Protein AF-0000000086192802 (afdb_homodimer)

Structure (mmCIF, N/CA/C/O backbone):
data_AF-0000000086192802-model_v1
#
loop_
_entity.id
_entity.type
_entity.pdbx_description
1 polymer 'Phosphopantothenoylcysteine decarboxylase'
#
loop_
_atom_site.group_PDB
_atom_site.id
_atom_site.type_symbol
_atom_site.label_atom_id
_atom_site.label_alt_id
_atom_site.label_comp_id
_atom_site.label_asym_id
_atom_site.label_entity_id
_atom_site.label_seq_id
_atom_site.pdbx_PDB_ins_code
_atom_site.Cartn_x
_atom_site.Cartn_y
_atom_site.Cartn_z
_atom_site.occupancy
_atom_site.B_iso_or_equiv
_atom_site.auth_seq_id
_atom_site.auth_comp_id
_atom_site.auth_asym_id
_atom_site.auth_atom_id
_atom_site.pdbx_PDB_model_num
ATOM 1 N N . MET A 1 1 ? 33.875 71.688 -41.188 1 22.08 1 MET A N 1
ATOM 2 C CA . MET A 1 1 ? 34.219 70.812 -40.062 1 22.08 1 MET A CA 1
ATOM 3 C C . MET A 1 1 ? 33.156 70.875 -38.969 1 22.08 1 MET A C 1
ATOM 5 O O . MET A 1 1 ? 33.438 71.188 -37.812 1 22.08 1 MET A O 1
ATOM 9 N N . ILE A 1 2 ? 31.891 71.25 -39.469 1 22.3 2 ILE A N 1
ATOM 10 C CA . ILE A 1 2 ? 30.719 71.75 -38.75 1 22.3 2 ILE A CA 1
ATOM 11 C C . ILE A 1 2 ? 30.188 70.688 -37.812 1 22.3 2 ILE A C 1
ATOM 13 O O . ILE A 1 2 ? 29.781 69.562 -38.25 1 22.3 2 ILE A O 1
ATOM 17 N N . ARG A 1 3 ? 30.844 70.625 -36.625 1 20.59 3 ARG A N 1
ATOM 18 C CA . ARG A 1 3 ? 30.719 69.625 -35.594 1 20.59 3 ARG A CA 1
ATOM 19 C C . ARG A 1 3 ? 29.328 69.625 -34.969 1 20.59 3 ARG A C 1
ATOM 21 O O . ARG A 1 3 ? 28.969 70.562 -34.25 1 20.59 3 ARG A O 1
ATOM 28 N N . VAL A 1 4 ? 28.25 69.5 -35.844 1 24.03 4 VAL A N 1
ATOM 29 C CA . VAL A 1 4 ? 26.875 69.688 -35.375 1 24.03 4 VAL A CA 1
ATOM 30 C C . VAL A 1 4 ? 26.656 68.875 -34.094 1 24.03 4 VAL A C 1
ATOM 32 O O . VAL A 1 4 ? 26.953 67.688 -34.062 1 24.03 4 VAL A O 1
ATOM 35 N N . GLU A 1 5 ? 26.656 69.5 -32.969 1 19.14 5 GLU A N 1
ATOM 36 C CA . GLU A 1 5 ? 26.5 69.188 -31.531 1 19.14 5 GLU A CA 1
ATOM 37 C C . GLU A 1 5 ? 25.156 68.562 -31.266 1 19.14 5 GLU A C 1
ATOM 39 O O . GLU A 1 5 ? 24.125 69.188 -31.219 1 19.14 5 GLU A O 1
ATOM 44 N N . LYS A 1 6 ? 24.703 67.625 -32.219 1 25.66 6 LYS A N 1
ATOM 45 C CA . LYS A 1 6 ? 23.328 67.125 -32.062 1 25.66 6 LYS A CA 1
ATOM 46 C C . LYS A 1 6 ? 23.078 66.625 -30.641 1 25.66 6 LYS A C 1
ATOM 48 O O . LYS A 1 6 ? 23.766 65.75 -30.156 1 25.66 6 LYS A O 1
ATOM 53 N N . ASP A 1 7 ? 22.719 67.562 -29.781 1 20.48 7 ASP A N 1
ATOM 54 C CA . ASP A 1 7 ? 22.391 67.5 -28.359 1 20.48 7 ASP A CA 1
ATOM 55 C C . ASP A 1 7 ? 21.375 66.375 -28.109 1 20.48 7 ASP A C 1
ATOM 57 O O . ASP A 1 7 ? 20.391 66.25 -28.828 1 20.48 7 ASP A O 1
ATOM 61 N N . CYS A 1 8 ? 21.703 65.125 -27.453 1 23.08 8 CYS A N 1
ATOM 62 C CA . CYS A 1 8 ? 21.281 63.844 -26.938 1 23.08 8 CYS A CA 1
ATOM 63 C C . CYS A 1 8 ? 20.141 64 -25.953 1 23.08 8 CYS A C 1
ATOM 65 O O . CYS A 1 8 ? 20.297 63.75 -24.75 1 23.08 8 CYS A O 1
ATOM 67 N N . SER A 1 9 ? 19.375 65.125 -26 1 22.86 9 SER A N 1
ATOM 68 C CA . SER A 1 9 ? 18.453 65.312 -24.875 1 22.86 9 SER A CA 1
ATOM 69 C C . SER A 1 9 ? 17.5 64.125 -24.781 1 22.86 9 SER A C 1
ATOM 71 O O . SER A 1 9 ? 16.734 63.844 -25.719 1 22.86 9 SER A O 1
ATOM 73 N N . LEU A 1 10 ? 17.797 63.031 -24 1 24.05 10 LEU A N 1
ATOM 74 C CA . LEU A 1 10 ? 17.312 61.75 -23.5 1 24.05 10 LEU A CA 1
ATOM 75 C C . LEU A 1 10 ? 15.992 61.906 -22.766 1 24.05 10 LEU A C 1
ATOM 77 O O . LEU A 1 10 ? 15.508 60.969 -22.141 1 24.05 10 LEU A O 1
ATOM 81 N N . GLY A 1 11 ? 15.25 63 -22.844 1 24.95 11 GLY A N 1
ATOM 82 C CA . GLY A 1 11 ? 14.242 63.062 -21.812 1 24.95 11 GLY A CA 1
ATOM 83 C C . GLY A 1 11 ? 13.188 61.969 -21.922 1 24.95 11 GLY A C 1
ATOM 84 O O . GLY A 1 11 ? 12.242 62.094 -22.703 1 24.95 11 GLY A O 1
ATOM 85 N N . LEU A 1 12 ? 13.445 60.75 -22.234 1 25.78 12 LEU A N 1
ATOM 86 C CA . LEU A 1 12 ? 12.312 59.875 -22.453 1 25.78 12 LEU A CA 1
ATOM 87 C C . LEU A 1 12 ? 11.367 59.875 -21.25 1 25.78 12 LEU A C 1
ATOM 89 O O . LEU A 1 12 ? 11.789 59.656 -20.125 1 25.78 12 LEU A O 1
ATOM 93 N N . ILE A 1 13 ? 10.359 60.688 -21.25 1 28.12 13 ILE A N 1
ATOM 94 C CA . ILE A 1 13 ? 9.234 60.812 -20.328 1 28.12 13 ILE A CA 1
ATOM 95 C C . ILE A 1 13 ? 8.617 59.438 -20.094 1 28.12 13 ILE A C 1
ATOM 97 O O . ILE A 1 13 ? 8.094 58.812 -21.016 1 28.12 13 ILE A O 1
ATOM 101 N N . MET A 1 14 ? 9.266 58.562 -19.359 1 25.95 14 MET A N 1
ATOM 102 C CA . MET A 1 14 ? 8.633 57.312 -19.016 1 25.95 14 MET A CA 1
ATOM 103 C C . MET A 1 14 ? 7.258 57.531 -18.391 1 25.95 14 MET A C 1
ATOM 105 O O . MET A 1 14 ? 7.125 58.25 -17.422 1 25.95 14 MET A O 1
ATOM 109 N N . ASP A 1 15 ? 6.223 57.688 -19.188 1 29.69 15 ASP A N 1
ATOM 110 C CA . ASP A 1 15 ? 4.867 57.75 -18.641 1 29.69 15 ASP A CA 1
ATOM 111 C C . ASP A 1 15 ? 4.688 56.75 -17.5 1 29.69 15 ASP A C 1
ATOM 113 O O . ASP A 1 15 ? 5.066 55.594 -17.625 1 29.69 15 ASP A O 1
ATOM 117 N N . PRO A 1 16 ? 4.621 57.219 -16.25 1 29.83 16 PRO A N 1
ATOM 118 C CA . PRO A 1 16 ? 4.34 56.375 -15.086 1 29.83 16 PRO A CA 1
ATOM 119 C C . PRO A 1 16 ? 3.08 55.531 -15.258 1 29.83 16 PRO A C 1
ATOM 121 O O . PRO A 1 16 ? 1.965 56.031 -15.133 1 29.83 16 PRO A O 1
ATOM 124 N N . ALA A 1 17 ? 2.697 55.094 -16.438 1 30.5 17 ALA A N 1
ATOM 125 C CA . ALA A 1 17 ? 1.457 54.312 -16.375 1 30.5 17 ALA A CA 1
ATOM 126 C C . ALA A 1 17 ? 1.398 53.469 -15.102 1 30.5 17 ALA A C 1
ATOM 128 O O . ALA A 1 17 ? 2.357 52.781 -14.773 1 30.5 17 ALA A O 1
ATOM 129 N N . ALA A 1 18 ? 0.553 53.906 -14.164 1 29.55 18 ALA A N 1
ATOM 130 C CA . ALA A 1 18 ? -0.022 53.344 -12.945 1 29.55 18 ALA A CA 1
ATOM 131 C C . ALA A 1 18 ? -0.361 51.875 -13.133 1 29.55 18 ALA A C 1
ATOM 133 O O . ALA A 1 18 ? -1.188 51.5 -13.977 1 29.55 18 ALA A O 1
ATOM 134 N N . SER A 1 19 ? 0.618 51.062 -13.211 1 30.44 19 SER A N 1
ATOM 135 C CA . SER A 1 19 ? 0.395 49.625 -13.164 1 30.44 19 SER A CA 1
ATOM 136 C C . SER A 1 19 ? -0.804 49.281 -12.289 1 30.44 19 SER A C 1
ATOM 138 O O . SER A 1 19 ? -0.87 49.688 -11.125 1 30.44 19 SER A O 1
ATOM 140 N N . GLN A 1 20 ? -2.016 49.344 -12.844 1 29.36 20 GLN A N 1
ATOM 141 C CA . GLN A 1 20 ? -3.207 48.844 -12.18 1 29.36 20 GLN A CA 1
ATOM 142 C C . GLN A 1 20 ? -2.855 47.656 -11.25 1 29.36 20 GLN A C 1
ATOM 144 O O . GLN A 1 20 ? -2.168 46.719 -11.656 1 29.36 20 GLN A O 1
ATOM 149 N N . ILE A 1 21 ? -2.602 47.938 -10.008 1 30.34 21 ILE A N 1
ATOM 150 C CA . ILE A 1 21 ? -2.584 46.969 -8.906 1 30.34 21 ILE A CA 1
ATOM 151 C C . ILE A 1 21 ? -3.59 45.844 -9.18 1 30.34 21 ILE A C 1
ATOM 153 O O . ILE A 1 21 ? -4.785 46.094 -9.352 1 30.34 21 ILE A O 1
ATOM 157 N N . HIS A 1 22 ? -3.301 45 -10.211 1 32.94 22 HIS A N 1
ATOM 158 C CA . HIS A 1 22 ? -4.125 43.812 -10.281 1 32.94 22 HIS A CA 1
ATOM 159 C C . HIS A 1 22 ? -4.691 43.438 -8.914 1 32.94 22 HIS A C 1
ATOM 161 O O . HIS A 1 22 ? -4.012 43.625 -7.895 1 32.94 22 HIS A O 1
ATOM 167 N N . PRO A 1 23 ? -5.977 43.656 -8.75 1 32.88 23 PRO A N 1
ATOM 168 C CA . PRO A 1 23 ? -6.645 43.312 -7.492 1 32.88 23 PRO A CA 1
ATOM 169 C C . PRO A 1 23 ? -5.934 42.188 -6.742 1 32.88 23 PRO A C 1
ATOM 171 O O . PRO A 1 23 ? -5.156 41.438 -7.336 1 32.88 23 PRO A O 1
ATOM 174 N N . VAL A 1 24 ? -5.957 42.219 -5.449 1 33.34 24 VAL A N 1
ATOM 175 C CA . VAL A 1 24 ? -5.652 41.281 -4.367 1 33.34 24 VAL A CA 1
ATOM 176 C C . VAL A 1 24 ? -5.906 39.875 -4.836 1 33.34 24 VAL A C 1
ATOM 178 O O . VAL A 1 24 ? -6.93 39.594 -5.465 1 33.34 24 VAL A O 1
ATOM 181 N N . ALA A 1 25 ? -4.961 39.156 -5.223 1 37.25 25 ALA A N 1
ATOM 182 C CA . ALA A 1 25 ? -4.934 37.719 -5.43 1 37.25 25 ALA A CA 1
ATOM 183 C C . ALA A 1 25 ? -6.055 37.031 -4.648 1 37.25 25 ALA A C 1
ATOM 185 O O . ALA A 1 25 ? -6.199 37.219 -3.443 1 37.25 25 ALA A O 1
ATOM 186 N N . SER A 1 26 ? -7.266 36.875 -5.086 1 40.25 26 SER A N 1
ATOM 187 C CA . SER A 1 26 ? -8.383 36.125 -4.52 1 40.25 26 SER A CA 1
ATOM 188 C C . SER A 1 26 ? -7.887 35 -3.605 1 40.25 26 SER A C 1
ATOM 190 O O . SER A 1 26 ? -7.012 34.219 -3.986 1 40.25 26 SER A O 1
ATOM 192 N N . LYS A 1 27 ? -7.723 35.125 -2.275 1 49.12 27 LYS A N 1
ATOM 193 C CA . LYS A 1 27 ? -7.273 34.344 -1.126 1 49.12 27 LYS A CA 1
ATOM 194 C C . LYS A 1 27 ? -7.66 32.875 -1.266 1 49.12 27 LYS A C 1
ATOM 196 O O . LYS A 1 27 ? -8.797 32.5 -0.958 1 49.12 27 LYS A O 1
ATOM 201 N N . ARG A 1 28 ? -7.441 32.094 -2.342 1 57.97 28 ARG A N 1
ATOM 202 C CA . ARG A 1 28 ? -7.812 30.672 -2.436 1 57.97 28 ARG A CA 1
ATOM 203 C C . ARG A 1 28 ? -7.52 29.938 -1.13 1 57.97 28 ARG A C 1
ATOM 205 O O . ARG A 1 28 ? -6.52 30.219 -0.467 1 57.97 28 ARG A O 1
ATOM 212 N N . ASN A 1 29 ? -8.609 29.281 -0.65 1 81.12 29 ASN A N 1
ATOM 213 C CA . ASN A 1 29 ? -8.523 28.5 0.573 1 81.12 29 ASN A CA 1
ATOM 214 C C . ASN A 1 29 ? -7.453 27.422 0.473 1 81.12 29 ASN A C 1
ATOM 216 O O . ASN A 1 29 ? -7.266 26.812 -0.587 1 81.12 29 ASN A O 1
ATOM 220 N N . ALA A 1 30 ? -6.441 27.406 1.334 1 88.88 30 ALA A N 1
ATOM 221 C CA . ALA A 1 30 ? -5.453 26.344 1.446 1 88.88 30 ALA A CA 1
ATOM 222 C C . ALA A 1 30 ? -6.047 25.109 2.139 1 88.88 30 ALA A C 1
ATOM 224 O O . ALA A 1 30 ? -6.879 25.25 3.041 1 88.88 30 ALA A O 1
ATOM 225 N N . HIS A 1 31 ? -5.742 23.953 1.643 1 95.5 31 HIS A N 1
ATOM 226 C CA . HIS A 1 31 ? -6.258 22.688 2.164 1 95.5 31 HIS A CA 1
ATOM 227 C C . HIS A 1 31 ? -5.148 21.859 2.807 1 95.5 31 HIS A C 1
ATOM 229 O O . HIS A 1 31 ? -4.168 21.516 2.145 1 95.5 31 HIS A O 1
ATOM 235 N N . ILE A 1 32 ? -5.238 21.562 4.109 1 94.81 32 ILE A N 1
ATOM 236 C CA . ILE A 1 32 ? -4.254 20.734 4.805 1 94.81 32 ILE A CA 1
ATOM 237 C C . ILE A 1 32 ? -4.891 19.422 5.219 1 94.81 32 ILE A C 1
ATOM 239 O O . ILE A 1 32 ? -5.977 19.406 5.809 1 94.81 32 ILE A O 1
ATOM 243 N N . LEU A 1 33 ? -4.312 18.359 4.832 1 98.31 33 LEU A N 1
ATOM 244 C CA . LEU A 1 33 ? -4.668 17.031 5.324 1 98.31 33 LEU A CA 1
ATOM 245 C C . LEU A 1 33 ? -3.752 16.609 6.473 1 98.31 33 LEU A C 1
ATOM 247 O O . LEU A 1 33 ? -2.527 16.609 6.324 1 98.31 33 LEU A O 1
ATOM 251 N N . VAL A 1 34 ? -4.324 16.344 7.617 1 97.06 34 VAL A N 1
ATOM 252 C CA . VAL A 1 34 ? -3.555 15.906 8.781 1 97.06 34 VAL A CA 1
ATOM 253 C C . VAL A 1 34 ? -3.646 14.391 8.922 1 97.06 34 VAL A C 1
ATOM 255 O O . VAL A 1 34 ? -4.742 13.828 9 1 97.06 34 VAL A O 1
ATOM 258 N N . GLY A 1 35 ? -2.531 13.711 8.836 1 98.62 35 GLY A N 1
ATOM 259 C CA . GLY A 1 35 ? -2.453 12.289 9.125 1 98.62 35 GLY A CA 1
ATOM 260 C C . GLY A 1 35 ? -2.051 11.992 10.562 1 98.62 35 GLY A C 1
ATOM 261 O O . GLY A 1 35 ? -1.004 12.453 11.023 1 98.62 35 GLY A O 1
ATOM 262 N N . VAL A 1 36 ? -2.828 11.195 11.266 1 98 36 VAL A N 1
ATOM 263 C CA . VAL A 1 36 ? -2.555 10.914 12.672 1 98 36 VAL A CA 1
ATOM 264 C C . VAL A 1 36 ? -2.32 9.414 12.859 1 98 36 VAL A C 1
ATOM 266 O O . VAL A 1 36 ? -3.098 8.594 12.367 1 98 36 VAL A O 1
ATOM 269 N N . THR A 1 37 ? -1.252 9.07 13.562 1 98.31 37 THR A N 1
ATOM 270 C CA . THR A 1 37 ? -0.881 7.672 13.766 1 98.31 37 THR A CA 1
ATOM 271 C C . THR A 1 37 ? -0.9 7.312 15.25 1 98.31 37 THR A C 1
ATOM 273 O O . THR A 1 37 ? -1.166 8.172 16.094 1 98.31 37 THR A O 1
ATOM 276 N N . GLY A 1 38 ? -0.672 6.004 15.523 1 97.19 38 GLY A N 1
ATOM 277 C CA . GLY A 1 38 ? -0.912 5.441 16.844 1 97.19 38 GLY A CA 1
ATOM 278 C C . GLY A 1 38 ? 0.203 5.738 17.828 1 97.19 38 GLY A C 1
ATOM 279 O O . GLY A 1 38 ? 0.928 4.832 18.25 1 97.19 38 GLY A O 1
ATOM 280 N N . SER A 1 39 ? 0.323 6.914 18.266 1 92.44 39 SER A N 1
ATOM 281 C CA . SER A 1 39 ? 1.193 7.375 19.344 1 92.44 39 SER A CA 1
ATOM 282 C C . SER A 1 39 ? 0.402 8.125 20.406 1 92.44 39 SER A C 1
ATOM 284 O O . SER A 1 39 ? -0.621 8.742 20.109 1 92.44 39 SER A O 1
ATOM 286 N N . VAL A 1 40 ? 0.858 8.023 21.641 1 92.12 40 VAL A N 1
ATOM 287 C CA . VAL A 1 40 ? 0.198 8.734 22.734 1 92.12 40 VAL A CA 1
ATOM 288 C C . VAL A 1 40 ? 0.082 10.219 22.391 1 92.12 40 VAL A C 1
ATOM 290 O O . VAL A 1 40 ? -0.869 10.883 22.812 1 92.12 40 VAL A O 1
ATOM 293 N N . ALA A 1 41 ? 0.965 10.734 21.562 1 88.69 41 ALA A N 1
ATOM 294 C CA . ALA A 1 41 ? 0.969 12.141 21.156 1 88.69 41 ALA A CA 1
ATOM 295 C C . ALA A 1 41 ? -0.302 12.484 20.375 1 88.69 41 ALA A C 1
ATOM 297 O O . ALA A 1 41 ? -0.634 13.656 20.219 1 88.69 41 ALA A O 1
ATOM 298 N N . ALA A 1 42 ? -1.003 11.477 19.922 1 93.44 42 ALA A N 1
ATOM 299 C CA . ALA A 1 42 ? -2.256 11.703 19.219 1 93.44 42 ALA A CA 1
ATOM 300 C C . ALA A 1 42 ? -3.307 12.32 20.125 1 93.44 42 ALA A C 1
ATOM 302 O O . ALA A 1 42 ? -4.316 12.852 19.656 1 93.44 42 ALA A O 1
ATOM 303 N N . LEU A 1 43 ? -3.039 12.234 21.406 1 92.81 43 LEU A N 1
ATOM 304 C CA . LEU A 1 43 ? -3.92 12.883 22.375 1 92.81 43 LEU A CA 1
ATOM 305 C C . LEU A 1 43 ? -4.027 14.383 22.094 1 92.81 43 LEU A C 1
ATOM 307 O O . LEU A 1 43 ? -5.02 15.016 22.469 1 92.81 43 LEU A O 1
ATOM 311 N N . LYS A 1 44 ? -3.068 15 21.406 1 88.31 44 LYS A N 1
ATOM 312 C CA . LYS A 1 44 ? -3.006 16.438 21.156 1 88.31 44 LYS A CA 1
ATOM 313 C C . LYS A 1 44 ? -3.682 16.797 19.844 1 88.31 44 LYS A C 1
ATOM 315 O O . LYS A 1 44 ? -3.686 17.953 19.438 1 88.31 44 LYS A O 1
ATOM 320 N N . LEU A 1 45 ? -4.227 15.812 19.188 1 92.69 45 LEU A N 1
ATOM 321 C CA . LEU A 1 45 ? -4.82 16.031 17.875 1 92.69 45 LEU A CA 1
ATOM 322 C C . LEU A 1 45 ? -5.895 17.109 17.953 1 92.69 45 LEU A C 1
ATOM 324 O O . LEU A 1 45 ? -5.934 18.016 17.109 1 92.69 45 LEU A O 1
ATOM 328 N N . PRO A 1 46 ? -6.809 17.109 18.969 1 93.19 46 PRO A N 1
ATOM 329 C CA . PRO A 1 46 ? -7.82 18.156 19.047 1 93.19 46 PRO A CA 1
ATOM 330 C C . PRO A 1 46 ? -7.215 19.562 19.125 1 93.19 46 PRO A C 1
ATOM 332 O O . PRO A 1 46 ? -7.676 20.469 18.438 1 93.19 46 PRO A O 1
ATOM 335 N N . LEU A 1 47 ? -6.152 19.688 19.906 1 86.31 47 LEU A N 1
ATOM 336 C CA . LEU A 1 47 ? -5.473 20.984 20.047 1 86.31 47 LEU A CA 1
ATOM 337 C C . LEU A 1 47 ? -4.82 21.391 18.719 1 86.31 47 LEU A C 1
ATOM 339 O O . LEU A 1 47 ? -4.922 22.547 18.312 1 86.31 47 LEU A O 1
ATOM 343 N N . LEU A 1 48 ? -4.176 20.438 18.031 1 88.19 48 LEU A N 1
ATOM 344 C CA . LEU A 1 48 ? -3.512 20.719 16.766 1 88.19 48 LEU A CA 1
ATOM 345 C C . LEU A 1 48 ? -4.508 21.219 15.727 1 88.19 48 LEU A C 1
ATOM 347 O O . LEU A 1 48 ? -4.27 22.234 15.078 1 88.19 48 LEU A O 1
ATOM 351 N N . VAL A 1 49 ? -5.613 20.516 15.594 1 92.44 49 VAL A N 1
ATOM 352 C CA . VAL A 1 49 ? -6.629 20.875 14.609 1 92.44 49 VAL A CA 1
ATOM 353 C C . VAL A 1 49 ? -7.207 22.25 14.93 1 92.44 49 VAL A C 1
ATOM 355 O O . VAL A 1 49 ? -7.387 23.078 14.039 1 92.44 49 VAL A O 1
ATOM 358 N N . ALA A 1 50 ? -7.434 22.5 16.219 1 88.56 50 ALA A N 1
ATOM 359 C CA . ALA A 1 50 ? -7.965 23.797 16.656 1 88.56 50 ALA A CA 1
ATOM 360 C C . ALA A 1 50 ? -7.02 24.938 16.281 1 88.56 50 ALA A C 1
ATOM 362 O O . ALA A 1 50 ? -7.457 25.984 15.805 1 88.56 50 ALA A O 1
ATOM 363 N N . GLU A 1 51 ? -5.68 24.734 16.484 1 83.81 51 GLU A N 1
ATOM 364 C CA . GLU A 1 51 ? -4.684 25.75 16.172 1 83.81 51 GLU A CA 1
ATOM 365 C C . GLU A 1 51 ? -4.602 26.016 14.672 1 83.81 51 GLU A C 1
ATOM 367 O O . GLU A 1 51 ? -4.465 27.172 14.242 1 83.81 51 GLU A O 1
ATOM 372 N N . LEU A 1 52 ? -4.711 24.922 13.859 1 87.12 52 LEU A N 1
ATOM 373 C CA . LEU A 1 52 ? -4.664 25.062 12.406 1 87.12 52 LEU A CA 1
ATOM 374 C C . LEU A 1 52 ? -5.871 25.844 11.898 1 87.12 52 LEU A C 1
ATOM 376 O O . LEU A 1 52 ? -5.738 26.672 10.992 1 87.12 52 LEU A O 1
ATOM 380 N N . LEU A 1 53 ? -6.961 25.656 12.508 1 88.88 53 LEU A N 1
ATOM 381 C CA . LEU A 1 53 ? -8.203 26.266 12.047 1 88.88 53 LEU A CA 1
ATOM 382 C C . LEU A 1 53 ? -8.234 27.75 12.359 1 88.88 53 LEU A C 1
ATOM 384 O O . LEU A 1 53 ? -9.07 28.484 11.828 1 88.88 53 LEU A O 1
ATOM 388 N N . LYS A 1 54 ? -7.285 28.25 13.18 1 81.38 54 LYS A N 1
ATOM 389 C CA . LYS A 1 54 ? -7.168 29.688 13.469 1 81.38 54 LYS A CA 1
ATOM 390 C C . LYS A 1 54 ? -6.57 30.438 12.281 1 81.38 54 LYS A C 1
ATOM 392 O O . LYS A 1 54 ? -6.676 31.656 12.203 1 81.38 54 LYS A O 1
ATOM 397 N N . ILE A 1 55 ? -5.934 29.688 11.445 1 78.69 55 ILE A N 1
ATOM 398 C CA . ILE A 1 55 ? -5.324 30.312 10.273 1 78.69 55 ILE A CA 1
ATOM 399 C C . ILE A 1 55 ? -6.402 30.641 9.242 1 78.69 55 ILE A C 1
ATOM 401 O O . ILE A 1 55 ? -7.098 29.734 8.758 1 78.69 55 ILE A O 1
ATOM 405 N N . PRO A 1 56 ? -6.609 31.906 8.875 1 81 56 PRO A N 1
ATOM 406 C CA . PRO A 1 56 ? -7.66 32.281 7.93 1 81 56 PRO A CA 1
ATOM 407 C C . PRO A 1 56 ? -7.5 31.625 6.562 1 81 56 PRO A C 1
ATOM 409 O O . PRO A 1 56 ? -6.391 31.578 6.023 1 81 56 PRO A O 1
ATOM 412 N N . GLY A 1 57 ? -8.594 31.109 6.094 1 84.44 57 GLY A N 1
ATOM 413 C CA . GLY A 1 57 ? -8.602 30.547 4.754 1 84.44 57 GLY A CA 1
ATOM 414 C C . GLY A 1 57 ? -8.117 29.109 4.711 1 84.44 57 GLY A C 1
ATOM 415 O O . GLY A 1 57 ? -8.031 28.516 3.635 1 84.44 57 GLY A O 1
ATOM 416 N N . LEU A 1 58 ? -7.805 28.578 5.84 1 88.38 58 LEU A N 1
ATOM 417 C CA . LEU A 1 58 ? -7.266 27.219 5.883 1 88.38 58 LEU A CA 1
ATOM 418 C C . LEU A 1 58 ? -8.375 26.203 6.148 1 88.38 58 LEU A C 1
ATOM 420 O O . LEU A 1 58 ? -9.18 26.391 7.066 1 88.38 58 LEU A O 1
ATOM 424 N N . GLU A 1 59 ? -8.547 25.25 5.289 1 94.31 59 GLU A N 1
ATOM 425 C CA . GLU A 1 59 ? -9.414 24.094 5.52 1 94.31 59 GLU A CA 1
ATOM 426 C C . GLU A 1 59 ? -8.609 22.875 5.941 1 94.31 59 GLU A C 1
ATOM 428 O O . GLU A 1 59 ? -7.527 22.625 5.402 1 94.31 59 GLU A O 1
ATOM 433 N N . VAL A 1 60 ? -9.133 22.172 6.914 1 95.06 60 VAL A N 1
ATOM 434 C CA . VAL A 1 60 ? -8.406 21.047 7.484 1 95.06 60 VAL A CA 1
ATOM 435 C C . VAL A 1 60 ? -9.258 19.781 7.406 1 95.06 60 VAL A C 1
ATOM 437 O O . VAL A 1 60 ? -10.461 19.812 7.664 1 95.06 60 VAL A O 1
ATOM 440 N N . GLN A 1 61 ? -8.727 18.672 6.973 1 98.19 61 GLN A N 1
ATOM 441 C CA . GLN A 1 61 ? -9.266 17.328 7.113 1 98.19 61 GLN A CA 1
ATOM 442 C C . GLN A 1 61 ? -8.25 16.391 7.766 1 98.19 61 GLN A C 1
ATOM 444 O O . GLN A 1 61 ? -7.047 16.688 7.773 1 98.19 61 GLN A O 1
ATOM 449 N N . VAL A 1 62 ? -8.789 15.32 8.367 1 98.44 62 VAL A N 1
ATOM 450 C CA . VAL A 1 62 ? -7.914 14.422 9.109 1 98.44 62 VAL A CA 1
ATOM 451 C C . VAL A 1 62 ? -8.047 13 8.555 1 98.44 62 VAL A C 1
ATOM 453 O O . VAL A 1 62 ? -9.141 12.562 8.211 1 98.44 62 VAL A O 1
ATOM 456 N N . VAL A 1 63 ? -6.965 12.32 8.391 1 98.69 63 VAL A N 1
ATOM 457 C CA . VAL A 1 63 ? -6.918 10.875 8.172 1 98.69 63 VAL A CA 1
ATOM 458 C C . VAL A 1 63 ? -6.273 10.195 9.375 1 98.69 63 VAL A C 1
ATOM 460 O O . VAL A 1 63 ? -5.172 10.562 9.789 1 98.69 63 VAL A O 1
ATOM 463 N N . THR A 1 64 ? -6.973 9.188 9.922 1 98.56 64 THR A N 1
ATOM 464 C CA . THR A 1 64 ? -6.492 8.555 11.148 1 98.56 64 THR A CA 1
ATOM 465 C C . THR A 1 64 ? -6.25 7.062 10.93 1 98.56 64 THR A C 1
ATOM 467 O O . THR A 1 64 ? -6.984 6.414 10.18 1 98.56 64 THR A O 1
ATOM 470 N N . THR A 1 65 ? -5.223 6.512 11.523 1 98.31 65 THR A N 1
ATOM 471 C CA . THR A 1 65 ? -5.055 5.066 11.602 1 98.31 65 THR A CA 1
ATOM 472 C C . THR A 1 65 ? -5.926 4.477 12.703 1 98.31 65 THR A C 1
ATOM 474 O O . THR A 1 65 ? -6.387 5.199 13.586 1 98.31 65 THR A O 1
ATOM 477 N N . GLU A 1 66 ? -6.121 3.166 12.641 1 97.31 66 GLU A N 1
ATOM 478 C CA . GLU A 1 66 ? -6.969 2.504 13.625 1 97.31 66 GLU A CA 1
ATOM 479 C C . GLU A 1 66 ? -6.398 2.65 15.031 1 97.31 66 GLU A C 1
ATOM 481 O O . GLU A 1 66 ? -7.137 2.91 15.984 1 97.31 66 GLU A O 1
ATOM 486 N N . ASN A 1 67 ? -5.125 2.557 15.188 1 97.12 67 ASN A N 1
ATOM 487 C CA . ASN A 1 67 ? -4.492 2.607 16.5 1 97.12 67 ASN A CA 1
ATOM 488 C C . ASN A 1 67 ? -4.52 4.02 17.078 1 97.12 67 ASN A C 1
ATOM 490 O O . ASN A 1 67 ? -4.559 4.191 18.297 1 97.12 67 ASN A O 1
ATOM 494 N N . ALA A 1 68 ? -4.543 5.016 16.25 1 97.69 68 ALA A N 1
ATOM 495 C CA . ALA A 1 68 ? -4.574 6.398 16.719 1 97.69 68 ALA A CA 1
ATOM 496 C C . ALA A 1 68 ? -5.898 6.711 17.406 1 97.69 68 ALA A C 1
ATOM 498 O O . ALA A 1 68 ? -5.957 7.559 18.297 1 97.69 68 ALA A O 1
ATOM 499 N N . LYS A 1 69 ? -6.91 6.055 17.062 1 96.94 69 LYS A N 1
ATOM 500 C CA . LYS A 1 69 ? -8.258 6.324 17.547 1 96.94 69 LYS A CA 1
ATOM 501 C C . LYS A 1 69 ? -8.352 6.086 19.047 1 96.94 69 LYS A C 1
ATOM 503 O O . LYS A 1 69 ? -9.289 6.555 19.703 1 96.94 69 LYS A O 1
ATOM 508 N N . HIS A 1 70 ? -7.438 5.402 19.594 1 96.06 70 HIS A N 1
ATOM 509 C CA . HIS A 1 70 ? -7.445 5.074 21.016 1 96.06 70 HIS A CA 1
ATOM 510 C C . HIS A 1 70 ? -7.07 6.285 21.875 1 96.06 70 HIS A C 1
ATOM 512 O O . HIS A 1 70 ? -7.297 6.293 23.078 1 96.06 70 HIS A O 1
ATOM 518 N N . PHE A 1 71 ? -6.562 7.312 21.312 1 95 71 PHE A N 1
ATOM 519 C CA . PHE A 1 71 ? -5.887 8.336 22.094 1 95 71 PHE A CA 1
ATOM 520 C C . PHE A 1 71 ? -6.699 9.617 22.125 1 95 71 PHE A C 1
ATOM 522 O O . PHE A 1 71 ? -6.383 10.539 22.891 1 95 71 PHE A O 1
ATOM 529 N N . TYR A 1 72 ? -7.684 9.727 21.281 1 95.12 72 TYR A N 1
ATOM 530 C CA . TYR A 1 72 ? -8.484 10.945 21.25 1 95.12 72 TYR A CA 1
ATOM 531 C C . TYR A 1 72 ? -9.961 10.633 21.031 1 95.12 72 TYR A C 1
ATOM 533 O O . TYR A 1 72 ? -10.305 9.516 20.641 1 95.12 72 TYR A O 1
ATOM 541 N N . ASN A 1 73 ? -10.758 11.594 21.312 1 96.06 73 ASN A N 1
ATOM 542 C CA . ASN A 1 73 ? -12.188 11.5 21.031 1 96.06 73 ASN A CA 1
ATOM 543 C C . ASN A 1 73 ? -12.555 12.195 19.719 1 96.06 73 ASN A C 1
ATOM 545 O O . ASN A 1 73 ? -12.438 13.422 19.609 1 96.06 73 ASN A O 1
ATOM 549 N N . PRO A 1 74 ? -12.977 11.359 18.766 1 95.31 74 PRO A N 1
ATOM 550 C CA . PRO A 1 74 ? -13.297 11.938 17.453 1 95.31 74 PRO A CA 1
ATOM 551 C C . PRO A 1 74 ? -14.297 13.094 17.547 1 95.31 74 PRO A C 1
ATOM 553 O O . PRO A 1 74 ? -14.273 14 16.703 1 95.31 74 PRO A O 1
ATOM 556 N N . GLU A 1 75 ? -15.078 13.117 18.531 1 95.62 75 GLU A N 1
ATOM 557 C CA . GLU A 1 75 ? -16.109 14.148 18.703 1 95.62 75 GLU A CA 1
ATOM 558 C C . GLU A 1 75 ? -15.477 15.5 19.016 1 95.62 75 GLU A C 1
ATOM 560 O O . GLU A 1 75 ? -16.109 16.547 18.844 1 95.62 75 GLU A O 1
ATOM 565 N N . GLU A 1 76 ? -14.305 15.484 19.516 1 95.69 76 GLU A N 1
ATOM 566 C CA . GLU A 1 76 ? -13.609 16.719 19.891 1 95.69 76 GLU A CA 1
ATOM 567 C C . GLU A 1 76 ? -12.945 17.359 18.672 1 95.69 76 GLU A C 1
ATOM 569 O O . GLU A 1 76 ? -12.406 18.469 18.766 1 95.69 76 GLU A O 1
ATOM 574 N N . ILE A 1 77 ? -12.969 16.703 17.594 1 96.19 77 ILE A N 1
ATOM 575 C CA . ILE A 1 77 ? -12.336 17.203 16.375 1 96.19 77 ILE A CA 1
ATOM 576 C C . ILE A 1 77 ? -13.391 17.781 15.453 1 96.19 77 ILE A C 1
ATOM 578 O O . ILE A 1 77 ? -14.227 17.062 14.906 1 96.19 77 ILE A O 1
ATOM 582 N N . PRO A 1 78 ? -13.391 19.125 15.18 1 96.31 78 PRO A N 1
ATOM 583 C CA . PRO A 1 78 ? -14.477 19.797 14.453 1 96.31 78 PRO A CA 1
ATOM 584 C C . PRO A 1 78 ? -14.305 19.719 12.938 1 96.31 78 PRO A C 1
ATOM 586 O O . PRO A 1 78 ? -14.641 20.672 12.227 1 96.31 78 PRO A O 1
ATOM 589 N N . VAL A 1 79 ? -13.562 18.781 12.461 1 97.56 79 VAL A N 1
ATOM 590 C CA . VAL A 1 79 ? -13.375 18.594 11.023 1 97.56 79 VAL A CA 1
ATOM 591 C C . VAL A 1 79 ? -13.633 17.141 10.648 1 97.56 79 VAL A C 1
ATOM 593 O O . VAL A 1 79 ? -13.758 16.281 11.516 1 97.56 79 VAL A O 1
ATOM 596 N N . ARG A 1 80 ? -13.719 16.891 9.352 1 97.44 80 ARG A N 1
ATOM 597 C CA . ARG A 1 80 ? -13.953 15.523 8.883 1 97.44 80 ARG A CA 1
ATOM 598 C C . ARG A 1 80 ? -12.742 14.633 9.141 1 97.44 80 ARG A C 1
ATOM 600 O O . ARG A 1 80 ? -11.609 15.031 8.883 1 97.44 80 ARG A O 1
ATOM 607 N N . ILE A 1 81 ? -13.055 13.453 9.688 1 98.06 81 ILE A N 1
ATOM 608 C CA . ILE A 1 81 ? -12.031 12.445 9.938 1 98.06 81 ILE A CA 1
ATOM 609 C C . ILE A 1 81 ? -12.273 11.227 9.055 1 98.06 81 ILE A C 1
ATOM 611 O O . ILE A 1 81 ? -13.375 10.672 9.047 1 98.06 81 ILE A O 1
ATOM 615 N N . TYR A 1 82 ? -11.281 10.844 8.289 1 97.44 82 TYR A N 1
ATOM 616 C CA . TYR A 1 82 ? -11.336 9.648 7.457 1 97.44 82 TYR A CA 1
ATOM 617 C C . TYR A 1 82 ? -10.508 8.523 8.062 1 97.44 82 TYR A C 1
ATOM 619 O O . TYR A 1 82 ? -9.469 8.773 8.68 1 97.44 82 TYR A O 1
ATOM 627 N N . SER A 1 83 ? -10.977 7.336 7.906 1 96.5 83 SER A N 1
ATOM 628 C CA . SER A 1 83 ? -10.266 6.141 8.344 1 96.5 83 SER A CA 1
ATOM 629 C C . SER A 1 83 ? -10.305 5.051 7.277 1 96.5 83 SER A C 1
ATOM 631 O O . SER A 1 83 ? -10.836 5.27 6.184 1 96.5 83 SER A O 1
ATOM 633 N N . ASP A 1 84 ? -9.805 3.83 7.52 1 93.81 84 ASP A N 1
ATOM 634 C CA . ASP A 1 84 ? -9.742 2.713 6.582 1 93.81 84 ASP A CA 1
ATOM 635 C C . ASP A 1 84 ? -11.148 2.289 6.145 1 93.81 84 ASP A C 1
ATOM 637 O O . ASP A 1 84 ? -11.352 1.904 4.992 1 93.81 84 ASP A O 1
ATOM 641 N N . SER A 1 85 ? -12.016 2.318 7.059 1 91.62 85 SER A N 1
ATOM 642 C CA . SER A 1 85 ? -13.375 1.897 6.754 1 91.62 85 SER A CA 1
ATOM 643 C C . SER A 1 85 ? -14.008 2.789 5.688 1 91.62 85 SER A C 1
ATOM 645 O O . SER A 1 85 ? -14.805 2.324 4.871 1 91.62 85 SER A O 1
ATOM 647 N N . ASP A 1 86 ? -13.641 4.059 5.66 1 92 86 ASP A N 1
ATOM 648 C CA . ASP A 1 86 ? -14.172 5 4.676 1 92 86 ASP A CA 1
ATOM 649 C C . ASP A 1 86 ? -13.695 4.656 3.27 1 92 86 ASP A C 1
ATOM 651 O O . ASP A 1 86 ? -14.414 4.863 2.293 1 92 86 ASP A O 1
ATOM 655 N N . GLU A 1 87 ? -12.492 4.145 3.146 1 86.62 87 GLU A N 1
ATOM 656 C CA . GLU A 1 87 ? -11.914 3.791 1.853 1 86.62 87 GLU A CA 1
ATOM 657 C C . GLU A 1 87 ? -12.766 2.74 1.14 1 86.62 87 GLU A C 1
ATOM 659 O O . GLU A 1 87 ? -13.047 2.869 -0.052 1 86.62 87 GLU A O 1
ATOM 664 N N . TRP A 1 88 ? -13.273 1.824 1.751 1 80.69 88 TRP A N 1
ATOM 665 C CA . TRP A 1 88 ? -13.922 0.671 1.13 1 80.69 88 TRP A CA 1
ATOM 666 C C . TRP A 1 88 ? -15.43 0.877 1.026 1 80.69 88 TRP A C 1
ATOM 668 O O . TRP A 1 88 ? -16.078 0.323 0.137 1 80.69 88 TRP A O 1
ATOM 678 N N . GLN A 1 89 ? -15.938 1.714 1.955 1 78.81 89 GLN A N 1
ATOM 679 C CA . GLN A 1 89 ? -17.359 2.031 1.879 1 78.81 89 GLN A CA 1
ATOM 680 C C . GLN A 1 89 ? -17.656 2.92 0.676 1 78.81 89 GLN A C 1
ATOM 682 O O . GLN A 1 89 ? -18.75 2.857 0.11 1 78.81 89 GLN A O 1
ATOM 687 N N . MET A 1 90 ? -16.672 3.592 0.278 1 71.5 90 MET A N 1
ATOM 688 C CA . MET A 1 90 ? -16.875 4.547 -0.808 1 71.5 90 MET A CA 1
ATOM 689 C C . MET A 1 90 ? -16.719 3.873 -2.164 1 71.5 90 MET A C 1
ATOM 691 O O . MET A 1 90 ? -17.172 4.398 -3.184 1 71.5 90 MET A O 1
ATOM 695 N N . TRP A 1 91 ? -16.094 2.74 -2.09 1 69.44 91 TRP A N 1
ATOM 696 C CA . TRP A 1 91 ? -15.891 2.068 -3.367 1 69.44 91 TRP A CA 1
ATOM 697 C C . TRP A 1 91 ? -16.953 1.004 -3.607 1 69.44 91 TRP A C 1
ATOM 699 O O . TRP A 1 91 ? -16.953 -0.046 -2.961 1 69.44 91 TRP A O 1
ATOM 709 N N . LYS A 1 92 ? -17.984 1.306 -4.402 1 67.19 92 LYS A N 1
ATOM 710 C CA . LYS A 1 92 ? -19.031 0.349 -4.727 1 67.19 92 LYS A CA 1
ATOM 711 C C . LYS A 1 92 ? -18.953 -0.085 -6.184 1 67.19 92 LYS A C 1
ATOM 713 O O . LYS A 1 92 ? -19.266 -1.23 -6.516 1 67.19 92 LYS A O 1
ATOM 718 N N . LYS A 1 93 ? -18.547 0.912 -6.934 1 67.69 93 LYS A N 1
ATOM 719 C CA . LYS A 1 93 ? -18.391 0.616 -8.352 1 67.69 93 LYS A CA 1
ATOM 720 C C . LYS A 1 93 ? -17.141 1.289 -8.906 1 67.69 93 LYS A C 1
ATOM 722 O O . LYS A 1 93 ? -16.578 2.201 -8.289 1 67.69 93 LYS A O 1
ATOM 727 N N . ARG A 1 94 ? -16.656 0.881 -9.984 1 67.12 94 ARG A N 1
ATOM 728 C CA . ARG A 1 94 ? -15.406 1.284 -10.609 1 67.12 94 ARG A CA 1
ATOM 729 C C . ARG A 1 94 ? -15.344 2.797 -10.797 1 67.12 94 ARG A C 1
ATOM 731 O O . ARG A 1 94 ? -14.266 3.389 -10.758 1 67.12 94 ARG A O 1
ATOM 738 N N . THR A 1 95 ? -16.391 3.361 -10.961 1 64.44 95 THR A N 1
ATOM 739 C CA . THR A 1 95 ? -16.438 4.789 -11.258 1 64.44 95 THR A CA 1
ATOM 740 C C . THR A 1 95 ? -16.359 5.609 -9.969 1 64.44 95 THR A C 1
ATOM 742 O O . THR A 1 95 ? -16.219 6.832 -10.016 1 64.44 95 THR A O 1
ATOM 745 N N . ASP A 1 96 ? -16.453 4.832 -8.945 1 71.69 96 ASP A N 1
ATOM 746 C CA . ASP A 1 96 ? -16.422 5.562 -7.684 1 71.69 96 ASP A CA 1
ATOM 747 C C . ASP A 1 96 ? -15.023 6.109 -7.402 1 71.69 96 ASP A C 1
ATOM 749 O O . ASP A 1 96 ? -14.023 5.496 -7.781 1 71.69 96 ASP A O 1
ATOM 753 N N . PRO A 1 97 ? -15.023 7.23 -6.875 1 74.75 97 PRO A N 1
ATOM 754 C CA . PRO A 1 97 ? -13.727 7.82 -6.559 1 74.75 97 PRO A CA 1
ATOM 755 C C . PRO A 1 97 ? -12.93 6.992 -5.551 1 74.75 97 PRO A C 1
ATOM 757 O O . PRO A 1 97 ? -13.516 6.355 -4.672 1 74.75 97 PRO A O 1
ATOM 760 N N . VAL A 1 98 ? -11.703 6.891 -5.762 1 87.69 98 VAL A N 1
ATOM 761 C CA . VAL A 1 98 ? -10.781 6.25 -4.828 1 87.69 98 VAL A CA 1
ATOM 762 C C . VAL A 1 98 ? -10.367 7.242 -3.746 1 87.69 98 VAL A C 1
ATOM 764 O O . VAL A 1 98 ? -9.766 8.281 -4.047 1 87.69 98 VAL A O 1
ATOM 767 N N . LEU A 1 99 ? -10.719 6.949 -2.547 1 93 99 LEU A N 1
ATOM 768 C CA . LEU A 1 99 ? -10.672 7.918 -1.457 1 93 99 LEU A CA 1
ATOM 769 C C . LEU A 1 99 ? -9.258 8.461 -1.272 1 93 99 LEU A C 1
ATOM 771 O O . LEU A 1 99 ? -9.062 9.664 -1.112 1 93 99 LEU A O 1
ATOM 775 N N . HIS A 1 100 ? -8.195 7.555 -1.258 1 94.94 100 HIS A N 1
ATOM 776 C CA . HIS A 1 100 ? -6.848 8.047 -1.029 1 94.94 100 HIS A CA 1
ATOM 777 C C . HIS A 1 100 ? -6.395 8.969 -2.16 1 94.94 100 HIS A C 1
ATOM 779 O O . HIS A 1 100 ? -5.59 9.875 -1.946 1 94.94 100 HIS A O 1
ATOM 785 N N . ILE A 1 101 ? -6.902 8.773 -3.332 1 93.81 101 ILE A N 1
ATOM 786 C CA . ILE A 1 101 ? -6.594 9.633 -4.465 1 93.81 101 ILE A CA 1
ATOM 787 C C . ILE A 1 101 ? -7.301 10.977 -4.297 1 93.81 101 ILE A C 1
ATOM 789 O O . ILE A 1 101 ? -6.691 12.031 -4.492 1 93.81 101 ILE A O 1
ATOM 793 N N . ASP A 1 102 ? -8.562 10.984 -3.922 1 95.19 102 ASP A N 1
ATOM 794 C CA . ASP A 1 102 ? -9.352 12.195 -3.711 1 95.19 102 ASP A CA 1
ATOM 795 C C . ASP A 1 102 ? -8.742 13.062 -2.615 1 95.19 102 ASP A C 1
ATOM 797 O O . ASP A 1 102 ? -8.688 14.289 -2.746 1 95.19 102 ASP A O 1
ATOM 801 N N . LEU A 1 103 ? -8.344 12.391 -1.596 1 97.25 103 LEU A N 1
ATOM 802 C CA . LEU A 1 103 ? -7.73 13.117 -0.49 1 97.25 103 LEU A CA 1
ATOM 803 C C . LEU A 1 103 ? -6.43 13.773 -0.929 1 97.25 103 LEU A C 1
ATOM 805 O O . LEU A 1 103 ? -6.16 14.93 -0.579 1 97.25 103 LEU A O 1
ATOM 809 N N . ARG A 1 104 ? -5.652 13.039 -1.703 1 97 104 ARG A N 1
ATOM 810 C CA . ARG A 1 104 ? -4.426 13.609 -2.246 1 97 104 ARG A CA 1
ATOM 811 C C . ARG A 1 104 ? -4.727 14.82 -3.123 1 97 104 ARG A C 1
ATOM 813 O O . ARG A 1 104 ? -4.043 15.844 -3.035 1 97 104 ARG A O 1
ATOM 820 N N . ARG A 1 105 ? -5.75 14.758 -3.932 1 95.81 105 ARG A N 1
ATOM 821 C CA . ARG A 1 105 ? -6.129 15.844 -4.828 1 95.81 105 ARG A CA 1
ATOM 822 C C . ARG A 1 105 ? -6.621 17.062 -4.047 1 95.81 105 ARG A C 1
ATOM 824 O O . ARG A 1 105 ? -6.312 18.203 -4.398 1 95.81 105 ARG A O 1
ATOM 831 N N . TRP A 1 106 ? -7.418 16.797 -3.107 1 97 106 TRP A N 1
ATOM 832 C CA . TRP A 1 106 ? -8.016 17.844 -2.287 1 97 106 TRP A CA 1
ATOM 833 C C . TRP A 1 106 ? -6.949 18.625 -1.529 1 97 106 TRP A C 1
ATOM 835 O O . TRP A 1 106 ? -7.02 19.859 -1.436 1 97 106 TRP A O 1
ATOM 845 N N . ALA A 1 107 ? -5.898 17.953 -1.03 1 97.31 107 ALA A N 1
ATOM 846 C CA . ALA A 1 107 ? -4.941 18.547 -0.097 1 97.31 107 ALA A CA 1
ATOM 847 C C . ALA A 1 107 ? -3.824 19.266 -0.842 1 97.31 107 ALA A C 1
ATOM 849 O O . ALA A 1 107 ? -3.295 18.75 -1.831 1 97.31 107 ALA A O 1
ATOM 850 N N . ASP A 1 108 ? -3.535 20.422 -0.303 1 93.69 108 ASP A N 1
ATOM 851 C CA . ASP A 1 108 ? -2.367 21.156 -0.776 1 93.69 108 ASP A CA 1
ATOM 852 C C . ASP A 1 108 ? -1.117 20.766 0.009 1 93.69 108 ASP A C 1
ATOM 854 O O . ASP A 1 108 ? 0.003 20.922 -0.481 1 93.69 108 ASP A O 1
ATOM 858 N N . LEU A 1 109 ? -1.365 20.328 1.153 1 94.38 109 LEU A N 1
ATOM 859 C CA . LEU A 1 109 ? -0.318 19.953 2.096 1 94.38 109 LEU A CA 1
ATOM 860 C C . LEU A 1 109 ? -0.757 18.766 2.953 1 94.38 109 LEU A C 1
ATOM 862 O O . LEU A 1 109 ? -1.914 18.703 3.375 1 94.38 109 LEU A O 1
ATOM 866 N N . LEU A 1 110 ? 0.195 17.828 3.152 1 97.5 110 LEU A N 1
ATOM 867 C CA . LEU A 1 110 ? -0.036 16.719 4.074 1 97.5 110 LEU A CA 1
ATOM 868 C C . LEU A 1 110 ? 0.843 16.844 5.312 1 97.5 110 LEU A C 1
ATOM 870 O O . LEU A 1 110 ? 2.059 17.016 5.199 1 97.5 110 LEU A O 1
ATOM 874 N N . LEU A 1 111 ? 0.242 16.875 6.438 1 95.31 111 LEU A N 1
ATOM 875 C CA . LEU A 1 111 ? 0.935 16.906 7.723 1 95.31 111 LEU A CA 1
ATOM 876 C C . LEU A 1 111 ? 0.685 15.625 8.5 1 95.31 111 LEU A C 1
ATOM 878 O O . LEU A 1 111 ? -0.436 15.375 8.953 1 95.31 111 LEU A O 1
ATOM 882 N N . VAL A 1 112 ? 1.709 14.797 8.672 1 97.06 112 VAL A N 1
ATOM 883 C CA . VAL A 1 112 ? 1.572 13.594 9.477 1 97.06 112 VAL A CA 1
ATOM 884 C C . VAL A 1 112 ? 2.045 13.867 10.906 1 97.06 112 VAL A C 1
ATOM 886 O O . VAL A 1 112 ? 3.248 13.953 11.156 1 97.06 112 VAL A O 1
ATOM 889 N N . ALA A 1 113 ? 1.054 14.023 11.828 1 93.44 113 ALA A N 1
ATOM 890 C CA . ALA A 1 113 ? 1.337 14.438 13.203 1 93.44 113 ALA A CA 1
ATOM 891 C C . ALA A 1 113 ? 0.339 13.82 14.18 1 93.44 113 ALA A C 1
ATOM 893 O O . ALA A 1 113 ? -0.83 14.211 14.211 1 93.44 113 ALA A O 1
ATOM 894 N N . PRO A 1 114 ? 0.813 12.836 14.977 1 93.94 114 PRO A N 1
ATOM 895 C CA . PRO A 1 114 ? 2.166 12.289 15.078 1 93.94 114 PRO A CA 1
ATOM 896 C C . PRO A 1 114 ? 2.443 11.195 14.047 1 93.94 114 PRO A C 1
ATOM 898 O O . PRO A 1 114 ? 1.508 10.609 13.5 1 93.94 114 PRO A O 1
ATOM 901 N N . LEU A 1 115 ? 3.715 11.023 13.773 1 96.88 115 LEU A N 1
ATOM 902 C CA . LEU A 1 115 ? 4.195 9.852 13.055 1 96.88 115 LEU A CA 1
ATOM 903 C C . LEU A 1 115 ? 4.832 8.852 14.008 1 96.88 115 LEU A C 1
ATOM 905 O O . LEU A 1 115 ? 5.93 9.086 14.523 1 96.88 115 LEU A O 1
ATOM 909 N N . ASP A 1 116 ? 4.195 7.742 14.188 1 97.06 116 ASP A N 1
ATOM 910 C CA . ASP A 1 116 ? 4.734 6.742 15.102 1 97.06 116 ASP A CA 1
ATOM 911 C C . ASP A 1 116 ? 5.781 5.871 14.414 1 97.06 116 ASP A C 1
ATOM 913 O O . ASP A 1 116 ? 5.992 5.984 13.203 1 97.06 116 ASP A O 1
ATOM 917 N N . ALA A 1 117 ? 6.441 4.977 15.219 1 98.19 117 ALA A N 1
ATOM 918 C CA . ALA A 1 117 ? 7.535 4.152 14.719 1 98.19 117 ALA A CA 1
ATOM 919 C C . ALA A 1 117 ? 7.039 3.17 13.656 1 98.19 117 ALA A C 1
ATOM 921 O O . ALA A 1 117 ? 7.723 2.93 12.656 1 98.19 117 ALA A O 1
ATOM 922 N N . ASN A 1 118 ? 5.934 2.619 13.867 1 98.5 118 ASN A N 1
ATOM 923 C CA . ASN A 1 118 ? 5.391 1.625 12.945 1 98.5 118 ASN A CA 1
ATOM 924 C C . ASN A 1 118 ? 5.102 2.23 11.578 1 98.5 118 ASN A C 1
ATOM 926 O O . ASN A 1 118 ? 5.512 1.681 10.547 1 98.5 118 ASN A O 1
ATOM 930 N N . THR A 1 119 ? 4.344 3.328 11.594 1 98.75 119 THR A N 1
ATOM 931 C CA . THR A 1 119 ? 4.016 3.982 10.336 1 98.75 119 THR A CA 1
ATOM 932 C C . THR A 1 119 ? 5.273 4.527 9.664 1 98.75 119 THR A C 1
ATOM 934 O O . THR A 1 119 ? 5.395 4.484 8.438 1 98.75 119 THR A O 1
ATOM 937 N N . LEU A 1 120 ? 6.188 5.008 10.438 1 98.75 120 LEU A N 1
ATOM 938 C CA . LEU A 1 120 ? 7.48 5.41 9.891 1 98.75 120 LEU A CA 1
ATOM 939 C C . LEU A 1 120 ? 8.125 4.27 9.117 1 98.75 120 LEU A C 1
ATOM 941 O O . LEU A 1 120 ? 8.555 4.449 7.973 1 98.75 120 LEU A O 1
ATOM 945 N N . ALA A 1 121 ? 8.164 3.109 9.719 1 98.75 121 ALA A N 1
ATOM 946 C CA . ALA A 1 121 ? 8.758 1.93 9.086 1 98.75 121 ALA A CA 1
ATOM 947 C C . ALA A 1 121 ? 8.016 1.567 7.805 1 98.75 121 ALA A C 1
ATOM 949 O O . ALA A 1 121 ? 8.641 1.246 6.789 1 98.75 121 ALA A O 1
ATOM 950 N N . LYS A 1 122 ? 6.734 1.678 7.887 1 98.75 122 LYS A N 1
ATOM 951 C CA . LYS A 1 122 ? 5.926 1.316 6.727 1 98.75 122 LYS A CA 1
ATOM 952 C C . LYS A 1 122 ? 6.203 2.246 5.547 1 98.75 122 LYS A C 1
ATOM 954 O O . LYS A 1 122 ? 6.496 1.785 4.441 1 98.75 122 LYS A O 1
ATOM 959 N N . ILE A 1 123 ? 6.141 3.541 5.773 1 98.69 123 ILE A N 1
ATOM 960 C CA . ILE A 1 123 ? 6.27 4.512 4.695 1 98.69 123 ILE A CA 1
ATOM 961 C C . ILE A 1 123 ? 7.695 4.492 4.152 1 98.69 123 ILE A C 1
ATOM 963 O O . ILE A 1 123 ? 7.91 4.602 2.941 1 98.69 123 ILE A O 1
ATOM 967 N N . ALA A 1 124 ? 8.664 4.223 5.02 1 98.69 124 ALA A N 1
ATOM 968 C CA . ALA A 1 124 ? 10.062 4.16 4.602 1 98.69 124 ALA A CA 1
ATOM 969 C C . ALA A 1 124 ? 10.297 2.986 3.656 1 98.69 124 ALA A C 1
ATOM 971 O O . ALA A 1 124 ? 11.219 3.02 2.838 1 98.69 124 ALA A O 1
ATOM 972 N N . ASN A 1 125 ? 9.422 1.99 3.752 1 98.44 125 ASN A N 1
ATOM 973 C CA . ASN A 1 125 ? 9.602 0.78 2.957 1 98.44 125 ASN A CA 1
ATOM 974 C C . ASN A 1 125 ? 8.516 0.647 1.894 1 98.44 125 ASN A C 1
ATOM 976 O O . ASN A 1 125 ? 8.375 -0.405 1.267 1 98.44 125 ASN A O 1
ATOM 980 N N . GLY A 1 126 ? 7.746 1.673 1.753 1 98.44 126 GLY A N 1
ATOM 981 C CA . GLY A 1 126 ? 6.758 1.719 0.687 1 98.44 126 GLY A CA 1
ATOM 982 C C . GLY A 1 126 ? 5.496 0.939 1.007 1 98.44 126 GLY A C 1
ATOM 983 O O . GLY A 1 126 ? 4.637 0.759 0.144 1 98.44 126 GLY A O 1
ATOM 984 N N . ILE A 1 127 ? 5.406 0.465 2.213 1 98.69 127 ILE A N 1
ATOM 985 C CA . ILE A 1 127 ? 4.223 -0.281 2.627 1 98.69 127 ILE A CA 1
ATOM 986 C C . ILE A 1 127 ? 3.033 0.667 2.756 1 98.69 127 ILE A C 1
ATOM 988 O O . ILE A 1 127 ? 3.158 1.755 3.324 1 98.69 127 ILE A O 1
ATOM 992 N N . CYS A 1 128 ? 1.952 0.347 2.18 1 98.44 128 CYS A N 1
ATOM 993 C CA . CYS A 1 128 ? 0.736 1.15 2.246 1 98.44 128 CYS A CA 1
ATOM 994 C C . CYS A 1 128 ? -0.49 0.27 2.453 1 98.44 128 CYS A C 1
ATOM 996 O O . CYS A 1 128 ? -1.252 0.029 1.515 1 98.44 128 CYS A O 1
ATOM 998 N N . ASP A 1 129 ? -0.64 -0.081 3.668 1 97.5 129 ASP A N 1
ATOM 999 C CA . ASP A 1 129 ? -1.639 -1.09 4.008 1 97.5 129 ASP A CA 1
ATOM 1000 C C . ASP A 1 129 ? -2.816 -0.468 4.758 1 97.5 129 ASP A C 1
ATOM 1002 O O . ASP A 1 129 ? -3.6 -1.178 5.391 1 97.5 129 ASP A O 1
ATOM 1006 N N . ASN A 1 130 ? -2.898 0.826 4.82 1 97.5 130 ASN A N 1
ATOM 1007 C CA . ASN A 1 130 ? -4.055 1.54 5.352 1 97.5 130 ASN A CA 1
ATOM 1008 C C . ASN A 1 130 ? -4.289 2.854 4.609 1 97.5 130 ASN A C 1
ATOM 1010 O O . ASN A 1 130 ? -3.52 3.217 3.721 1 97.5 130 ASN A O 1
ATOM 1014 N N . LEU A 1 131 ? -5.359 3.557 4.949 1 97.5 131 LEU A N 1
ATOM 1015 C CA . LEU A 1 131 ? -5.754 4.73 4.176 1 97.5 131 LEU A CA 1
ATOM 1016 C C . LEU A 1 131 ? -4.66 5.789 4.199 1 97.5 131 LEU A C 1
ATOM 1018 O O . LEU A 1 131 ? -4.285 6.332 3.156 1 97.5 131 LEU A O 1
ATOM 1022 N N . LEU A 1 132 ? -4.094 6.055 5.387 1 98.75 132 LEU A N 1
ATOM 1023 C CA . LEU A 1 132 ? -3.064 7.082 5.508 1 98.75 132 LEU A CA 1
ATOM 1024 C C . LEU A 1 132 ? -1.837 6.723 4.676 1 98.75 132 LEU A C 1
ATOM 1026 O O . LEU A 1 132 ? -1.345 7.547 3.9 1 98.75 132 LEU A O 1
ATOM 1030 N N . THR A 1 133 ? -1.377 5.496 4.828 1 98.75 133 THR A N 1
ATOM 1031 C CA . THR A 1 133 ? -0.18 5.098 4.094 1 98.75 133 THR A CA 1
ATOM 1032 C C . THR A 1 133 ? -0.456 5.059 2.594 1 98.75 133 THR A C 1
ATOM 1034 O O . THR A 1 133 ? 0.439 5.316 1.786 1 98.75 133 THR A O 1
ATOM 1037 N N . CYS A 1 134 ? -1.685 4.75 2.189 1 98.12 134 CYS A N 1
ATOM 1038 C CA . CYS A 1 134 ? -2.039 4.805 0.775 1 98.12 134 CYS A CA 1
ATOM 1039 C C . CYS A 1 134 ? -1.973 6.234 0.25 1 98.12 134 CYS A C 1
ATOM 1041 O O . CYS A 1 134 ? -1.475 6.473 -0.852 1 98.12 134 CYS A O 1
ATOM 1043 N N . VAL A 1 135 ? -2.48 7.215 1.034 1 98.62 135 VAL A N 1
ATOM 1044 C CA . VAL A 1 135 ? -2.406 8.617 0.649 1 98.62 135 VAL A CA 1
ATOM 1045 C C . VAL A 1 135 ? -0.945 9.031 0.477 1 98.62 135 VAL A C 1
ATOM 1047 O O . VAL A 1 135 ? -0.586 9.664 -0.517 1 98.62 135 VAL A O 1
ATOM 1050 N N . ILE A 1 136 ? -0.121 8.617 1.402 1 98.81 136 ILE A N 1
ATOM 1051 C CA . ILE A 1 136 ? 1.291 8.992 1.382 1 98.81 136 ILE A CA 1
ATOM 1052 C C . ILE A 1 136 ? 1.971 8.359 0.169 1 98.81 136 ILE A C 1
ATOM 1054 O O . ILE A 1 136 ? 2.754 9.016 -0.523 1 98.81 136 ILE A O 1
ATOM 1058 N N . ARG A 1 137 ? 1.599 7.094 -0.099 1 98.75 137 ARG A N 1
ATOM 1059 C CA . ARG A 1 137 ? 2.201 6.371 -1.216 1 98.75 137 ARG A CA 1
ATOM 1060 C C . ARG A 1 137 ? 1.82 7.008 -2.549 1 98.75 137 ARG A C 1
ATOM 1062 O O . ARG A 1 137 ? 2.617 7.016 -3.488 1 98.75 137 ARG A O 1
ATOM 1069 N N . ALA A 1 138 ? 0.643 7.586 -2.594 1 97.88 138 ALA A N 1
ATOM 1070 C CA . ALA A 1 138 ? 0.123 8.203 -3.812 1 97.88 138 ALA A CA 1
ATOM 1071 C C . ALA A 1 138 ? 0.321 9.711 -3.791 1 97.88 138 ALA A C 1
ATOM 1073 O O . ALA A 1 138 ? -0.257 10.43 -4.609 1 97.88 138 ALA A O 1
ATOM 1074 N N . TRP A 1 139 ? 1.056 10.258 -2.869 1 98.5 139 TRP A N 1
ATOM 1075 C CA . TRP A 1 139 ? 1.195 11.695 -2.674 1 98.5 139 TRP A CA 1
ATOM 1076 C C . TRP A 1 139 ? 1.856 12.352 -3.883 1 98.5 139 TRP A C 1
ATOM 1078 O O . TRP A 1 139 ? 2.756 11.773 -4.496 1 98.5 139 TRP A O 1
ATOM 1088 N N . ASP A 1 140 ? 1.351 13.508 -4.25 1 96.38 140 ASP A N 1
ATOM 1089 C CA . ASP A 1 140 ? 1.978 14.359 -5.262 1 96.38 140 ASP A CA 1
ATOM 1090 C C . ASP A 1 140 ? 3.229 15.031 -4.707 1 96.38 140 ASP A C 1
ATOM 1092 O O . ASP A 1 140 ? 3.135 15.961 -3.904 1 96.38 140 ASP A O 1
ATOM 1096 N N . LEU A 1 141 ? 4.355 14.656 -5.188 1 95.56 141 LEU A N 1
ATOM 1097 C CA . LEU A 1 141 ? 5.617 15.086 -4.59 1 95.56 141 LEU A CA 1
ATOM 1098 C C . LEU A 1 141 ? 5.887 16.562 -4.879 1 95.56 141 LEU A C 1
ATOM 1100 O O . LEU A 1 141 ? 6.809 17.141 -4.312 1 95.56 141 LEU A O 1
ATOM 1104 N N . SER A 1 142 ? 5.109 17.156 -5.727 1 94.06 142 SER A N 1
ATOM 1105 C CA . SER A 1 142 ? 5.207 18.594 -5.922 1 94.06 142 SER A CA 1
ATOM 1106 C C . SER A 1 142 ? 4.559 19.359 -4.77 1 94.06 142 SER A C 1
ATOM 1108 O O . SER A 1 142 ? 4.773 20.562 -4.613 1 94.06 142 SER A O 1
ATOM 1110 N N . LYS A 1 143 ? 3.756 18.703 -4.008 1 93.31 143 LYS A N 1
ATOM 1111 C CA . LYS A 1 143 ? 3.119 19.281 -2.822 1 93.31 143 LYS A CA 1
ATOM 1112 C C . LYS A 1 143 ? 3.896 18.922 -1.558 1 93.31 143 LYS A C 1
ATOM 1114 O O . LYS A 1 143 ? 4.438 17.812 -1.446 1 93.31 143 LYS A O 1
ATOM 1119 N N . PRO A 1 144 ? 3.926 19.781 -0.588 1 93.5 144 PRO A N 1
ATOM 1120 C CA . PRO A 1 144 ? 4.715 19.516 0.616 1 93.5 144 PRO A CA 1
ATOM 1121 C C . PRO A 1 144 ? 4.074 18.453 1.51 1 93.5 144 PRO A C 1
ATOM 1123 O O . PRO A 1 144 ? 2.85 18.406 1.646 1 93.5 144 PRO A O 1
ATOM 1126 N N . LEU A 1 145 ? 4.895 17.594 2.055 1 96.25 145 LEU A N 1
ATOM 1127 C CA . LEU A 1 145 ? 4.535 16.641 3.088 1 96.25 145 LEU A CA 1
ATOM 1128 C C . LEU A 1 145 ? 5.418 16.812 4.32 1 96.25 145 LEU A C 1
ATOM 1130 O O . LEU A 1 145 ? 6.641 16.656 4.238 1 96.25 145 LEU A O 1
ATOM 1134 N N . PHE A 1 146 ? 4.789 17.172 5.449 1 92.94 146 PHE A N 1
ATOM 1135 C CA . PHE A 1 146 ? 5.48 17.312 6.723 1 92.94 146 PHE A CA 1
ATOM 1136 C C . PHE A 1 146 ? 5.191 16.125 7.637 1 92.94 146 PHE A C 1
ATOM 1138 O O . PHE A 1 146 ? 4.07 15.617 7.664 1 92.94 146 PHE A O 1
ATOM 1145 N N . PHE A 1 147 ? 6.238 15.664 8.352 1 95 147 PHE A N 1
ATOM 1146 C CA . PHE A 1 147 ? 5.992 14.594 9.312 1 95 147 PHE A CA 1
ATOM 1147 C C . PHE A 1 147 ? 6.641 14.914 10.656 1 95 147 PHE A C 1
ATOM 1149 O O . PHE A 1 147 ? 7.715 15.516 10.703 1 95 147 PHE A O 1
ATOM 1156 N N . CYS A 1 148 ? 5.91 14.531 11.68 1 91.69 148 CYS A N 1
ATOM 1157 C CA . CYS A 1 148 ? 6.328 14.766 13.062 1 91.69 148 CYS A CA 1
ATOM 1158 C C . CYS A 1 148 ? 6.484 13.453 13.812 1 91.69 148 CYS A C 1
ATOM 1160 O O . CYS A 1 148 ? 5.531 12.961 14.414 1 91.69 148 CYS A O 1
ATOM 1162 N N . PRO A 1 149 ? 7.727 12.953 13.953 1 93.94 149 PRO A N 1
ATOM 1163 C CA . PRO A 1 149 ? 7.918 11.688 14.672 1 93.94 149 PRO A CA 1
ATOM 1164 C C . PRO A 1 149 ? 7.555 11.789 16.156 1 93.94 149 PRO A C 1
ATOM 1166 O O . PRO A 1 149 ? 7.852 12.805 16.797 1 93.94 149 PRO A O 1
ATOM 1169 N N . ALA A 1 150 ? 6.859 10.883 16.594 1 91.25 150 ALA A N 1
ATOM 1170 C CA . ALA A 1 150 ? 6.5 10.789 18 1 91.25 150 ALA A CA 1
ATOM 1171 C C . ALA A 1 150 ? 6.52 9.336 18.469 1 91.25 150 ALA A C 1
ATOM 1173 O O . ALA A 1 150 ? 5.609 8.562 18.172 1 91.25 150 ALA A O 1
ATOM 1174 N N . MET A 1 151 ? 7.551 8.984 19.328 1 92.12 151 MET A N 1
ATOM 1175 C CA . MET A 1 151 ? 7.746 7.617 19.812 1 92.12 151 MET A CA 1
ATOM 1176 C C . MET A 1 151 ? 8.586 7.609 21.094 1 92.12 151 MET A C 1
ATOM 1178 O O . MET A 1 151 ? 9.094 8.648 21.516 1 92.12 151 MET A O 1
ATOM 1182 N N . ASN A 1 152 ? 8.586 6.484 21.656 1 91.5 152 ASN A N 1
ATOM 1183 C CA . ASN A 1 152 ? 9.414 6.32 22.844 1 91.5 152 ASN A CA 1
ATOM 1184 C C . ASN A 1 152 ? 10.891 6.555 22.531 1 91.5 152 ASN A C 1
ATOM 1186 O O . ASN A 1 152 ? 11.336 6.316 21.422 1 91.5 152 ASN A O 1
ATOM 1190 N N . THR A 1 153 ? 11.641 6.953 23.531 1 90.38 153 THR A N 1
ATOM 1191 C CA . THR A 1 153 ? 13.047 7.305 23.375 1 90.38 153 THR A CA 1
ATOM 1192 C C . THR A 1 153 ? 13.844 6.137 22.797 1 90.38 153 THR A C 1
ATOM 1194 O O . THR A 1 153 ? 14.664 6.32 21.906 1 90.38 153 THR A O 1
ATOM 1197 N N . PHE A 1 154 ? 13.602 4.93 23.297 1 94.81 154 PHE A N 1
ATOM 1198 C CA . PHE A 1 154 ? 14.383 3.783 22.844 1 94.81 154 PHE A CA 1
ATOM 1199 C C . PHE A 1 154 ? 14.031 3.408 21.406 1 94.81 154 PHE A C 1
ATOM 1201 O O . PHE A 1 154 ? 14.883 2.918 20.672 1 94.81 154 PHE A O 1
ATOM 1208 N N . MET A 1 155 ? 12.75 3.689 21.031 1 95.5 155 MET A N 1
ATOM 1209 C CA . MET A 1 155 ? 12.383 3.494 19.641 1 95.5 155 MET A CA 1
ATOM 1210 C C . MET A 1 155 ? 13.094 4.504 18.734 1 95.5 155 MET A C 1
ATOM 1212 O O . MET A 1 155 ? 13.586 4.145 17.672 1 95.5 155 MET A O 1
ATOM 1216 N N . TRP A 1 156 ? 13.172 5.742 19.219 1 92.19 156 TRP A N 1
ATOM 1217 C CA . TRP A 1 156 ? 13.805 6.812 18.453 1 92.19 156 TRP A CA 1
ATOM 1218 C C . TRP A 1 156 ? 15.297 6.551 18.281 1 92.19 156 TRP A C 1
ATOM 1220 O O . TRP A 1 156 ? 15.852 6.77 17.219 1 92.19 156 TRP A O 1
ATOM 1230 N N . GLU A 1 157 ? 15.82 6.004 19.266 1 94.75 157 GLU A N 1
ATOM 1231 C CA . GLU A 1 157 ? 17.266 5.812 19.281 1 94.75 157 GLU A CA 1
ATOM 1232 C C . GLU A 1 157 ? 17.656 4.523 18.562 1 94.75 157 GLU A C 1
ATOM 1234 O O . GLU A 1 157 ? 18.844 4.277 18.312 1 94.75 157 GLU A O 1
ATOM 1239 N N . HIS A 1 158 ? 16.688 3.701 18.375 1 96.75 158 HIS A N 1
ATOM 1240 C CA . HIS A 1 158 ? 17 2.49 17.625 1 96.75 158 HIS A CA 1
ATOM 1241 C C . HIS A 1 158 ? 17.672 2.82 16.297 1 96.75 158 HIS A C 1
ATOM 1243 O O . HIS A 1 158 ? 17.219 3.717 15.57 1 96.75 158 HIS A O 1
ATOM 1249 N N . PRO A 1 159 ? 18.672 2.127 15.836 1 98.06 159 PRO A N 1
ATOM 1250 C CA . PRO A 1 159 ? 19.453 2.477 14.648 1 98.06 159 PRO A CA 1
ATOM 1251 C C . PRO A 1 159 ? 18.609 2.547 13.375 1 98.06 159 PRO A C 1
ATOM 1253 O O . PRO A 1 159 ? 18.922 3.332 12.477 1 98.06 159 PRO A O 1
ATOM 1256 N N . ILE A 1 160 ? 17.562 1.852 13.352 1 98.38 160 ILE A N 1
ATOM 1257 C CA . ILE A 1 160 ? 16.781 1.794 12.125 1 98.38 160 ILE A CA 1
ATOM 1258 C C . ILE A 1 160 ? 16 3.102 11.945 1 98.38 160 ILE A C 1
ATOM 1260 O O . ILE A 1 160 ? 15.664 3.477 10.82 1 98.38 160 ILE A O 1
ATOM 1264 N N . THR A 1 161 ? 15.68 3.754 13.094 1 97.75 161 THR A N 1
ATOM 1265 C CA . THR A 1 161 ? 14.852 4.957 13.031 1 97.75 161 THR A CA 1
ATOM 1266 C C . THR A 1 161 ? 15.562 6.062 12.258 1 97.75 161 THR A C 1
ATOM 1268 O O . THR A 1 161 ? 14.969 6.695 11.383 1 97.75 161 THR A O 1
ATOM 1271 N N . ALA A 1 162 ? 16.797 6.215 12.531 1 97.44 162 ALA A N 1
ATOM 1272 C CA . ALA A 1 162 ? 17.547 7.238 11.82 1 97.44 162 ALA A CA 1
ATOM 1273 C C . ALA A 1 162 ? 17.578 6.957 10.32 1 97.44 162 ALA A C 1
ATOM 1275 O O . ALA A 1 162 ? 17.422 7.867 9.508 1 97.44 162 ALA A O 1
ATOM 1276 N N . ARG A 1 163 ? 17.75 5.703 9.953 1 98.31 163 ARG A N 1
ATOM 1277 C CA . ARG A 1 163 ? 17.766 5.301 8.547 1 98.31 163 ARG A CA 1
ATOM 1278 C C . ARG A 1 163 ? 16.438 5.586 7.879 1 98.31 163 ARG A C 1
ATOM 1280 O O . ARG A 1 163 ? 16.391 6.078 6.75 1 98.31 163 ARG A O 1
ATOM 1287 N N . GLN A 1 164 ? 15.406 5.305 8.57 1 98.56 164 GLN A N 1
ATOM 1288 C CA . GLN A 1 164 ? 14.062 5.473 8.016 1 98.56 164 GLN A CA 1
ATOM 1289 C C . GLN A 1 164 ? 13.703 6.949 7.879 1 98.56 164 GLN A C 1
ATOM 1291 O O . GLN A 1 164 ? 13.078 7.352 6.898 1 98.56 164 GLN A O 1
ATOM 1296 N N . VAL A 1 165 ? 14.047 7.75 8.844 1 97.44 165 VAL A N 1
ATOM 1297 C CA . VAL A 1 165 ? 13.828 9.188 8.773 1 97.44 165 VAL A CA 1
ATOM 1298 C C . VAL A 1 165 ? 14.586 9.766 7.574 1 97.44 165 VAL A C 1
ATOM 1300 O O . VAL A 1 165 ? 14.039 10.57 6.812 1 97.44 165 VAL A O 1
ATOM 1303 N N . GLU A 1 166 ? 15.781 9.312 7.418 1 98.19 166 GLU A N 1
ATOM 1304 C CA . GLU A 1 166 ? 16.578 9.773 6.285 1 98.19 166 GLU A CA 1
ATOM 1305 C C . GLU A 1 166 ? 15.945 9.367 4.961 1 98.19 166 GLU A C 1
ATOM 1307 O O . GLU A 1 166 ? 15.961 10.133 3.996 1 98.19 166 GLU A O 1
ATOM 1312 N N . GLN A 1 167 ? 15.398 8.195 4.898 1 98.31 167 GLN A N 1
ATOM 1313 C CA . GLN A 1 167 ? 14.711 7.715 3.701 1 98.31 167 GLN A CA 1
ATOM 1314 C C . GLN A 1 167 ? 13.531 8.617 3.348 1 98.31 167 GLN A C 1
ATOM 1316 O O . GLN A 1 167 ? 13.312 8.93 2.176 1 98.31 167 GLN A O 1
ATOM 1321 N N . LEU A 1 168 ? 12.758 8.992 4.348 1 98.31 168 LEU A N 1
ATOM 1322 C CA . LEU A 1 168 ? 11.633 9.883 4.105 1 98.31 168 LEU A CA 1
ATOM 1323 C C . LEU A 1 168 ? 12.109 11.227 3.553 1 98.31 168 LEU A C 1
ATOM 1325 O O . LEU A 1 168 ? 11.5 11.773 2.631 1 98.31 168 LEU A O 1
ATOM 1329 N N . LYS A 1 169 ? 13.18 11.703 4.105 1 96.69 169 LYS A N 1
ATOM 1330 C CA . LYS A 1 169 ? 13.742 12.961 3.623 1 96.69 169 LYS A CA 1
ATOM 1331 C C . LYS A 1 169 ? 14.219 12.836 2.178 1 96.69 169 LYS A C 1
ATOM 1333 O O . LYS A 1 169 ? 14.07 13.766 1.387 1 96.69 169 LYS A O 1
ATOM 1338 N N . GLU A 1 170 ? 14.742 11.664 1.852 1 97.75 170 GLU A N 1
ATOM 1339 C CA . GLU A 1 170 ? 15.172 11.398 0.482 1 97.75 170 GLU A CA 1
ATOM 1340 C C . GLU A 1 170 ? 13.992 11.422 -0.484 1 97.75 170 GLU A C 1
ATOM 1342 O O . GLU A 1 170 ? 14.148 11.758 -1.66 1 97.75 170 GLU A O 1
ATOM 1347 N N . PHE A 1 171 ? 12.789 11.078 -0.013 1 97.75 171 PHE A N 1
ATOM 1348 C CA . PHE A 1 171 ? 11.594 11.125 -0.84 1 97.75 171 PHE A CA 1
ATOM 1349 C C . PHE A 1 171 ? 11.148 12.562 -1.074 1 97.75 171 PHE A C 1
ATOM 1351 O O . PHE A 1 171 ? 10.336 12.836 -1.956 1 97.75 171 PHE A O 1
ATOM 1358 N N . GLY A 1 172 ? 11.641 13.516 -0.213 1 96.75 172 GLY A N 1
ATOM 1359 C CA . GLY A 1 172 ? 11.258 14.914 -0.312 1 96.75 172 GLY A CA 1
ATOM 1360 C C . GLY A 1 172 ? 10.352 15.367 0.817 1 96.75 172 GLY A C 1
ATOM 1361 O O . GLY A 1 172 ? 9.836 16.484 0.798 1 96.75 172 GLY A O 1
ATOM 1362 N N . TYR A 1 173 ? 10.094 14.414 1.751 1 96.12 173 TYR A N 1
ATOM 1363 C CA . TYR A 1 173 ? 9.266 14.789 2.895 1 96.12 173 TYR A CA 1
ATOM 1364 C C . TYR A 1 173 ? 10.055 15.641 3.881 1 96.12 173 TYR A C 1
ATOM 1366 O O . TYR A 1 173 ? 11.281 15.562 3.941 1 96.12 173 TYR A O 1
ATOM 1374 N N . ILE A 1 174 ? 9.328 16.453 4.609 1 93.12 174 ILE A N 1
ATOM 1375 C CA . ILE A 1 174 ? 9.984 17.422 5.492 1 93.12 174 ILE A CA 1
ATOM 1376 C C . ILE A 1 174 ? 9.703 17.047 6.949 1 93.12 174 ILE A C 1
ATOM 1378 O O . ILE A 1 174 ? 8.547 16.969 7.363 1 93.12 174 ILE A O 1
ATOM 1382 N N . GLU A 1 175 ? 10.742 16.781 7.668 1 91.81 175 GLU A N 1
ATOM 1383 C CA . GLU A 1 175 ? 10.625 16.469 9.086 1 91.81 175 GLU A CA 1
ATOM 1384 C C . GLU A 1 175 ? 10.359 17.734 9.906 1 91.81 175 GLU A C 1
ATOM 1386 O O . GLU A 1 175 ? 11.008 18.766 9.695 1 91.81 175 GLU A O 1
ATOM 1391 N N . VAL A 1 176 ? 9.367 17.672 10.766 1 84.56 176 VAL A N 1
ATOM 1392 C CA . VAL A 1 176 ? 9.125 18.719 11.758 1 84.56 176 VAL A CA 1
ATOM 1393 C C . VAL A 1 176 ? 9.43 18.188 13.156 1 84.56 176 VAL A C 1
ATOM 1395 O O . VAL A 1 176 ? 8.664 17.391 13.703 1 84.56 176 VAL A O 1
ATOM 1398 N N . PRO A 1 177 ? 10.578 18.5 13.617 1 71 177 PRO A N 1
ATOM 1399 C CA . PRO A 1 177 ? 10.992 17.953 14.914 1 71 177 PRO A CA 1
ATOM 1400 C C . PRO A 1 177 ? 10.062 18.375 16.047 1 71 177 PRO A C 1
ATOM 1402 O O . PRO A 1 177 ? 9.516 19.469 16.031 1 71 177 PRO A O 1
ATOM 1405 N N . CYS A 1 178 ? 9.453 17.484 16.75 1 51.38 178 CYS A N 1
ATOM 1406 C CA . CYS A 1 178 ? 8.68 17.812 17.953 1 51.38 178 CYS A CA 1
ATOM 1407 C C . CYS A 1 178 ? 9.547 18.516 18.984 1 51.38 178 CYS A C 1
ATOM 1409 O O . CYS A 1 178 ? 10.633 18.031 19.328 1 51.38 178 CYS A O 1
ATOM 1411 N N . THR A 1 179 ? 9.758 19.828 18.922 1 40.56 179 THR A N 1
ATOM 1412 C CA . THR A 1 179 ? 10.633 20.547 19.844 1 40.56 179 THR A CA 1
ATOM 1413 C C . THR A 1 179 ? 10.398 20.094 21.281 1 40.56 179 THR A C 1
ATOM 1415 O O . THR A 1 179 ? 9.258 20.078 21.75 1 40.56 179 THR A O 1
ATOM 1418 N N . VAL A 1 180 ? 11.047 19.172 21.844 1 35.03 180 VAL A N 1
ATOM 1419 C CA . VAL A 1 180 ? 11.164 19.266 23.297 1 35.03 180 VAL A CA 1
ATOM 1420 C C . VAL A 1 180 ? 11.719 20.625 23.688 1 35.03 180 VAL A C 1
ATOM 1422 O O . VAL A 1 180 ? 12.906 20.906 23.469 1 35.03 180 VAL A O 1
ATOM 1425 N N . LYS A 1 181 ? 11.141 21.688 23.266 1 33 181 LYS A N 1
ATOM 1426 C CA . LYS A 1 181 ? 11.742 22.984 23.531 1 33 181 LYS A CA 1
ATOM 1427 C C . LYS A 1 181 ? 11.922 23.203 25.031 1 33 181 LYS A C 1
ATOM 1429 O O . LYS A 1 181 ? 10.977 23.078 25.812 1 33 181 LYS A O 1
ATOM 1434 N N . LYS A 1 182 ? 13.031 23.078 25.703 1 32 182 LYS A N 1
ATOM 1435 C CA . LYS A 1 182 ? 13.453 24.141 26.625 1 32 182 LYS A CA 1
ATOM 1436 C C . LYS A 1 182 ? 13.609 25.469 25.891 1 32 182 LYS A C 1
ATOM 1438 O O . LYS A 1 182 ? 14.594 25.672 25.188 1 32 182 LYS A O 1
ATOM 1443 N N . LEU A 1 183 ? 12.562 25.922 25.328 1 29.69 183 LEU A N 1
ATOM 1444 C CA . LEU A 1 183 ? 12.781 27.203 24.656 1 29.69 183 LEU A CA 1
ATOM 1445 C C . LEU A 1 183 ? 13.297 28.25 25.641 1 29.69 183 LEU A C 1
ATOM 1447 O O . LEU A 1 183 ? 12.586 28.656 26.547 1 29.69 183 LEU A O 1
ATOM 1451 N N . VAL A 1 184 ? 14.477 28.359 26.094 1 28.7 184 VAL A N 1
ATOM 1452 C CA . VAL A 1 184 ? 14.945 29.625 26.656 1 28.7 184 VAL A CA 1
ATOM 1453 C C . VAL A 1 184 ? 14.891 30.703 25.578 1 28.7 184 VAL A C 1
ATOM 1455 O O . VAL A 1 184 ? 14.547 31.859 25.859 1 28.7 184 VAL A O 1
ATOM 1458 N N . CYS A 1 185 ? 15.664 30.656 24.438 1 28.09 185 CYS A N 1
ATOM 1459 C CA . CYS A 1 185 ? 16.312 31.859 23.938 1 28.09 185 CYS A CA 1
ATOM 1460 C C . CYS A 1 185 ? 15.375 32.625 23.016 1 28.09 185 CYS A C 1
ATOM 1462 O O . CYS A 1 185 ? 14.445 32.062 22.453 1 28.09 185 CYS A O 1
ATOM 1464 N N . GLY A 1 186 ? 15.43 34.156 22.75 1 24.25 186 GLY A N 1
ATOM 1465 C CA . GLY A 1 186 ? 14.828 35.438 22.359 1 24.25 186 GLY A CA 1
ATOM 1466 C C . GLY A 1 186 ? 14.656 35.562 20.859 1 24.25 186 GLY A C 1
ATOM 1467 O O . GLY A 1 186 ? 14.25 36.625 20.375 1 24.25 186 GLY A O 1
ATOM 1468 N N . ASP A 1 187 ? 15.57 35.094 19.953 1 27.34 187 ASP A N 1
ATOM 1469 C CA . ASP A 1 187 ? 15.898 35.875 18.766 1 27.34 187 ASP A CA 1
ATOM 1470 C C . ASP A 1 187 ? 14.758 35.844 17.75 1 27.34 187 ASP A C 1
ATOM 1472 O O . ASP A 1 187 ? 14.07 34.812 17.609 1 27.34 187 ASP A O 1
ATOM 1476 N N . GLU A 1 188 ? 14.367 37.125 17.047 1 26.02 188 GLU A N 1
ATOM 1477 C CA . GLU A 1 188 ? 13.281 37.781 16.328 1 26.02 188 GLU A CA 1
ATOM 1478 C C . GLU A 1 188 ? 13.078 37.156 14.953 1 26.02 188 GLU A C 1
ATOM 1480 O O . GLU A 1 188 ? 12.125 36.406 14.734 1 26.02 188 GLU A O 1
ATOM 1485 N N . GLY A 1 189 ? 13.477 38 13.711 1 23.89 189 GLY A N 1
ATOM 1486 C CA . GLY A 1 189 ? 12.758 38.625 12.609 1 23.89 189 GLY A CA 1
ATOM 1487 C C . GLY A 1 189 ? 12.789 37.812 11.336 1 23.89 189 GLY A C 1
ATOM 1488 O O . GLY A 1 189 ? 13.859 37.469 10.836 1 23.89 189 GLY A O 1
ATOM 1489 N N . VAL A 1 190 ? 11.852 36.812 11.008 1 24.11 190 VAL A N 1
ATOM 1490 C CA . VAL A 1 190 ? 11.883 36.062 9.773 1 24.11 190 VAL A CA 1
ATOM 1491 C C . VAL A 1 190 ? 11.484 36.969 8.602 1 24.11 190 VAL A C 1
ATOM 1493 O O . VAL A 1 190 ? 10.445 37.625 8.641 1 24.11 190 VAL A O 1
ATOM 1496 N N . THR A 1 191 ? 12.398 37.438 7.676 1 26.11 191 THR A N 1
ATOM 1497 C CA . THR A 1 191 ? 12.43 38.281 6.488 1 26.11 191 THR A CA 1
ATOM 1498 C C . THR A 1 191 ? 11.391 37.812 5.469 1 26.11 191 THR A C 1
ATOM 1500 O O . THR A 1 191 ? 10.898 36.688 5.543 1 26.11 191 THR A O 1
ATOM 1503 N N . SER A 1 192 ? 11.141 38.719 4.258 1 24.62 192 SER A N 1
ATOM 1504 C CA . SER A 1 192 ? 10.211 39.125 3.211 1 24.62 192 SER A CA 1
ATOM 1505 C C . SER A 1 192 ? 10.094 38.062 2.125 1 24.62 192 SER A C 1
ATOM 1507 O O . SER A 1 192 ? 11.109 37.562 1.62 1 24.62 192 SER A O 1
ATOM 1509 N N . LEU A 1 193 ? 8.891 37.406 1.989 1 26.05 193 LEU A N 1
ATOM 1510 C CA . LEU A 1 193 ? 8.43 36.5 0.949 1 26.05 193 LEU A CA 1
ATOM 1511 C C . LEU A 1 193 ? 8.102 37.25 -0.334 1 26.05 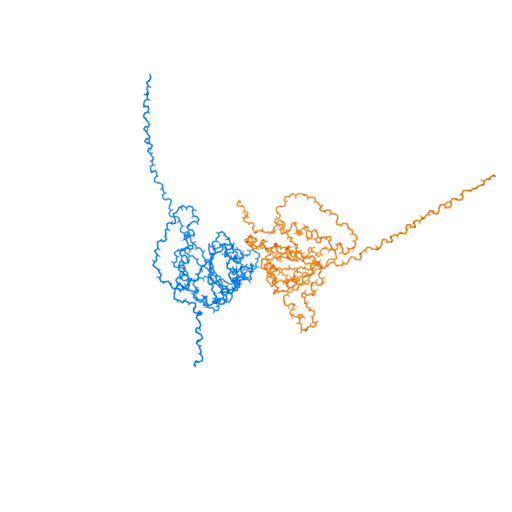193 LEU A C 1
ATOM 1513 O O . LEU A 1 193 ? 6.938 37.562 -0.596 1 26.05 193 LEU A O 1
ATOM 1517 N N . GLN A 1 194 ? 8.711 38.312 -1.165 1 26.5 194 GLN A N 1
ATOM 1518 C CA . GLN A 1 194 ? 8.133 39.188 -2.164 1 26.5 194 GLN A CA 1
ATOM 1519 C C . GLN A 1 194 ? 7.535 38.406 -3.324 1 26.5 194 GLN A C 1
ATOM 1521 O O . GLN A 1 194 ? 6.438 38.719 -3.793 1 26.5 194 GLN A O 1
ATOM 1526 N N . GLY A 1 195 ? 8.258 38.219 -4.676 1 29.17 195 GLY A N 1
ATOM 1527 C CA . GLY A 1 195 ? 7.746 38.438 -6.016 1 29.17 195 GLY A CA 1
ATOM 1528 C C . GLY A 1 195 ? 6.57 37.562 -6.371 1 29.17 195 GLY A C 1
ATOM 1529 O O . GLY A 1 195 ? 6.324 36.562 -5.703 1 29.17 195 GLY A O 1
ATOM 1530 N N . PRO A 1 196 ? 5.723 37.875 -7.621 1 29.31 196 PRO A N 1
ATOM 1531 C CA . PRO A 1 196 ? 4.391 37.5 -8.102 1 29.31 196 PRO A CA 1
ATOM 1532 C C . PRO A 1 196 ? 4.152 36 -8.094 1 29.31 196 PRO A C 1
ATOM 1534 O O . PRO A 1 196 ? 3.154 35.531 -7.539 1 29.31 196 PRO A O 1
ATOM 1537 N N . MET A 1 197 ? 3.947 35.438 -9.453 1 31.14 197 MET A N 1
ATOM 1538 C CA . MET A 1 197 ? 3.396 34.125 -9.742 1 31.14 197 MET A CA 1
ATOM 1539 C C . MET A 1 197 ? 4.016 33.062 -8.844 1 31.14 197 MET A C 1
ATOM 1541 O O . MET A 1 197 ? 3.957 31.859 -9.148 1 31.14 197 MET A O 1
ATOM 1545 N N . HIS A 1 198 ? 4.676 33.25 -7.984 1 29.78 198 HIS A N 1
ATOM 1546 C CA . HIS A 1 198 ? 5.832 32.781 -7.23 1 29.78 198 HIS A CA 1
ATOM 1547 C C . HIS A 1 198 ? 5.422 31.766 -6.168 1 29.78 198 HIS A C 1
ATOM 1549 O O . HIS A 1 198 ? 4.629 32.062 -5.277 1 29.78 198 HIS A O 1
ATOM 1555 N N . PRO A 1 199 ? 5.766 30.234 -6.363 1 33.81 199 PRO A N 1
ATOM 1556 C CA . PRO A 1 199 ? 5.988 29.016 -5.59 1 33.81 199 PRO A CA 1
ATOM 1557 C C . PRO A 1 199 ? 6.52 29.297 -4.188 1 33.81 199 PRO A C 1
ATOM 1559 O O . PRO A 1 199 ? 6.672 28.359 -3.387 1 33.81 199 PRO A O 1
ATOM 1562 N N . LEU A 1 200 ? 6.898 30.453 -3.805 1 32.94 200 LEU A N 1
ATOM 1563 C CA . LEU A 1 200 ? 7.41 31.047 -2.574 1 32.94 200 LEU A CA 1
ATOM 1564 C C . LEU A 1 200 ? 6.277 31.328 -1.595 1 32.94 200 LEU A C 1
ATOM 1566 O O . LEU A 1 200 ? 6.469 31.266 -0.379 1 32.94 200 LEU A O 1
ATOM 1570 N N . GLY A 1 201 ? 4.992 31.75 -1.998 1 35.66 201 GLY A N 1
ATOM 1571 C CA . GLY A 1 201 ? 3.91 32 -1.057 1 35.66 201 GLY A CA 1
ATOM 1572 C C . GLY A 1 201 ? 3.305 30.719 -0.51 1 35.66 201 GLY A C 1
ATOM 1573 O O . GLY A 1 201 ? 2.984 30.625 0.678 1 35.66 201 GLY A O 1
ATOM 1574 N N . ARG A 1 202 ? 2.789 29.75 -1.293 1 38.59 202 ARG A N 1
ATOM 1575 C CA . ARG 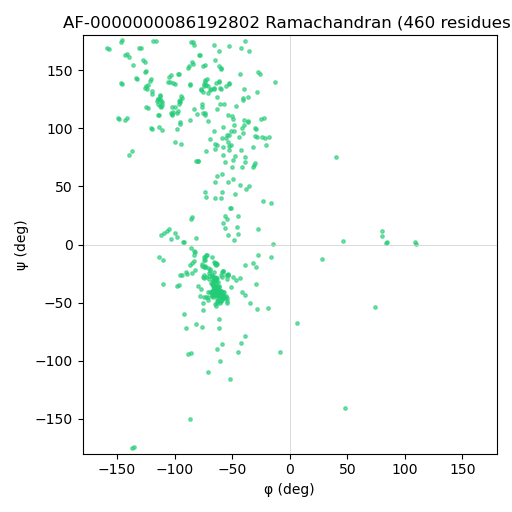A 1 202 ? 2.145 28.516 -0.841 1 38.59 202 ARG A CA 1
ATOM 1576 C C . ARG A 1 202 ? 2.859 27.938 0.376 1 38.59 202 ARG A C 1
ATOM 1578 O O . ARG A 1 202 ? 2.217 27.453 1.308 1 38.59 202 ARG A O 1
ATOM 1585 N N . TRP A 1 203 ? 4.5 27.984 0.199 1 39.03 203 TRP A N 1
ATOM 1586 C CA . TRP A 1 203 ? 5.438 28 1.32 1 39.03 203 TRP A CA 1
ATOM 1587 C C . TRP A 1 203 ? 5.328 29.312 2.1 1 39.03 203 TRP A C 1
ATOM 1589 O O . TRP A 1 203 ? 5.797 29.406 3.236 1 39.03 203 TRP A O 1
ATOM 1599 N N . GLN A 1 204 ? 4.988 30.266 1.681 1 38.66 204 GLN A N 1
ATOM 1600 C CA . GLN A 1 204 ? 5.219 31.109 2.844 1 38.66 204 GLN A CA 1
ATOM 1601 C C . GLN A 1 204 ? 4.68 30.469 4.113 1 38.66 204 GLN A C 1
ATOM 1603 O O . GLN A 1 204 ? 4.906 30.969 5.219 1 38.66 204 GLN A O 1
ATOM 1608 N N . LEU A 1 205 ? 3.518 29.625 3.811 1 41.41 205 LEU A N 1
ATOM 1609 C CA . LEU A 1 205 ? 2.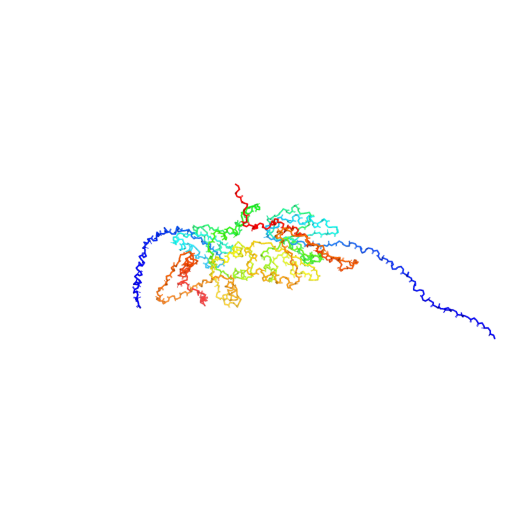516 28.719 4.363 1 41.41 205 LEU A CA 1
ATOM 1610 C C . LEU A 1 205 ? 3.129 27.812 5.426 1 41.41 205 LEU A C 1
ATOM 1612 O O . LEU A 1 205 ? 2.541 27.625 6.492 1 41.41 205 LEU A O 1
ATOM 1616 N N . CYS A 1 206 ? 4.062 26.422 4.754 1 43.28 206 CYS A N 1
ATOM 1617 C CA . CYS A 1 206 ? 4.516 25.562 5.832 1 43.28 206 CYS A CA 1
ATOM 1618 C C . CYS A 1 206 ? 5.051 26.375 7.004 1 43.28 206 CYS A C 1
ATOM 1620 O O . CYS A 1 206 ? 4.832 26.016 8.164 1 43.28 206 CYS A O 1
ATOM 1622 N N . LYS A 1 207 ? 5.59 27.578 6.77 1 42.72 207 LYS A N 1
ATOM 1623 C CA . LYS A 1 207 ? 6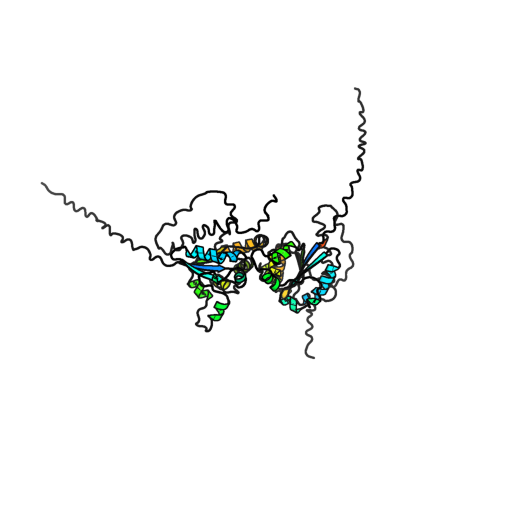.859 28.031 7.328 1 42.72 207 LYS A CA 1
ATOM 1624 C C . LYS A 1 207 ? 6.699 28.453 8.781 1 42.72 207 LYS A C 1
ATOM 1626 O O . LYS A 1 207 ? 7.617 28.297 9.586 1 42.72 207 LYS A O 1
ATOM 1631 N N . LYS A 1 208 ? 5.547 29.297 9.211 1 47.31 208 LYS A N 1
ATOM 1632 C CA . LYS A 1 208 ? 5.051 29.266 10.578 1 47.31 208 LYS A CA 1
ATOM 1633 C C . LYS A 1 208 ? 4.684 27.844 11 1 47.31 208 LYS A C 1
ATOM 1635 O O . LYS A 1 208 ? 4.391 27.609 12.172 1 47.31 208 LYS A O 1
ATOM 1640 N N . GLU A 1 209 ? 3.9 27.266 9.758 1 43.66 209 GLU A N 1
ATOM 1641 C CA . GLU A 1 209 ? 2.85 26.25 9.766 1 43.66 209 GLU A CA 1
ATOM 1642 C C . GLU A 1 209 ? 3.014 25.297 10.945 1 43.66 209 GLU A C 1
ATOM 1644 O O . GLU A 1 209 ? 2.031 24.906 11.586 1 43.66 209 GLU A O 1
ATOM 1649 N N . LEU A 1 210 ? 4.488 24.703 10.844 1 46.03 210 LEU A N 1
ATOM 1650 C CA . LEU A 1 210 ? 4.91 24.391 12.203 1 46.03 210 LEU A CA 1
ATOM 1651 C C . LEU A 1 210 ? 5.098 25.656 13.031 1 46.03 210 LEU A C 1
ATOM 1653 O O . LEU A 1 210 ? 5.109 25.594 14.258 1 46.03 210 LEU A O 1
ATOM 1657 N N . GLN A 1 211 ? 5.125 26.594 12.789 1 46.22 211 GLN A N 1
ATOM 1658 C CA . GLN A 1 211 ? 5.848 27.516 13.672 1 46.22 211 GLN A CA 1
ATOM 1659 C C . GLN A 1 211 ? 5.707 27.094 15.133 1 46.22 211 GLN A C 1
ATOM 1661 O O . GLN A 1 211 ? 6.668 27.172 15.898 1 46.22 211 GLN A O 1
ATOM 1666 N N . SER A 1 212 ? 4.34 26.891 15.398 1 43 212 SER A N 1
ATOM 1667 C CA . SER A 1 212 ? 3.574 26.203 16.438 1 43 212 SER A CA 1
ATOM 1668 C C . SER A 1 212 ? 3.889 24.703 16.453 1 43 212 SER A C 1
ATOM 1670 O O . SER A 1 212 ? 3.736 24.047 17.484 1 43 212 SER A O 1
ATOM 1672 N N . LEU A 1 213 ? 3.217 24.078 15.172 1 41.81 213 LEU A N 1
ATOM 1673 C CA . LEU A 1 213 ? 3.094 22.703 15.641 1 41.81 213 LEU A CA 1
ATOM 1674 C C . LEU A 1 213 ? 3.973 22.469 16.859 1 41.81 213 LEU A C 1
ATOM 1676 O O . LEU A 1 213 ? 3.871 21.438 17.516 1 41.81 213 LEU A O 1
ATOM 1680 N N . ASN A 1 214 ? 4.859 23.375 17.203 1 41.19 214 ASN A N 1
ATOM 1681 C CA . ASN A 1 214 ? 6.07 23.562 18 1 41.19 214 ASN A CA 1
ATOM 1682 C C . ASN A 1 214 ? 5.746 24.031 19.406 1 41.19 214 ASN A C 1
ATOM 1684 O O . ASN A 1 214 ? 6.598 23.969 20.297 1 41.19 214 ASN A O 1
ATOM 1688 N N . SER A 1 215 ? 5.129 25.125 19.594 1 39.62 215 SER A N 1
ATOM 1689 C CA . SER A 1 215 ? 4.848 25.391 21 1 39.62 215 SER A CA 1
ATOM 1690 C C . SER A 1 215 ? 4.398 24.125 21.734 1 39.62 215 SER A C 1
ATOM 1692 O O . SER A 1 215 ? 4.418 24.078 22.953 1 39.62 215 SER A O 1
ATOM 1694 N N . SER A 1 216 ? 3.641 23.547 20.938 1 39.03 216 SER A N 1
ATOM 1695 C CA . SER A 1 216 ? 2.59 22.609 21.312 1 39.03 216 SER A CA 1
ATOM 1696 C C . SER A 1 216 ? 3.123 21.516 22.234 1 39.03 216 SER A C 1
ATOM 1698 O O . SER A 1 216 ? 2.352 20.844 22.922 1 39.03 216 SER A O 1
ATOM 1700 N N . LEU A 1 217 ? 4.879 20.766 22.047 1 41.28 217 LEU A N 1
ATOM 1701 C CA . LEU A 1 217 ? 6.176 20.672 22.719 1 41.28 217 LEU A CA 1
ATOM 1702 C C . LEU A 1 217 ? 6.238 21.594 23.922 1 41.28 217 LEU A C 1
ATOM 1704 O O . LEU A 1 217 ? 7.047 21.391 24.828 1 41.28 217 LEU A O 1
ATOM 1708 N N . LYS A 1 218 ? 6.668 22.812 23.969 1 35.84 218 LYS A N 1
ATOM 1709 C CA . LYS A 1 218 ? 7.398 23.719 24.844 1 35.84 218 LYS A CA 1
ATOM 1710 C C . LYS A 1 218 ? 7.402 23.219 26.281 1 35.84 218 LYS A C 1
ATOM 1712 O O . LYS A 1 218 ? 8.383 23.391 27 1 35.84 218 LYS A O 1
ATOM 1717 N N . SER A 1 219 ? 6.504 22.906 27.031 1 34.44 219 SER A N 1
ATOM 1718 C CA . SER A 1 219 ? 6.426 22.359 28.375 1 34.44 219 SER A CA 1
ATOM 1719 C C . SER A 1 219 ? 6.621 20.844 28.375 1 34.44 219 SER A C 1
ATOM 1721 O O . SER A 1 219 ? 7.25 20.281 29.281 1 34.44 219 SER A O 1
ATOM 1723 N N . GLU A 1 220 ? 5.707 20.047 27.844 1 32.81 220 GLU A N 1
ATOM 1724 C CA . GLU A 1 220 ? 5.949 18.641 28.172 1 32.81 220 GLU A CA 1
ATOM 1725 C C . GLU A 1 220 ? 7.145 18.109 27.391 1 32.81 220 GLU A C 1
ATOM 1727 O O . GLU A 1 220 ? 7.129 18.078 26.156 1 32.81 220 GLU A O 1
ATOM 1732 N N . THR A 1 221 ? 8.609 18.328 27.75 1 28.11 221 THR A N 1
ATOM 1733 C CA . THR A 1 221 ? 9.531 17.188 27.75 1 28.11 221 THR A CA 1
ATOM 1734 C C . THR A 1 221 ? 8.766 15.875 27.672 1 28.11 221 THR A C 1
ATOM 1736 O O . THR A 1 221 ? 7.633 15.773 28.141 1 28.11 221 THR A O 1
ATOM 1739 N N . CYS A 1 222 ? 9.273 14.984 26.922 1 27.61 222 CYS A N 1
ATOM 1740 C CA . CYS A 1 222 ? 9.758 13.617 26.781 1 27.61 222 CYS A CA 1
ATOM 1741 C C . CYS A 1 222 ? 9.992 12.992 28.156 1 27.61 222 CYS A C 1
ATOM 1743 O O . CYS A 1 222 ? 11.086 13.109 28.719 1 27.61 222 CYS A O 1
ATOM 1745 N N . GLY A 1 223 ? 9.25 13.266 29.047 1 24.91 223 GLY A N 1
ATOM 1746 C CA . GLY A 1 223 ? 9.594 12.539 30.266 1 24.91 223 GLY A CA 1
ATOM 1747 C C . GLY A 1 223 ? 9.75 11.047 30.031 1 24.91 223 GLY A C 1
ATOM 1748 O O . GLY A 1 223 ? 8.781 10.289 30.125 1 24.91 223 GLY A O 1
ATOM 1749 N N . TYR A 1 224 ? 10.172 10.703 28.906 1 26.08 224 TYR A N 1
ATOM 1750 C CA . TYR A 1 224 ? 10.773 9.438 29.312 1 26.08 224 TYR A CA 1
ATOM 1751 C C . TYR A 1 224 ? 11.797 9.664 30.422 1 26.08 224 TYR A C 1
ATOM 1753 O O . TYR A 1 224 ? 13 9.766 30.156 1 26.08 224 TYR A O 1
ATOM 1761 N N . THR A 1 225 ? 11.828 10.68 31.266 1 23.39 225 THR A N 1
ATOM 1762 C CA . THR A 1 225 ? 12.734 10.5 32.406 1 23.39 225 THR A CA 1
ATOM 1763 C C . THR A 1 225 ? 12.602 9.094 32.969 1 23.39 225 THR A C 1
ATOM 1765 O O . THR A 1 225 ? 11.555 8.453 32.844 1 23.39 225 THR A O 1
ATOM 1768 N N . GLY A 1 226 ? 13.719 8.547 33.469 1 24.19 226 GLY A N 1
ATOM 1769 C CA . GLY A 1 226 ? 14.164 7.555 34.438 1 24.19 226 GLY A CA 1
ATOM 1770 C C . GLY A 1 226 ? 13.203 7.395 35.594 1 24.19 226 GLY A C 1
ATOM 1771 O O . GLY A 1 226 ? 13.406 6.543 36.469 1 24.19 226 GLY A O 1
ATOM 1772 N N . HIS A 1 227 ? 12.492 8.461 36.062 1 20.55 227 HIS A N 1
ATOM 1773 C CA . HIS A 1 227 ? 11.938 8.078 37.344 1 20.55 227 HIS A CA 1
ATOM 1774 C C . HIS A 1 227 ? 10.844 7.02 37.188 1 20.55 227 HIS A C 1
ATOM 1776 O O . HIS A 1 227 ? 9.82 7.273 36.562 1 20.55 227 HIS A O 1
ATOM 1782 N N . LEU A 1 228 ? 11.336 5.801 37.25 1 21.55 228 LEU A N 1
ATOM 1783 C CA . LEU A 1 228 ? 10.961 4.586 37.969 1 21.55 228 LEU A CA 1
ATOM 1784 C C . LEU A 1 228 ? 10.125 4.922 39.219 1 21.55 228 LEU A C 1
ATOM 1786 O O . LEU A 1 228 ? 10.664 5.383 40.219 1 21.55 228 LEU A O 1
ATOM 1790 N N . LEU A 1 229 ? 9.258 5.824 39.344 1 19.84 229 LEU A N 1
ATOM 1791 C CA . LEU A 1 229 ? 8.672 5.738 40.656 1 19.84 229 LEU A CA 1
ATOM 1792 C C . LEU A 1 229 ? 8.414 4.289 41.062 1 19.84 229 LEU A C 1
ATOM 1794 O O . LEU A 1 229 ? 7.688 3.576 40.344 1 19.84 229 LEU A O 1
ATOM 1798 N N . LEU A 1 230 ? 9.383 3.672 41.969 1 18.91 230 LEU A N 1
ATOM 1799 C CA . LEU A 1 230 ? 9.5 2.572 42.906 1 18.91 230 LEU A CA 1
ATOM 1800 C C . LEU A 1 230 ? 8.18 2.348 43.656 1 18.91 230 LEU A C 1
ATOM 1802 O O . LEU A 1 230 ? 7.34 3.25 43.719 1 18.91 230 LEU A O 1
ATOM 1806 N N . TYR A 1 231 ? 8.18 1.111 44.344 1 18.16 231 TYR A N 1
ATOM 1807 C CA . TYR A 1 231 ? 7.52 0.541 45.5 1 18.16 231 TYR A CA 1
ATOM 1808 C C . TYR A 1 231 ? 7.621 1.479 46.688 1 18.16 231 TYR A C 1
ATOM 1810 O O . TYR A 1 231 ? 8.719 1.726 47.219 1 18.16 231 TYR A O 1
ATOM 1818 N N . ARG A 1 232 ? 7.285 2.672 46.875 1 17.83 232 ARG A N 1
ATOM 1819 C CA . ARG A 1 232 ? 7.008 2.641 48.312 1 17.83 232 ARG A CA 1
ATOM 1820 C C . ARG A 1 232 ? 5.688 1.934 48.594 1 17.83 232 ARG A C 1
ATOM 1822 O O . ARG A 1 232 ? 4.703 2.123 47.875 1 17.83 232 ARG A O 1
ATOM 1829 N N . MET B 1 1 ? 50.125 -66.812 -64.25 1 19.7 1 MET B N 1
ATOM 1830 C CA . MET B 1 1 ? 48.906 -66.125 -64.75 1 19.7 1 MET B CA 1
ATOM 1831 C C . MET B 1 1 ? 48.156 -65.438 -63.625 1 19.7 1 MET B C 1
ATOM 1833 O O . MET B 1 1 ? 48.5 -65.625 -62.438 1 19.7 1 MET B O 1
ATOM 1837 N N . ILE B 1 2 ? 46.844 -65.812 -63.438 1 19 2 ILE B N 1
ATOM 1838 C CA . ILE B 1 2 ? 45.719 -64.875 -63.531 1 19 2 ILE B CA 1
ATOM 1839 C C . ILE B 1 2 ? 45.5 -64.25 -62.156 1 19 2 ILE B C 1
ATOM 1841 O O . ILE B 1 2 ? 45.438 -63 -62.062 1 19 2 ILE B O 1
ATOM 1845 N N . ARG B 1 3 ? 44.562 -64.812 -61.281 1 18.55 3 ARG B N 1
ATOM 1846 C CA . ARG B 1 3 ? 43.219 -64.25 -61.125 1 18.55 3 ARG B CA 1
ATOM 1847 C C . ARG B 1 3 ? 43.188 -63.156 -60.094 1 18.55 3 ARG B C 1
ATOM 1849 O O . ARG B 1 3 ? 44.125 -63 -59.312 1 18.55 3 ARG B O 1
ATOM 1856 N N . VAL B 1 4 ? 41.938 -63.094 -59.469 1 21.64 4 VAL B N 1
ATOM 1857 C CA . VAL B 1 4 ? 40.812 -62.25 -59.125 1 21.64 4 VAL B CA 1
ATOM 1858 C C . VAL B 1 4 ? 41.094 -61.469 -57.844 1 21.64 4 VAL B C 1
ATOM 1860 O O . VAL B 1 4 ? 41.969 -61.844 -57.062 1 21.64 4 VAL B O 1
ATOM 1863 N N . GLU B 1 5 ? 40.125 -60.5 -57.562 1 21.28 5 GLU B N 1
ATOM 1864 C CA . GLU B 1 5 ? 39.469 -59.219 -57.219 1 21.28 5 GLU B CA 1
ATOM 1865 C C . GLU B 1 5 ? 38.969 -59.219 -55.781 1 21.28 5 GLU B C 1
ATOM 1867 O O . GLU B 1 5 ? 37.781 -59 -55.562 1 21.28 5 GLU B O 1
ATOM 1872 N N . LYS B 1 6 ? 39.312 -60.094 -54.906 1 24.72 6 LYS B N 1
ATOM 1873 C CA . LYS B 1 6 ? 38.344 -60.281 -53.812 1 24.72 6 LYS B CA 1
ATOM 1874 C C . LYS B 1 6 ? 38.031 -58.969 -53.094 1 24.72 6 LYS B C 1
ATOM 1876 O O . LYS B 1 6 ? 38.938 -58.375 -52.531 1 24.72 6 LYS B O 1
ATOM 1881 N N . ASP B 1 7 ? 36.938 -58.219 -53.562 1 23.03 7 ASP B N 1
ATOM 1882 C CA . ASP B 1 7 ? 36.219 -56.969 -53.281 1 23.03 7 ASP B CA 1
ATOM 1883 C C . ASP B 1 7 ? 35.781 -56.875 -51.844 1 23.03 7 ASP B C 1
ATOM 1885 O O . ASP B 1 7 ? 34.906 -56.094 -51.5 1 23.03 7 ASP B O 1
ATOM 1889 N N . CYS B 1 8 ? 36.125 -57.688 -50.906 1 22.41 8 CYS B N 1
ATOM 1890 C CA . CYS B 1 8 ? 35.281 -57.75 -49.719 1 22.41 8 CYS B CA 1
ATOM 1891 C C . CYS B 1 8 ? 35.188 -56.406 -49.062 1 22.41 8 CYS B C 1
ATOM 1893 O O . CYS B 1 8 ? 36.031 -56.031 -48.219 1 22.41 8 CYS B O 1
ATOM 1895 N N . SER B 1 9 ? 34.969 -55.312 -49.906 1 22.22 9 SER B N 1
ATOM 1896 C CA . SER B 1 9 ? 34.781 -54.031 -49.25 1 22.22 9 SER B CA 1
ATOM 1897 C C . SER B 1 9 ? 33.688 -54.094 -48.188 1 22.22 9 SER B C 1
ATOM 1899 O O . SER B 1 9 ? 32.531 -54.406 -48.5 1 22.22 9 SER B O 1
ATOM 1901 N N . LEU B 1 10 ? 33.938 -54.562 -47 1 23.98 10 LEU B N 1
ATOM 1902 C CA . LEU B 1 10 ? 33.125 -54.625 -45.781 1 23.98 10 LEU B CA 1
ATOM 1903 C C . LEU B 1 10 ? 32.375 -53.312 -45.562 1 23.98 10 LEU B C 1
ATOM 1905 O O . LEU B 1 10 ? 33 -52.281 -45.219 1 23.98 10 LEU B O 1
ATOM 1909 N N . GLY B 1 11 ? 31.625 -52.812 -46.625 1 23.66 11 GLY B N 1
ATOM 1910 C CA . GLY B 1 11 ? 30.859 -51.594 -46.406 1 23.66 11 GLY B CA 1
ATOM 1911 C C . GLY B 1 11 ? 29.984 -51.625 -45.188 1 23.66 11 GLY B C 1
ATOM 1912 O O . GLY B 1 11 ? 29.234 -52.594 -45 1 23.66 11 GLY B O 1
ATOM 1913 N N . LEU B 1 12 ? 30.406 -51.062 -44 1 26.52 12 LEU B N 1
ATOM 1914 C CA . LEU B 1 12 ? 29.703 -50.812 -42.75 1 26.52 12 LEU B CA 1
ATOM 1915 C C . LEU B 1 12 ? 28.281 -50.281 -43 1 26.52 12 LEU B C 1
ATOM 1917 O O . LEU B 1 12 ? 28.125 -49.188 -43.562 1 26.52 12 LEU B O 1
ATOM 1921 N N . ILE B 1 13 ?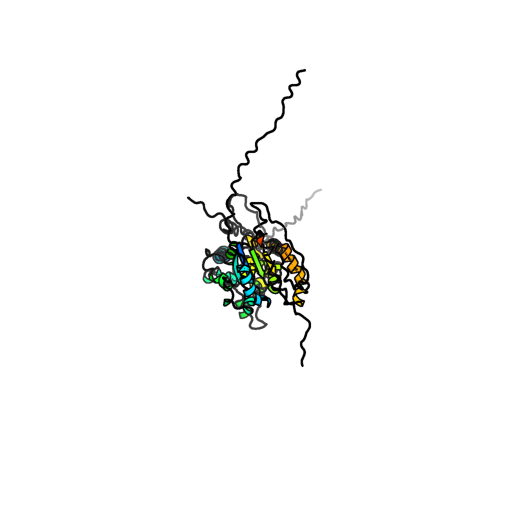 27.406 -51.062 -43.562 1 27.62 13 ILE B N 1
ATOM 1922 C CA . ILE B 1 13 ? 26.016 -50.688 -43.719 1 27.62 13 ILE B CA 1
ATOM 1923 C C . ILE B 1 13 ? 25.469 -50.125 -42.406 1 27.62 13 ILE B C 1
ATOM 1925 O O . ILE B 1 13 ? 25.422 -50.812 -41.406 1 27.62 13 ILE B O 1
ATOM 1929 N N . MET B 1 14 ? 25.797 -48.875 -42.031 1 28 14 MET B N 1
ATOM 1930 C CA . MET B 1 14 ? 25.094 -48.219 -40.938 1 28 14 MET B CA 1
ATOM 1931 C C . MET B 1 14 ? 23.594 -48.469 -41.031 1 28 14 MET B C 1
ATOM 1933 O O . MET B 1 14 ? 22.969 -48.156 -42.031 1 28 14 MET B O 1
ATOM 1937 N N . ASP B 1 15 ? 23.078 -49.562 -40.594 1 28.34 15 ASP B N 1
ATOM 1938 C CA . ASP B 1 15 ? 21.625 -49.75 -40.531 1 28.34 15 ASP B CA 1
ATOM 1939 C C . ASP B 1 15 ? 20.922 -48.469 -40.062 1 28.34 15 ASP B C 1
ATOM 1941 O O . ASP B 1 15 ? 21.328 -47.875 -39.094 1 28.34 15 ASP B O 1
ATOM 1945 N N . PRO B 1 16 ? 20.312 -47.719 -41 1 30.67 16 PRO B N 1
ATOM 1946 C CA . PRO B 1 16 ? 19.5 -46.594 -40.594 1 30.67 16 PRO B CA 1
ATOM 1947 C C . PRO B 1 16 ? 18.531 -46.938 -39.469 1 30.67 16 PRO B C 1
ATOM 1949 O O . PRO B 1 16 ? 17.547 -47.625 -39.688 1 30.67 16 PRO B O 1
ATOM 1952 N N . ALA B 1 17 ? 18.922 -47.656 -38.469 1 32.41 17 ALA B N 1
ATOM 1953 C CA . ALA B 1 17 ? 17.891 -47.812 -37.438 1 32.41 17 ALA B CA 1
ATOM 1954 C C . ALA B 1 17 ? 17.062 -46.531 -37.281 1 32.41 17 ALA B C 1
ATOM 1956 O O . ALA B 1 17 ? 17.609 -45.438 -37.219 1 32.41 17 ALA B O 1
ATOM 1957 N N . ALA B 1 18 ? 15.852 -46.656 -37.812 1 30.97 18 ALA B N 1
ATOM 1958 C CA . ALA B 1 18 ? 14.664 -45.812 -37.719 1 30.97 18 ALA B CA 1
ATOM 1959 C C . ALA B 1 18 ? 14.5 -45.25 -36.312 1 30.97 18 ALA B C 1
ATOM 1961 O O . ALA B 1 18 ? 14.383 -46 -35.344 1 30.97 18 ALA B O 1
ATOM 1962 N N . SER B 1 19 ? 15.305 -44.281 -36 1 31.09 19 SER B N 1
ATOM 1963 C CA . SER B 1 19 ? 15.023 -43.5 -34.812 1 31.09 19 SER B CA 1
ATOM 1964 C C . SER B 1 19 ? 13.523 -43.438 -34.531 1 31.09 19 SER B C 1
ATOM 1966 O O . SER B 1 19 ? 12.758 -42.906 -35.375 1 31.09 19 SER B O 1
ATOM 1968 N N . GLN B 1 20 ? 12.914 -44.562 -34.125 1 28.92 20 GLN B N 1
ATOM 1969 C CA . GLN B 1 20 ? 11.539 -44.469 -33.656 1 28.92 20 GLN B CA 1
ATOM 1970 C C . GLN B 1 20 ? 11.258 -43.094 -33.062 1 28.92 20 GLN B C 1
ATOM 1972 O O . GLN B 1 20 ? 12.008 -42.625 -32.188 1 28.92 20 GLN B O 1
ATOM 1977 N N . ILE B 1 21 ? 10.789 -42.188 -33.812 1 30.86 21 ILE B N 1
ATOM 1978 C CA . ILE B 1 21 ? 10.133 -40.969 -33.312 1 30.86 21 ILE B CA 1
ATOM 1979 C C . ILE B 1 21 ? 9.414 -41.25 -32 1 30.86 21 ILE B C 1
ATOM 1981 O O . ILE B 1 21 ? 8.531 -42.094 -31.953 1 30.86 21 ILE B O 1
ATOM 1985 N N . HIS B 1 22 ? 10.25 -41.562 -30.922 1 31.94 22 HIS B N 1
ATOM 1986 C CA . HIS B 1 22 ? 9.531 -41.562 -29.656 1 31.94 22 HIS B CA 1
ATOM 1987 C C . HIS B 1 22 ? 8.273 -40.719 -29.734 1 31.94 22 HIS B C 1
ATOM 1989 O O . HIS B 1 22 ? 8.266 -39.656 -30.391 1 31.94 22 HIS B O 1
ATOM 1995 N N . PRO B 1 23 ? 7.137 -41.344 -29.734 1 32.59 23 PRO B N 1
ATOM 1996 C CA . PRO B 1 23 ? 5.867 -40.625 -29.734 1 32.59 23 PRO B CA 1
ATOM 1997 C C . PRO B 1 23 ? 5.98 -39.25 -29.078 1 32.59 23 PRO B C 1
ATOM 1999 O O . PRO B 1 23 ? 6.934 -38.969 -28.344 1 32.59 23 PRO B O 1
ATOM 2002 N N . VAL B 1 24 ? 5.203 -38.312 -29.547 1 34.06 24 VAL B N 1
ATOM 2003 C CA . VAL B 1 24 ? 4.812 -36.969 -29.094 1 34.06 24 VAL B CA 1
ATOM 2004 C C . VAL B 1 24 ? 4.836 -36.906 -27.562 1 34.06 24 VAL B C 1
ATOM 2006 O O . VAL B 1 24 ? 4.383 -37.844 -26.906 1 34.06 24 VAL B O 1
ATOM 2009 N N . ALA B 1 25 ? 5.832 -36.375 -26.984 1 38.75 25 ALA B N 1
ATOM 2010 C CA . ALA B 1 25 ? 5.898 -35.969 -25.578 1 38.75 25 ALA B CA 1
ATOM 2011 C C . ALA B 1 25 ? 4.504 -35.844 -24.984 1 38.75 25 ALA B C 1
ATOM 2013 O O . ALA B 1 25 ? 3.623 -35.219 -25.562 1 38.75 25 ALA B O 1
ATOM 2014 N N . SER B 1 26 ? 3.871 -36.781 -24.359 1 40.38 26 SER B N 1
ATOM 2015 C CA . SER B 1 26 ? 2.664 -36.781 -23.547 1 40.38 26 SER B CA 1
ATOM 2016 C C . SER B 1 26 ? 2.373 -35.375 -23 1 40.38 26 SER B C 1
ATOM 2018 O O . SER B 1 26 ? 3.262 -34.75 -22.438 1 40.38 26 SER B O 1
ATOM 2020 N N . LYS B 1 27 ? 1.592 -34.469 -23.625 1 49.44 27 LYS B N 1
ATOM 2021 C CA . LYS B 1 27 ? 1.14 -33.094 -23.453 1 49.44 27 LYS B CA 1
ATOM 2022 C C . LYS B 1 27 ? 0.869 -32.781 -21.984 1 49.44 27 LYS B C 1
ATOM 2024 O O . LYS B 1 27 ? -0.213 -33.062 -21.469 1 49.44 27 LYS B O 1
ATOM 2029 N N . ARG B 1 28 ? 1.748 -33.094 -20.969 1 57.62 28 ARG B N 1
ATOM 2030 C CA . ARG B 1 28 ? 1.483 -32.781 -19.562 1 57.62 28 ARG B CA 1
ATOM 2031 C C . ARG B 1 28 ? 0.839 -31.422 -19.406 1 57.62 28 ARG B C 1
ATOM 2033 O O . ARG B 1 28 ? 1.145 -30.5 -20.156 1 57.62 28 ARG B O 1
ATOM 2040 N N . ASN B 1 29 ? -0.241 -31.422 -18.562 1 81.38 29 ASN B N 1
ATOM 2041 C CA . ASN B 1 29 ? -0.989 -30.203 -18.25 1 81.38 29 ASN B CA 1
ATOM 2042 C C . ASN B 1 29 ? -0.119 -29.172 -17.531 1 81.38 29 ASN B C 1
ATOM 2044 O O . ASN B 1 29 ? 0.717 -29.547 -16.703 1 81.38 29 ASN B O 1
ATOM 2048 N N . ALA B 1 30 ? 0.115 -28.031 -18.094 1 88.38 30 ALA B N 1
ATOM 2049 C CA . ALA B 1 30 ? 0.79 -26.922 -17.422 1 88.38 30 ALA B CA 1
ATOM 2050 C C . ALA B 1 30 ? -0.104 -26.297 -16.344 1 88.38 30 ALA B C 1
ATOM 2052 O O . ALA B 1 30 ? -1.324 -26.234 -16.516 1 88.38 30 ALA B O 1
ATOM 2053 N N . HIS B 1 31 ? 0.494 -26.016 -15.195 1 95.19 31 HIS B N 1
ATOM 2054 C CA . HIS B 1 31 ? -0.23 -25.453 -14.062 1 95.19 31 HIS B CA 1
ATOM 2055 C C . HIS B 1 31 ? 0.181 -24.016 -13.797 1 95.19 31 HIS B C 1
ATOM 2057 O O . HIS B 1 31 ? 1.356 -23.734 -13.547 1 95.19 31 HIS B O 1
ATOM 2063 N N . ILE B 1 32 ? -0.764 -23.047 -13.859 1 95 32 ILE B N 1
ATOM 2064 C CA . ILE B 1 32 ? -0.485 -21.641 -13.578 1 95 32 ILE B CA 1
ATOM 2065 C C . ILE B 1 32 ? -1.233 -21.203 -12.32 1 95 32 ILE B C 1
ATOM 2067 O O . ILE B 1 32 ? -2.436 -21.453 -12.188 1 95 32 ILE B O 1
ATOM 2071 N N . LEU B 1 33 ? -0.52 -20.688 -11.422 1 98.25 33 LEU B N 1
ATOM 2072 C CA . LEU B 1 33 ? -1.105 -20.031 -10.258 1 98.25 33 LEU B CA 1
ATOM 2073 C C . LEU B 1 33 ? -1.183 -18.516 -10.469 1 98.25 33 LEU B C 1
ATOM 2075 O O . LEU B 1 33 ? -0.171 -17.875 -10.758 1 98.25 33 LEU B O 1
ATOM 2079 N N . VAL B 1 34 ? -2.359 -17.953 -10.359 1 97.06 34 VAL B N 1
ATOM 2080 C CA . VAL B 1 34 ? -2.557 -16.516 -10.516 1 97.06 34 VAL B CA 1
ATOM 2081 C C . VAL B 1 34 ? -2.721 -15.859 -9.148 1 97.06 34 VAL B C 1
ATOM 2083 O O . VAL B 1 34 ? -3.59 -16.25 -8.367 1 97.06 34 VAL B O 1
ATOM 2086 N N . GLY B 1 35 ? -1.808 -14.961 -8.844 1 98.56 35 GLY B N 1
ATOM 2087 C CA . GLY B 1 35 ? -1.94 -14.141 -7.648 1 98.56 35 GLY B CA 1
ATOM 2088 C C . GLY B 1 35 ? -2.59 -12.797 -7.918 1 98.56 35 GLY B C 1
ATOM 2089 O O . GLY B 1 35 ? -2.125 -12.039 -8.773 1 98.56 35 GLY B O 1
ATOM 2090 N N . VAL B 1 36 ? -3.629 -12.453 -7.176 1 97.88 36 VAL B N 1
ATOM 2091 C CA . VAL B 1 36 ? -4.355 -11.211 -7.398 1 97.88 36 VAL B CA 1
ATOM 2092 C C . VAL B 1 36 ? -4.289 -10.336 -6.145 1 97.88 36 VAL B C 1
ATOM 2094 O O . VAL B 1 36 ? -4.535 -10.82 -5.035 1 97.88 36 VAL B O 1
ATOM 2097 N N . THR B 1 37 ? -3.91 -9.055 -6.34 1 98 37 THR B N 1
ATOM 2098 C CA . THR B 1 37 ? -3.758 -8.125 -5.219 1 98 37 THR B CA 1
ATOM 2099 C C . THR B 1 37 ? -4.754 -6.977 -5.328 1 98 37 THR B C 1
ATOM 2101 O O . THR B 1 37 ? -5.516 -6.898 -6.293 1 98 37 THR B O 1
ATOM 2104 N N . GLY B 1 38 ? -4.742 -6.137 -4.293 1 94.5 38 GLY B N 1
ATOM 2105 C CA . GLY B 1 38 ? -5.801 -5.156 -4.098 1 94.5 38 GLY B CA 1
ATOM 2106 C C . GLY B 1 38 ? -5.621 -3.91 -4.945 1 94.5 38 GLY B C 1
ATOM 2107 O O . GLY B 1 38 ? -5.398 -2.82 -4.414 1 94.5 38 GLY B O 1
ATOM 2108 N N . SER B 1 39 ? -5.82 -4.016 -6.203 1 90.38 39 SER B N 1
ATOM 2109 C CA . SER B 1 39 ? -5.883 -2.924 -7.168 1 90.38 39 SER B CA 1
ATOM 2110 C C . SER B 1 39 ? -7.191 -2.959 -7.957 1 90.38 39 SER B C 1
ATOM 2112 O O . SER B 1 39 ? -7.77 -4.027 -8.156 1 90.38 39 SER B O 1
ATOM 2114 N N . VAL B 1 40 ? -7.652 -1.789 -8.352 1 88.19 40 VAL B N 1
ATOM 2115 C CA . VAL B 1 40 ? -8.875 -1.71 -9.141 1 88.19 40 VAL B CA 1
ATOM 2116 C C . VAL B 1 40 ? -8.758 -2.607 -10.375 1 88.19 40 VAL B C 1
ATOM 2118 O O . VAL B 1 40 ? -9.758 -3.156 -10.844 1 88.19 40 VAL B O 1
ATOM 2121 N N . ALA B 1 41 ? -7.559 -2.875 -10.859 1 86.69 41 ALA B N 1
ATOM 2122 C CA . ALA B 1 41 ? -7.289 -3.721 -12.023 1 86.69 41 ALA B CA 1
ATOM 2123 C C . ALA B 1 41 ? -7.742 -5.156 -11.766 1 86.69 41 ALA B C 1
ATOM 2125 O O . ALA B 1 41 ? -7.895 -5.941 -12.711 1 86.69 41 ALA B O 1
ATOM 2126 N N . ALA B 1 42 ? -7.973 -5.512 -10.523 1 92.25 42 ALA B N 1
ATOM 2127 C CA . ALA B 1 42 ? -8.438 -6.852 -10.18 1 92.25 42 ALA B CA 1
ATOM 2128 C C . ALA B 1 42 ? -9.836 -7.105 -10.734 1 92.25 42 ALA B C 1
ATOM 2130 O O . ALA B 1 42 ? -10.289 -8.25 -10.797 1 92.25 42 ALA B O 1
ATOM 2131 N N . LEU B 1 43 ? -10.492 -6.02 -11.125 1 90.06 43 LEU B N 1
ATOM 2132 C CA . LEU B 1 43 ? -11.789 -6.148 -11.773 1 90.06 43 LEU B CA 1
ATOM 2133 C C . LEU B 1 43 ? -11.695 -7.012 -13.023 1 90.06 43 LEU B C 1
ATOM 2135 O O . LEU B 1 43 ? -12.688 -7.602 -13.461 1 90.06 43 LEU B O 1
ATOM 2139 N N . LYS B 1 44 ? -10.547 -7.156 -13.633 1 87.12 44 LYS B N 1
ATOM 2140 C CA . LYS B 1 44 ? -10.344 -7.875 -14.883 1 87.12 44 LYS B CA 1
ATOM 2141 C C . LYS B 1 44 ? -9.969 -9.336 -14.625 1 87.12 44 LYS B C 1
ATOM 2143 O O . LYS B 1 44 ? -9.703 -10.086 -15.562 1 87.12 44 LYS B O 1
ATOM 2148 N N . LEU B 1 45 ? -9.945 -9.688 -13.398 1 92.56 45 LEU B N 1
ATOM 2149 C CA . LEU B 1 45 ? -9.516 -11.039 -13.055 1 92.56 45 LEU B CA 1
ATOM 2150 C C . LEU B 1 45 ? -10.375 -12.078 -13.766 1 92.56 45 LEU B C 1
ATOM 2152 O O . LEU B 1 45 ? -9.852 -13.047 -14.328 1 92.56 45 LEU B O 1
ATOM 2156 N N . PRO B 1 46 ? -11.734 -11.953 -13.812 1 93.19 46 PRO B N 1
ATOM 2157 C CA . PRO B 1 46 ? -12.547 -12.945 -14.531 1 93.19 46 PRO B CA 1
ATOM 2158 C C . PRO B 1 46 ? -12.148 -13.086 -16 1 93.19 46 PRO B C 1
ATOM 2160 O O . PRO B 1 46 ? -12.047 -14.203 -16.5 1 93.19 46 PRO B O 1
ATOM 2163 N N . LEU B 1 47 ? -11.883 -11.953 -16.609 1 87 47 LEU B N 1
ATOM 2164 C CA . LEU B 1 47 ? -11.461 -11.969 -18 1 87 47 LEU B CA 1
ATOM 2165 C C . LEU B 1 47 ? -10.102 -12.641 -18.156 1 87 47 LEU B C 1
ATOM 2167 O O . LEU B 1 47 ? -9.906 -13.445 -19.078 1 87 47 LEU B O 1
ATOM 2171 N N . LEU B 1 48 ? -9.156 -12.344 -17.297 1 88.81 48 LEU B N 1
ATOM 2172 C CA . LEU B 1 48 ? -7.816 -12.922 -17.344 1 88.81 48 LEU B CA 1
ATOM 2173 C C . LEU B 1 48 ? -7.883 -14.445 -17.219 1 88.81 48 LEU B C 1
ATOM 2175 O O . LEU B 1 48 ? -7.277 -15.156 -18.031 1 88.81 48 LEU B O 1
ATOM 2179 N N . VAL B 1 49 ? -8.641 -14.914 -16.234 1 92.69 49 VAL B N 1
ATOM 2180 C CA . VAL B 1 49 ? -8.75 -16.344 -15.992 1 92.69 49 VAL B CA 1
ATOM 2181 C C . VAL B 1 49 ? -9.406 -17.031 -17.188 1 92.69 49 VAL B C 1
ATOM 2183 O O . VAL B 1 49 ? -8.961 -18.094 -17.641 1 92.69 49 VAL B O 1
ATOM 2186 N N . ALA B 1 50 ? -10.438 -16.391 -17.75 1 89.44 50 ALA B N 1
ATOM 2187 C CA . ALA B 1 50 ? -11.125 -16.938 -18.906 1 89.44 50 ALA B CA 1
ATOM 2188 C C . ALA B 1 50 ? -10.172 -17.078 -20.094 1 89.44 50 ALA B C 1
ATOM 2190 O O . ALA B 1 50 ? -10.195 -18.094 -20.797 1 89.44 50 ALA B O 1
ATOM 2191 N N . GLU B 1 51 ? -9.32 -16.078 -20.344 1 84.5 51 GLU B N 1
ATOM 2192 C CA . GLU B 1 51 ? -8.367 -16.094 -21.453 1 84.5 51 GLU B CA 1
ATOM 2193 C C . GLU B 1 51 ? -7.316 -17.172 -21.266 1 84.5 51 GLU B C 1
ATOM 2195 O O . GLU B 1 51 ? -6.926 -17.844 -22.219 1 84.5 51 GLU B O 1
ATOM 2200 N N . LEU B 1 52 ? -6.867 -17.359 -20 1 87.44 52 LEU B N 1
ATOM 2201 C CA . LEU B 1 52 ? -5.871 -18.391 -19.719 1 87.44 52 LEU B CA 1
ATOM 2202 C C . LEU B 1 52 ? -6.445 -19.781 -19.953 1 87.44 52 LEU B C 1
ATOM 2204 O O . LEU B 1 52 ? -5.754 -20.656 -20.484 1 87.44 52 LEU B O 1
ATOM 2208 N N . LEU B 1 53 ? -7.66 -19.953 -19.656 1 89.5 53 LEU B N 1
ATOM 2209 C CA . LEU B 1 53 ? -8.297 -21.266 -19.734 1 89.5 53 LEU B CA 1
ATOM 2210 C C . LEU B 1 53 ? -8.539 -21.672 -21.188 1 89.5 53 LEU B C 1
ATOM 2212 O O . LEU B 1 53 ? -8.82 -22.828 -21.469 1 89.5 53 LEU B O 1
ATOM 2216 N N . LYS B 1 54 ? -8.406 -20.734 -22.094 1 82.19 54 LYS B N 1
ATOM 2217 C CA . LYS B 1 54 ? -8.523 -21.047 -23.516 1 82.19 54 LYS B CA 1
ATOM 2218 C C . LYS B 1 54 ? -7.289 -21.797 -24.016 1 82.19 54 LYS B C 1
ATOM 2220 O O . LYS B 1 54 ? -7.324 -22.406 -25.094 1 82.19 54 LYS B O 1
ATOM 2225 N N . ILE B 1 55 ? -6.234 -21.703 -23.297 1 78.62 55 ILE B N 1
ATOM 2226 C CA . ILE B 1 55 ? -5.008 -22.406 -23.688 1 78.62 55 ILE B CA 1
ATOM 2227 C C . ILE B 1 55 ? -5.133 -23.891 -23.375 1 78.62 55 ILE B C 1
ATOM 2229 O O . ILE B 1 55 ? -5.332 -24.266 -22.219 1 78.62 55 ILE B O 1
ATOM 2233 N N . PRO B 1 56 ? -5.016 -24.734 -24.406 1 82.19 56 PRO B N 1
ATOM 2234 C CA . PRO B 1 56 ? -5.172 -26.172 -24.188 1 82.19 56 PRO B CA 1
ATOM 2235 C C . PRO B 1 56 ? -4.145 -26.734 -23.219 1 82.19 56 PRO B C 1
ATOM 2237 O O . PRO B 1 56 ? -2.961 -26.406 -23.297 1 82.19 56 PRO B O 1
ATOM 2240 N N . GLY B 1 57 ? -4.629 -27.562 -22.281 1 84.88 57 GLY B N 1
ATOM 2241 C CA . GLY B 1 57 ? -3.74 -28.266 -21.359 1 84.88 57 GLY B CA 1
ATOM 2242 C C . GLY B 1 57 ? -3.344 -27.422 -20.156 1 84.88 57 GLY B C 1
ATOM 2243 O O . GLY B 1 57 ? -2.561 -27.859 -19.312 1 84.88 57 GLY B O 1
ATOM 2244 N N . LEU B 1 58 ? -3.875 -26.219 -20.109 1 88 58 LEU B N 1
ATOM 2245 C CA . LEU B 1 58 ? -3.506 -25.328 -19.016 1 88 58 LEU B CA 1
ATOM 2246 C C . LEU B 1 58 ? -4.512 -25.406 -17.875 1 88 58 LEU B C 1
ATOM 2248 O O . LEU B 1 58 ? -5.719 -25.344 -18.094 1 88 58 LEU B O 1
ATOM 2252 N N . GLU B 1 59 ? -4.039 -25.703 -16.703 1 94.19 59 GLU B N 1
ATOM 2253 C CA . GLU B 1 59 ? -4.84 -25.625 -15.484 1 94.19 59 GLU B CA 1
ATOM 2254 C C . GLU B 1 59 ? -4.516 -24.344 -14.703 1 94.19 59 GLU B C 1
ATOM 2256 O O . GLU B 1 59 ? -3.35 -23.969 -14.586 1 94.19 59 GLU B O 1
ATOM 2261 N N . VAL B 1 60 ? -5.555 -23.719 -14.18 1 95.06 60 VAL B N 1
ATOM 2262 C CA . VAL B 1 60 ? -5.379 -22.438 -13.516 1 95.06 60 VAL B CA 1
ATOM 2263 C C . VAL B 1 60 ? -5.965 -22.5 -12.109 1 95.06 60 VAL B C 1
ATOM 2265 O O . VAL B 1 60 ? -7.043 -23.047 -11.906 1 95.06 60 VAL B O 1
ATOM 2268 N N . GLN B 1 61 ? -5.266 -22 -11.133 1 98.06 61 GLN B N 1
ATOM 2269 C CA . GLN B 1 61 ? -5.758 -21.688 -9.797 1 98.06 61 GLN B CA 1
ATOM 2270 C C . GLN B 1 61 ? -5.43 -20.25 -9.414 1 98.06 61 GLN B C 1
ATOM 2272 O O . GLN B 1 61 ? -4.539 -19.625 -10 1 98.06 61 GLN B O 1
ATOM 2277 N N . VAL B 1 62 ? -6.211 -19.734 -8.422 1 98.38 62 VAL B N 1
ATOM 2278 C CA . VAL B 1 62 ? -6.051 -18.328 -8.055 1 98.38 62 VAL B CA 1
ATOM 2279 C C . VAL B 1 62 ? -5.773 -18.219 -6.559 1 98.38 62 VAL B C 1
ATOM 2281 O O . VAL B 1 62 ? -6.367 -18.938 -5.754 1 98.38 62 VAL B O 1
ATOM 2284 N N . VAL B 1 63 ? -4.832 -17.391 -6.219 1 98.69 63 VAL B N 1
ATOM 2285 C CA . VAL B 1 63 ? -4.645 -16.922 -4.848 1 98.69 63 VAL B CA 1
ATOM 2286 C C . VAL B 1 63 ? -4.965 -15.438 -4.758 1 98.69 63 VAL B C 1
ATOM 2288 O O . VAL B 1 63 ? -4.434 -14.633 -5.523 1 98.69 63 VAL B O 1
ATOM 2291 N N . THR B 1 64 ? -5.844 -15.062 -3.787 1 98.38 64 THR B N 1
ATOM 2292 C CA . THR B 1 64 ? -6.293 -13.68 -3.703 1 98.38 64 THR B CA 1
ATOM 2293 C C . THR B 1 64 ? -5.953 -13.078 -2.34 1 98.38 64 THR B C 1
ATOM 2295 O O . THR B 1 64 ? -6.008 -13.773 -1.323 1 98.38 64 THR B O 1
ATOM 2298 N N . THR B 1 65 ? -5.531 -11.812 -2.312 1 97.94 65 THR B N 1
ATOM 2299 C CA . THR B 1 65 ? -5.445 -11.078 -1.058 1 97.94 65 THR B CA 1
ATOM 2300 C C . THR B 1 65 ? -6.828 -10.594 -0.618 1 97.94 65 THR B C 1
ATOM 2302 O O . THR B 1 65 ? -7.758 -10.547 -1.423 1 97.94 65 THR B O 1
ATOM 2305 N N . GLU B 1 66 ? -6.949 -10.234 0.62 1 95.25 66 GLU B N 1
ATOM 2306 C CA . GLU B 1 66 ? -8.234 -9.789 1.157 1 95.25 66 GLU B CA 1
ATOM 2307 C C . GLU B 1 66 ? -8.727 -8.539 0.438 1 95.25 66 GLU B C 1
ATOM 2309 O O . GLU B 1 66 ? -9.914 -8.438 0.101 1 95.25 66 GLU B O 1
ATOM 2314 N N . ASN B 1 67 ? -7.867 -7.605 0.165 1 93.44 67 ASN B N 1
ATOM 2315 C CA . ASN B 1 67 ? -8.273 -6.348 -0.456 1 93.44 67 ASN B CA 1
ATOM 2316 C C . ASN B 1 67 ? -8.688 -6.551 -1.91 1 93.44 67 ASN B C 1
ATOM 2318 O O . ASN B 1 67 ? -9.539 -5.82 -2.424 1 93.44 67 ASN B O 1
ATOM 2322 N N . ALA B 1 68 ? -8.18 -7.539 -2.578 1 95.5 68 ALA B N 1
ATOM 2323 C CA . ALA B 1 68 ? -8.523 -7.812 -3.971 1 95.5 68 ALA B CA 1
ATOM 2324 C C . ALA B 1 68 ? -9.984 -8.25 -4.098 1 95.5 68 ALA B C 1
ATOM 2326 O O . ALA B 1 68 ? -10.617 -8.016 -5.125 1 95.5 68 ALA B O 1
ATOM 2327 N N . LYS B 1 69 ? -10.492 -8.82 -3.111 1 94.75 69 LYS B N 1
ATOM 2328 C CA . LYS B 1 69 ? -11.836 -9.391 -3.133 1 94.75 69 LYS B CA 1
ATOM 2329 C C . LYS B 1 69 ? -12.891 -8.305 -3.318 1 94.75 69 LYS B C 1
ATOM 2331 O O . LYS B 1 69 ? -14.031 -8.594 -3.67 1 94.75 69 LYS B O 1
ATOM 2336 N N . HIS B 1 70 ? -12.516 -7.098 -3.09 1 90.19 70 HIS B N 1
ATOM 2337 C CA . HIS B 1 70 ? -13.453 -5.984 -3.225 1 90.19 70 HIS B CA 1
ATOM 2338 C C . HIS B 1 70 ? -13.734 -5.68 -4.691 1 90.19 70 HIS B C 1
ATOM 2340 O O . HIS B 1 70 ? -14.719 -5 -5.008 1 90.19 70 HIS B O 1
ATOM 2346 N N . PHE B 1 71 ? -13.008 -6.23 -5.652 1 90.62 71 PHE B N 1
ATOM 2347 C CA . PHE B 1 71 ? -13.023 -5.703 -7.012 1 90.62 71 PHE B CA 1
ATOM 2348 C C . PHE B 1 71 ? -13.656 -6.703 -7.973 1 90.62 71 PHE B C 1
ATOM 2350 O O . PHE B 1 71 ? -13.922 -6.375 -9.133 1 90.62 71 PHE B O 1
ATOM 2357 N N . TYR B 1 72 ? -13.875 -7.887 -7.535 1 92.31 72 TYR B N 1
ATOM 2358 C CA . TYR B 1 72 ? -14.453 -8.891 -8.422 1 92.31 72 TYR B CA 1
ATOM 2359 C C . TYR B 1 72 ? -15.422 -9.797 -7.668 1 92.31 72 TYR B C 1
ATOM 2361 O O . TYR B 1 72 ? -15.406 -9.836 -6.438 1 92.31 72 TYR B O 1
ATOM 2369 N N . ASN B 1 73 ? -16.203 -10.461 -8.438 1 94.06 73 ASN B N 1
ATOM 2370 C CA . ASN B 1 73 ? -17.094 -11.477 -7.883 1 94.06 73 ASN B CA 1
ATOM 2371 C C . ASN B 1 73 ? -16.5 -12.875 -8.008 1 94.06 73 ASN B C 1
ATOM 2373 O O . ASN B 1 73 ? -16.328 -13.383 -9.117 1 94.06 73 ASN B O 1
ATOM 2377 N N . PRO B 1 74 ? -16.219 -13.453 -6.848 1 94.81 74 PRO B N 1
ATOM 2378 C CA . PRO B 1 74 ? -15.594 -14.781 -6.887 1 94.81 74 PRO B CA 1
ATOM 2379 C C . PRO B 1 74 ? -16.406 -15.789 -7.699 1 94.81 74 PRO B C 1
ATOM 2381 O O . PRO B 1 74 ? -15.836 -16.734 -8.266 1 94.81 74 PRO B O 1
ATOM 2384 N N . GLU B 1 75 ? -17.672 -15.586 -7.785 1 95.12 75 GLU B N 1
ATOM 2385 C CA . GLU B 1 75 ? -18.547 -16.516 -8.5 1 95.12 75 GLU B CA 1
ATOM 2386 C C . GLU B 1 75 ? -18.281 -16.453 -10 1 95.12 75 GLU B C 1
ATOM 2388 O O . GLU B 1 75 ? -18.656 -17.391 -10.734 1 95.12 75 GLU B O 1
ATOM 2393 N N . GLU B 1 76 ? -17.719 -15.422 -10.453 1 95.38 76 GLU B N 1
ATOM 2394 C CA . GLU B 1 76 ? -17.438 -15.242 -11.875 1 95.38 76 GLU B CA 1
ATOM 2395 C C . GLU B 1 76 ? -16.141 -15.938 -12.273 1 95.38 76 GLU B C 1
ATOM 2397 O O . GLU B 1 76 ? -15.805 -16 -13.461 1 95.38 76 GLU B O 1
ATOM 2402 N N . ILE B 1 77 ? -15.469 -16.453 -11.359 1 96.38 77 ILE B N 1
ATOM 2403 C CA . ILE B 1 77 ? -14.195 -17.109 -11.609 1 96.38 77 ILE B CA 1
ATOM 2404 C C . ILE B 1 77 ? -14.375 -18.625 -11.586 1 96.38 77 ILE B C 1
ATOM 2406 O O . ILE B 1 77 ? -14.648 -19.203 -10.531 1 96.38 77 ILE B O 1
ATOM 2410 N N . PRO B 1 78 ? -14.203 -19.344 -12.75 1 96.38 78 PRO B N 1
ATOM 2411 C CA . PRO B 1 78 ? -14.539 -20.766 -12.852 1 96.38 78 PRO B CA 1
ATOM 2412 C C . PRO B 1 78 ? -13.414 -21.672 -12.383 1 96.38 78 PRO B C 1
ATOM 2414 O O . PRO B 1 78 ? -13.203 -22.75 -12.945 1 96.38 78 PRO B O 1
ATOM 2417 N N . VAL B 1 79 ? -12.539 -21.188 -11.547 1 97.56 79 VAL B N 1
ATOM 2418 C CA . VAL B 1 79 ? -11.461 -21.984 -11 1 97.56 79 VAL B CA 1
ATOM 2419 C C . VAL B 1 79 ? -11.398 -21.812 -9.484 1 97.56 79 VAL B C 1
ATOM 2421 O O . VAL B 1 79 ? -12.07 -20.953 -8.922 1 97.56 79 VAL B O 1
ATOM 2424 N N . ARG B 1 80 ? -10.594 -22.672 -8.852 1 97.25 80 ARG B N 1
ATOM 2425 C CA . ARG B 1 80 ? -10.453 -22.578 -7.406 1 97.25 80 ARG B CA 1
ATOM 2426 C C . ARG B 1 80 ? -9.719 -21.312 -7 1 97.25 80 ARG B C 1
ATOM 2428 O O . ARG B 1 80 ? -8.695 -20.969 -7.594 1 97.25 80 ARG B O 1
ATOM 2435 N N . ILE B 1 81 ? -10.297 -20.641 -5.988 1 97.94 81 ILE B N 1
ATOM 2436 C CA . ILE B 1 81 ? -9.688 -19.438 -5.426 1 97.94 81 ILE B CA 1
ATOM 2437 C C . ILE B 1 81 ? -9.281 -19.688 -3.975 1 97.94 81 ILE B C 1
ATOM 2439 O O . ILE B 1 81 ? -10.102 -20.125 -3.162 1 97.94 81 ILE B O 1
ATOM 2443 N N . TYR B 1 82 ? -8.047 -19.484 -3.695 1 97.19 82 TYR B N 1
ATOM 2444 C CA . TYR B 1 82 ? -7.539 -19.594 -2.332 1 97.19 82 TYR B CA 1
ATOM 2445 C C . TYR B 1 82 ? -7.316 -18.219 -1.71 1 97.19 82 TYR B C 1
ATOM 2447 O O . TYR B 1 82 ? -6.945 -17.281 -2.402 1 97.19 82 TYR B O 1
ATOM 2455 N N . SER B 1 83 ? -7.535 -18.109 -0.422 1 96.25 83 SER B N 1
ATOM 2456 C CA . SER B 1 83 ? -7.293 -16.891 0.341 1 96.25 83 SER B CA 1
ATOM 2457 C C . SER B 1 83 ? -6.613 -17.188 1.671 1 96.25 83 SER B C 1
ATOM 2459 O O . SER B 1 83 ? -6.27 -18.344 1.949 1 96.25 83 SER B O 1
ATOM 2461 N N . ASP B 1 84 ? -6.402 -16.188 2.549 1 94.62 84 ASP B N 1
ATOM 2462 C CA . ASP B 1 84 ? -5.734 -16.344 3.838 1 94.62 84 ASP B CA 1
ATOM 2463 C C . ASP B 1 84 ? -6.492 -17.312 4.742 1 94.62 84 ASP B C 1
ATOM 2465 O O . ASP B 1 84 ? -5.883 -18.062 5.504 1 94.62 84 ASP B O 1
ATOM 2469 N N . SER B 1 85 ? -7.781 -17.281 4.664 1 92.19 85 SER B N 1
ATOM 2470 C CA . SER B 1 85 ? -8.602 -18.141 5.508 1 92.19 85 SER B CA 1
ATOM 2471 C C . SER B 1 85 ? -8.367 -19.609 5.191 1 92.19 85 SER B C 1
ATOM 2473 O O . SER B 1 85 ? -8.445 -20.469 6.082 1 92.19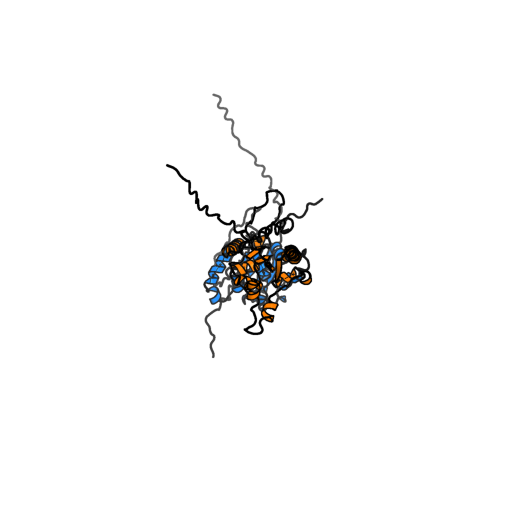 85 SER B O 1
ATOM 2475 N N . ASP B 1 86 ? -8.094 -19.938 3.963 1 91.5 86 ASP B N 1
ATOM 2476 C CA . ASP B 1 86 ? -7.852 -21.312 3.549 1 91.5 86 ASP B CA 1
ATOM 2477 C C . ASP B 1 86 ? -6.562 -21.844 4.164 1 91.5 86 ASP B C 1
ATOM 2479 O O . ASP B 1 86 ? -6.461 -23.047 4.465 1 91.5 86 ASP B O 1
ATOM 2483 N N . GLU B 1 87 ? -5.562 -21 4.324 1 85.12 87 GLU B N 1
ATOM 2484 C CA . GLU B 1 87 ? -4.285 -21.406 4.898 1 85.12 87 GLU B CA 1
ATOM 2485 C C . GLU B 1 87 ? -4.453 -21.906 6.328 1 85.12 87 GLU B C 1
ATOM 2487 O O . GLU B 1 87 ? -3.887 -22.938 6.699 1 85.12 87 GLU B O 1
ATOM 2492 N N . TRP B 1 88 ? -5.316 -21.344 7.051 1 80.25 88 TRP B N 1
ATOM 2493 C CA . TRP B 1 88 ? -5.438 -21.625 8.477 1 80.25 88 TRP B CA 1
ATOM 2494 C C . TRP B 1 88 ? -6.473 -22.719 8.719 1 80.25 88 TRP B C 1
ATOM 2496 O O . TRP B 1 88 ? -6.375 -23.469 9.695 1 80.25 88 TRP B O 1
ATOM 2506 N N . GLN B 1 89 ? -7.414 -22.828 7.781 1 78.25 89 GLN B N 1
ATOM 2507 C CA . GLN B 1 89 ? -8.414 -23.891 7.914 1 78.25 89 GLN B CA 1
ATOM 2508 C C . GLN B 1 89 ? -7.812 -25.25 7.574 1 78.25 89 GLN B C 1
ATOM 2510 O O . GLN B 1 89 ? -8.234 -26.266 8.117 1 78.25 89 GLN B O 1
ATOM 2515 N N . MET B 1 90 ? -6.867 -25.188 6.754 1 72.19 90 MET B N 1
ATOM 2516 C CA . MET B 1 90 ? -6.285 -26.438 6.289 1 72.19 90 MET B CA 1
ATOM 2517 C C . MET B 1 90 ? -5.262 -26.969 7.289 1 72.19 90 MET B C 1
ATOM 2519 O O . MET B 1 90 ? -4.961 -28.156 7.305 1 72.19 90 MET B O 1
ATOM 2523 N N . TRP B 1 91 ? -4.758 -26 8.125 1 67.62 91 TRP B N 1
ATOM 2524 C CA . TRP B 1 91 ? -3.75 -26.438 9.086 1 67.62 91 TRP B CA 1
ATOM 2525 C C . TRP B 1 91 ? -4.395 -26.781 10.43 1 67.62 91 TRP B C 1
ATOM 2527 O O . TRP B 1 91 ? -4.738 -25.891 11.203 1 67.62 91 TRP B O 1
ATOM 2537 N N . LYS B 1 92 ? -4.855 -28.016 10.547 1 66.81 92 LYS B N 1
ATOM 2538 C CA . LYS B 1 92 ? -5.453 -28.469 11.805 1 66.81 92 LYS B CA 1
ATOM 2539 C C . LYS B 1 92 ? -4.449 -29.25 12.641 1 66.81 92 LYS B C 1
ATOM 2541 O O . LYS B 1 92 ? -4.473 -29.188 13.875 1 66.81 92 LYS B O 1
ATOM 2546 N N . LYS B 1 93 ? -3.676 -29.953 11.945 1 67.62 93 LYS B N 1
ATOM 2547 C CA . LYS B 1 93 ? -2.629 -30.719 12.633 1 67.62 93 LYS B CA 1
ATOM 2548 C C . LYS B 1 93 ? -1.3 -30.609 11.891 1 67.62 93 LYS B C 1
ATOM 2550 O O . LYS B 1 93 ? -1.265 -30.203 10.727 1 67.62 93 LYS B O 1
ATOM 2555 N N . ARG B 1 94 ? -0.198 -30.781 12.594 1 65.56 94 ARG B N 1
ATOM 2556 C CA . ARG B 1 94 ? 1.174 -30.609 12.125 1 65.56 94 ARG B CA 1
ATOM 2557 C C . ARG B 1 94 ? 1.409 -31.344 10.812 1 65.56 94 ARG B C 1
ATOM 2559 O O . ARG B 1 94 ? 2.229 -30.922 9.992 1 65.56 94 ARG B O 1
ATOM 2566 N N . THR B 1 95 ? 0.669 -32.406 10.602 1 67 95 THR B N 1
ATOM 2567 C CA . THR B 1 95 ? 0.898 -33.219 9.422 1 67 95 THR B CA 1
ATOM 2568 C C . THR B 1 95 ? 0.136 -32.688 8.219 1 67 95 THR B C 1
ATOM 2570 O O . THR B 1 95 ? 0.293 -33.156 7.098 1 67 95 THR B O 1
ATOM 2573 N N . ASP B 1 96 ? -0.584 -31.672 8.555 1 71.44 96 ASP B N 1
ATOM 2574 C CA . ASP B 1 96 ? -1.402 -31.141 7.465 1 71.44 96 ASP B CA 1
ATOM 2575 C C . ASP B 1 96 ? -0.552 -30.359 6.469 1 71.44 96 ASP B C 1
ATOM 2577 O O . ASP B 1 96 ? 0.419 -29.703 6.855 1 71.44 96 ASP B O 1
ATOM 2581 N N . PRO B 1 97 ? -0.86 -30.641 5.281 1 73.5 97 PRO B N 1
ATOM 2582 C CA . PRO B 1 97 ? -0.097 -29.906 4.27 1 73.5 97 PRO B CA 1
ATOM 2583 C C . PRO B 1 97 ? -0.18 -28.391 4.453 1 73.5 97 PRO B C 1
ATOM 2585 O O . PRO B 1 97 ? -1.205 -27.875 4.906 1 73.5 97 PRO B O 1
ATOM 2588 N N . VAL B 1 98 ? 0.975 -27.766 4.312 1 89.25 98 VAL B N 1
ATOM 2589 C CA . VAL B 1 98 ? 1.063 -26.312 4.371 1 89.25 98 VAL B CA 1
ATOM 2590 C C . VAL B 1 98 ? 0.649 -25.719 3.027 1 89.25 98 VAL B C 1
ATOM 2592 O O . VAL B 1 98 ? 1.298 -25.969 2.006 1 89.25 98 VAL B O 1
ATOM 2595 N N . LEU B 1 99 ? -0.445 -25.047 2.994 1 93.38 99 LEU B N 1
ATOM 2596 C CA . LEU B 1 99 ? -1.137 -24.656 1.773 1 93.38 99 LEU B CA 1
ATOM 2597 C C . LEU B 1 99 ? -0.2 -23.891 0.841 1 93.38 99 LEU B C 1
ATOM 2599 O O . LEU B 1 99 ? -0.176 -24.141 -0.365 1 93.38 99 LEU B O 1
ATOM 2603 N N . HIS B 1 100 ? 0.599 -22.875 1.387 1 95.56 100 HIS B N 1
ATOM 2604 C CA . HIS B 1 100 ? 1.466 -22.109 0.5 1 95.56 100 HIS B CA 1
ATOM 2605 C C . HIS B 1 100 ? 2.543 -23 -0.12 1 95.56 100 HIS B C 1
ATOM 2607 O O . HIS B 1 100 ? 2.998 -22.734 -1.236 1 95.56 100 HIS B O 1
ATOM 2613 N N . ILE B 1 101 ? 2.951 -24.016 0.535 1 95.56 101 ILE B N 1
ATOM 2614 C CA . ILE B 1 101 ? 3.92 -24.969 -0.004 1 95.56 101 ILE B CA 1
ATOM 2615 C C . ILE B 1 101 ? 3.266 -25.797 -1.104 1 95.56 101 ILE B C 1
ATOM 2617 O O . ILE B 1 101 ? 3.85 -26 -2.174 1 95.56 101 ILE B O 1
ATOM 2621 N N . ASP B 1 102 ? 2.115 -26.297 -0.832 1 95.38 102 ASP B N 1
ATOM 2622 C CA . ASP B 1 102 ? 1.381 -27.125 -1.79 1 95.38 102 ASP B CA 1
ATOM 2623 C C . ASP B 1 102 ? 1.114 -26.344 -3.082 1 95.38 102 ASP B C 1
ATOM 2625 O O . ASP B 1 102 ? 1.227 -26.906 -4.176 1 95.38 102 ASP B O 1
ATOM 2629 N N . LEU B 1 103 ? 0.697 -25.141 -2.92 1 97.19 103 LEU B N 1
ATOM 2630 C CA . LEU B 1 103 ? 0.431 -24.297 -4.086 1 97.19 103 LEU B CA 1
ATOM 2631 C C . LEU B 1 103 ? 1.7 -24.094 -4.906 1 97.19 103 LEU B C 1
ATOM 2633 O O . LEU B 1 103 ? 1.668 -24.156 -6.137 1 97.19 103 LEU B O 1
ATOM 2637 N N . ARG B 1 104 ? 2.809 -23.859 -4.219 1 97.44 104 ARG B N 1
ATOM 2638 C CA . ARG B 1 104 ? 4.09 -23.734 -4.902 1 97.44 104 ARG B CA 1
ATOM 2639 C C . ARG B 1 104 ? 4.434 -25 -5.668 1 97.44 104 ARG B C 1
ATOM 2641 O O . ARG B 1 104 ? 4.898 -24.938 -6.809 1 97.44 104 ARG B O 1
ATOM 2648 N N . ARG B 1 105 ? 4.211 -26.156 -5.098 1 96.75 105 ARG B N 1
ATOM 2649 C CA . ARG B 1 105 ? 4.52 -27.438 -5.719 1 96.75 105 ARG B CA 1
ATOM 2650 C C . ARG B 1 105 ? 3.625 -27.688 -6.93 1 96.75 105 ARG B C 1
ATOM 2652 O O . ARG B 1 105 ? 4.082 -28.203 -7.945 1 96.75 105 ARG B O 1
ATOM 2659 N N . TRP B 1 106 ? 2.416 -27.391 -6.754 1 96.81 106 TRP B N 1
ATOM 2660 C CA . TRP B 1 106 ? 1.42 -27.609 -7.797 1 96.81 106 TRP B CA 1
ATOM 2661 C C . TRP B 1 106 ? 1.725 -26.766 -9.031 1 96.81 106 TRP B C 1
ATOM 2663 O O . TRP B 1 106 ? 1.605 -27.25 -10.164 1 96.81 106 TRP B O 1
ATOM 2673 N N . ALA B 1 107 ? 2.166 -25.531 -8.844 1 97.25 107 ALA B N 1
ATOM 2674 C CA . ALA B 1 107 ? 2.27 -24.562 -9.93 1 97.25 107 ALA B CA 1
ATOM 2675 C C . ALA B 1 107 ? 3.602 -24.688 -10.664 1 97.25 107 ALA B C 1
ATOM 2677 O O . ALA B 1 107 ? 4.648 -24.859 -10.031 1 97.25 107 ALA B O 1
ATOM 2678 N N . ASP B 1 108 ? 3.479 -24.594 -11.984 1 93.56 108 ASP B N 1
ATOM 2679 C CA . ASP B 1 108 ? 4.668 -24.516 -12.82 1 93.56 108 ASP B CA 1
ATOM 2680 C C . ASP B 1 108 ? 5.094 -23.062 -13.039 1 93.56 108 ASP B C 1
ATOM 2682 O O . ASP B 1 108 ? 6.254 -22.797 -13.336 1 93.56 108 ASP B O 1
ATOM 2686 N N . LEU B 1 109 ? 4.129 -22.234 -12.898 1 94.38 109 LEU B N 1
ATOM 2687 C CA . LEU B 1 109 ? 4.293 -20.797 -13.117 1 94.38 109 LEU B CA 1
ATOM 2688 C C . LEU B 1 109 ? 3.402 -20 -12.172 1 94.38 109 LEU B C 1
ATOM 2690 O O . LEU B 1 109 ? 2.252 -20.375 -11.938 1 94.38 109 LEU B O 1
ATOM 2694 N N . LEU B 1 110 ? 4.008 -18.875 -11.648 1 97.5 110 LEU B N 1
ATOM 2695 C CA . LEU B 1 110 ? 3.227 -17.938 -10.852 1 97.5 110 LEU B CA 1
ATOM 2696 C C . LEU B 1 110 ? 3.066 -16.609 -11.578 1 97.5 110 LEU B C 1
ATOM 2698 O O . LEU B 1 110 ? 4.051 -16.031 -12.031 1 97.5 110 LEU B O 1
ATOM 2702 N N . LEU B 1 111 ? 1.863 -16.219 -11.758 1 95.31 111 LEU B N 1
ATOM 2703 C CA . LEU B 1 111 ? 1.527 -14.93 -12.352 1 95.31 111 LEU B CA 1
ATOM 2704 C C . LEU B 1 111 ? 0.828 -14.031 -11.344 1 95.31 111 LEU B C 1
ATOM 2706 O O . LEU B 1 111 ? -0.306 -14.305 -10.938 1 95.31 111 LEU B O 1
ATOM 2710 N N . VAL B 1 112 ? 1.508 -12.969 -10.945 1 97.25 112 VAL B N 1
ATOM 2711 C CA . VAL B 1 112 ? 0.875 -12.008 -10.047 1 97.25 112 VAL B CA 1
ATOM 2712 C C . VAL B 1 112 ? 0.281 -10.859 -10.859 1 97.25 112 VAL B C 1
ATOM 2714 O O . VAL B 1 112 ? 1.011 -9.992 -11.344 1 97.25 112 VAL B O 1
ATOM 2717 N N . ALA B 1 113 ? -1.102 -10.898 -10.977 1 93.38 113 ALA B N 1
ATOM 2718 C CA . ALA B 1 113 ? -1.802 -9.945 -11.844 1 93.38 113 ALA B CA 1
ATOM 2719 C C . ALA B 1 113 ? -3.197 -9.641 -11.305 1 93.38 113 ALA B C 1
ATOM 2721 O O . ALA B 1 113 ? -4.094 -10.492 -11.367 1 93.38 113 ALA B O 1
ATOM 2722 N N . PRO B 1 114 ? -3.338 -8.391 -10.789 1 93.62 114 PRO B N 1
ATOM 2723 C CA . PRO B 1 114 ? -2.391 -7.273 -10.688 1 93.62 114 PRO B CA 1
ATOM 2724 C C . PRO B 1 114 ? -1.492 -7.371 -9.453 1 93.62 114 PRO B C 1
ATOM 2726 O O . PRO B 1 114 ? -1.826 -8.07 -8.5 1 93.62 114 PRO B O 1
ATOM 2729 N N . LEU B 1 115 ? -0.345 -6.719 -9.602 1 97.12 115 LEU B N 1
ATOM 2730 C CA . LEU B 1 115 ? 0.5 -6.453 -8.438 1 97.12 115 LEU B CA 1
ATOM 2731 C C . LEU B 1 115 ? 0.355 -5.008 -7.98 1 97.12 115 LEU B C 1
ATOM 2733 O O . LEU B 1 115 ? 0.818 -4.086 -8.656 1 97.12 115 LEU B O 1
ATOM 2737 N N . ASP B 1 116 ? -0.225 -4.84 -6.809 1 96.88 116 ASP B N 1
ATOM 2738 C CA . ASP B 1 116 ? -0.438 -3.482 -6.312 1 96.88 116 ASP B CA 1
ATOM 2739 C C . ASP B 1 116 ? 0.8 -2.965 -5.582 1 96.88 116 ASP B C 1
ATOM 2741 O O . ASP B 1 116 ? 1.763 -3.707 -5.379 1 96.88 116 ASP B O 1
ATOM 2745 N N . ALA B 1 117 ? 0.788 -1.683 -5.18 1 98.31 117 ALA B N 1
ATOM 2746 C CA . ALA B 1 117 ? 1.932 -1.016 -4.562 1 98.31 117 ALA B CA 1
ATOM 2747 C C . ALA B 1 117 ? 2.275 -1.646 -3.217 1 98.31 117 ALA B C 1
ATOM 2749 O O . ALA B 1 117 ? 3.451 -1.841 -2.896 1 98.31 117 ALA B O 1
ATOM 2750 N N . ASN B 1 118 ? 1.286 -1.926 -2.465 1 98.62 118 ASN B N 1
ATOM 2751 C CA . ASN B 1 118 ? 1.498 -2.48 -1.132 1 98.62 118 ASN B CA 1
ATOM 2752 C C . ASN B 1 118 ? 2.172 -3.85 -1.195 1 98.62 118 ASN B C 1
ATOM 2754 O O . ASN B 1 118 ? 3.158 -4.094 -0.497 1 98.62 118 ASN B O 1
ATOM 2758 N N . THR B 1 119 ? 1.644 -4.734 -1.996 1 98.88 119 THR B N 1
ATOM 2759 C CA . THR B 1 119 ? 2.221 -6.066 -2.133 1 98.88 119 THR B CA 1
ATOM 2760 C C . THR B 1 119 ? 3.605 -5.996 -2.77 1 98.88 119 THR B C 1
ATOM 2762 O O . THR B 1 119 ? 4.508 -6.746 -2.395 1 98.88 119 THR B O 1
ATOM 2765 N N . LEU B 1 120 ? 3.76 -5.094 -3.707 1 98.81 120 LEU B N 1
ATOM 2766 C CA . LEU B 1 120 ? 5.09 -4.855 -4.258 1 98.81 120 LEU B CA 1
ATOM 2767 C C . LEU B 1 120 ? 6.09 -4.535 -3.152 1 98.81 120 LEU B C 1
ATOM 2769 O O . LEU B 1 120 ? 7.164 -5.133 -3.09 1 98.81 120 LEU B O 1
ATOM 2773 N N . ALA B 1 121 ? 5.707 -3.609 -2.312 1 98.88 121 ALA B N 1
ATOM 2774 C CA . ALA B 1 121 ? 6.57 -3.209 -1.203 1 98.88 121 ALA B CA 1
ATOM 2775 C C . ALA B 1 121 ? 6.859 -4.391 -0.28 1 98.88 121 ALA B C 1
ATOM 2777 O O . ALA B 1 121 ? 7.996 -4.586 0.149 1 98.88 121 ALA B O 1
ATOM 2778 N N . LYS B 1 122 ? 5.816 -5.184 -0.014 1 98.81 122 LYS B N 1
ATOM 2779 C CA . LYS B 1 122 ? 5.98 -6.328 0.877 1 98.81 122 LYS B CA 1
ATOM 2780 C C . LYS B 1 122 ? 6.961 -7.344 0.297 1 98.81 122 LYS B C 1
ATOM 2782 O O . LYS B 1 122 ? 7.902 -7.766 0.976 1 98.81 122 LYS B O 1
ATOM 2787 N N . ILE B 1 123 ? 6.785 -7.688 -0.937 1 98.75 123 ILE B N 1
ATOM 2788 C CA . ILE B 1 123 ? 7.617 -8.711 -1.56 1 98.75 123 ILE B CA 1
ATOM 2789 C C . ILE B 1 123 ? 9.055 -8.211 -1.679 1 98.75 123 ILE B C 1
ATOM 2791 O O . ILE B 1 123 ? 10 -8.945 -1.411 1 98.75 123 ILE B O 1
ATOM 2795 N N . ALA B 1 124 ? 9.195 -6.918 -2.004 1 98.69 124 ALA B N 1
ATOM 2796 C CA . ALA B 1 124 ? 10.523 -6.324 -2.158 1 98.69 124 ALA B CA 1
ATOM 2797 C C . ALA B 1 124 ? 11.297 -6.355 -0.841 1 98.69 124 ALA B C 1
ATOM 2799 O O . ALA B 1 124 ? 12.523 -6.426 -0.835 1 98.69 124 ALA B O 1
ATOM 2800 N N . ASN B 1 125 ? 10.531 -6.32 0.226 1 98.06 125 ASN B N 1
ATOM 2801 C CA . ASN B 1 125 ? 11.156 -6.273 1.543 1 98.06 125 ASN B CA 1
ATOM 2802 C C . ASN B 1 125 ? 11.109 -7.633 2.236 1 98.06 125 ASN B C 1
ATOM 2804 O O . ASN B 1 125 ? 11.438 -7.742 3.42 1 98.06 125 ASN B O 1
ATOM 2808 N N . GLY B 1 126 ? 10.617 -8.688 1.562 1 98.12 126 GLY B N 1
ATOM 2809 C CA . GLY B 1 126 ? 10.617 -10.039 2.092 1 98.12 126 GLY B CA 1
ATOM 2810 C C . GLY B 1 126 ? 9.492 -10.297 3.072 1 98.12 126 GLY B C 1
ATOM 2811 O O . GLY B 1 126 ? 9.5 -11.305 3.789 1 98.12 126 GLY B O 1
ATOM 2812 N N . ILE B 1 127 ? 8.594 -9.383 3.111 1 98.5 127 ILE B N 1
ATOM 2813 C CA . ILE B 1 127 ? 7.461 -9.523 4.02 1 98.5 127 ILE B CA 1
ATOM 2814 C C . ILE B 1 127 ? 6.457 -10.516 3.439 1 98.5 127 ILE B C 1
ATOM 2816 O O . ILE B 1 127 ? 6.125 -10.453 2.252 1 98.5 127 ILE B O 1
ATOM 2820 N N . CYS B 1 128 ? 5.98 -11.438 4.223 1 98.31 128 CYS B N 1
ATOM 2821 C CA . CYS B 1 128 ? 5.027 -12.453 3.777 1 98.31 128 CYS B CA 1
ATOM 2822 C C . CYS B 1 128 ? 3.955 -12.695 4.832 1 98.31 128 CYS B C 1
ATOM 2824 O O . CYS B 1 128 ? 3.91 -13.766 5.445 1 98.31 128 CYS B O 1
ATOM 2826 N N . ASP B 1 129 ? 3.08 -11.797 4.859 1 97.62 129 ASP B N 1
ATOM 2827 C CA . ASP B 1 129 ? 2.105 -11.789 5.945 1 97.62 129 ASP B CA 1
ATOM 2828 C C . ASP B 1 129 ? 0.732 -12.25 5.457 1 97.62 129 ASP B C 1
ATOM 2830 O O . ASP B 1 129 ? -0.276 -12.031 6.133 1 97.62 129 ASP B O 1
ATOM 2834 N N . ASN B 1 130 ? 0.628 -12.789 4.281 1 97.69 130 ASN B N 1
ATOM 2835 C CA . ASN B 1 130 ? -0.592 -13.406 3.768 1 97.69 130 ASN B CA 1
ATOM 2836 C C . ASN B 1 130 ? -0.284 -14.586 2.854 1 97.69 130 ASN B C 1
ATOM 2838 O O . ASN B 1 130 ? 0.882 -14.891 2.594 1 97.69 130 ASN B O 1
ATOM 2842 N N . LEU B 1 131 ? -1.274 -15.281 2.43 1 97.62 131 LEU B N 1
ATOM 2843 C CA . LEU B 1 131 ? -1.07 -16.516 1.688 1 97.62 131 LEU B CA 1
ATOM 2844 C C . LEU B 1 131 ? -0.263 -16.266 0.419 1 97.62 131 LEU B C 1
ATOM 2846 O O . LEU B 1 131 ? 0.697 -16.984 0.136 1 97.62 131 LEU B O 1
ATOM 2850 N N . LEU B 1 132 ? -0.656 -15.234 -0.338 1 98.69 132 LEU B N 1
ATOM 2851 C CA . LEU B 1 132 ? 0.037 -14.945 -1.589 1 98.69 132 LEU B CA 1
ATOM 2852 C C . LEU B 1 132 ? 1.508 -14.625 -1.334 1 98.69 132 LEU B C 1
ATOM 2854 O O . LEU B 1 132 ? 2.389 -15.188 -1.984 1 98.69 132 LEU B O 1
ATOM 2858 N N . THR B 1 133 ? 1.764 -13.711 -0.407 1 98.75 133 THR B N 1
ATOM 2859 C CA . THR B 1 133 ? 3.148 -13.336 -0.141 1 98.75 133 THR B CA 1
ATOM 2860 C C . THR B 1 133 ? 3.928 -14.516 0.428 1 98.75 133 THR B C 1
ATOM 2862 O O . THR B 1 133 ? 5.133 -14.648 0.195 1 98.75 133 THR B O 1
ATOM 2865 N N . CYS B 1 134 ? 3.277 -15.43 1.122 1 98.31 134 CYS B N 1
ATOM 2866 C CA . CYS B 1 134 ? 3.932 -16.641 1.597 1 98.31 134 CYS B CA 1
ATOM 2867 C C . CYS B 1 134 ? 4.332 -17.531 0.431 1 98.31 134 CYS B C 1
ATOM 2869 O O . CYS B 1 134 ? 5.434 -18.078 0.41 1 98.31 134 CYS B O 1
ATOM 2871 N N . VAL B 1 135 ? 3.424 -17.688 -0.504 1 98.56 135 VAL B N 1
ATOM 2872 C CA . VAL B 1 135 ? 3.732 -18.484 -1.692 1 98.56 135 VAL B CA 1
ATOM 2873 C C . VAL B 1 135 ? 4.945 -17.891 -2.404 1 98.56 135 VAL B C 1
ATOM 2875 O O . VAL B 1 135 ? 5.871 -18.609 -2.775 1 98.56 135 VAL B O 1
ATOM 2878 N N . ILE B 1 136 ? 4.953 -16.578 -2.555 1 98.81 136 ILE B N 1
ATOM 2879 C CA . ILE B 1 136 ? 6.027 -15.891 -3.266 1 98.81 136 ILE B CA 1
ATOM 2880 C C . ILE B 1 136 ? 7.34 -16.062 -2.504 1 98.81 136 ILE B C 1
ATOM 2882 O O . ILE B 1 136 ? 8.383 -16.344 -3.104 1 98.81 136 ILE B O 1
ATOM 2886 N N . ARG B 1 137 ? 7.262 -15.914 -1.182 1 98.69 137 ARG B N 1
ATOM 2887 C CA . ARG B 1 137 ? 8.453 -16.031 -0.352 1 98.69 137 ARG B CA 1
ATOM 2888 C C . ARG B 1 137 ? 9.031 -17.438 -0.427 1 98.69 137 ARG B C 1
ATOM 2890 O O . ARG B 1 137 ? 10.25 -17.625 -0.352 1 98.69 137 ARG B O 1
ATOM 2897 N N . ALA B 1 138 ? 8.211 -18.438 -0.605 1 98.19 138 ALA B N 1
ATOM 2898 C CA . ALA B 1 138 ? 8.617 -19.844 -0.666 1 98.19 138 ALA B CA 1
ATOM 2899 C C . ALA B 1 138 ? 8.75 -20.312 -2.111 1 98.19 138 ALA B C 1
ATOM 2901 O O . ALA B 1 138 ? 8.891 -21.516 -2.369 1 98.19 138 ALA B O 1
ATOM 2902 N N . TRP B 1 139 ? 8.633 -19.484 -3.064 1 98.5 139 TRP B N 1
ATOM 2903 C CA . TRP B 1 139 ? 8.602 -19.844 -4.477 1 98.5 139 TRP B CA 1
ATOM 2904 C C . TRP B 1 139 ? 9.898 -20.531 -4.887 1 98.5 139 TRP B C 1
ATOM 2906 O O . TRP B 1 139 ? 10.984 -20.172 -4.426 1 98.5 139 TRP B O 1
ATOM 2916 N N . ASP B 1 140 ? 9.773 -21.547 -5.719 1 97.5 140 ASP B N 1
ATOM 2917 C CA . ASP B 1 140 ? 10.914 -22.203 -6.355 1 97.5 140 ASP B CA 1
ATOM 2918 C C . ASP B 1 140 ? 11.477 -21.344 -7.488 1 97.5 140 ASP B C 1
ATOM 2920 O O . ASP B 1 140 ? 10.859 -21.219 -8.547 1 97.5 140 ASP B O 1
ATOM 2924 N N . LEU B 1 141 ? 12.664 -20.828 -7.363 1 96.06 141 LEU B N 1
ATOM 2925 C CA . LEU B 1 141 ? 13.211 -19.844 -8.281 1 96.06 141 LEU B CA 1
ATOM 2926 C C . LEU B 1 141 ? 13.586 -20.469 -9.617 1 96.06 141 LEU B C 1
ATOM 2928 O O . LEU B 1 141 ? 13.883 -19.766 -10.578 1 96.06 141 LEU B O 1
ATOM 2932 N N . SER B 1 142 ? 13.547 -21.75 -9.664 1 94.69 142 SER B N 1
ATOM 2933 C CA . SER B 1 142 ? 13.742 -22.422 -10.945 1 94.69 142 SER B CA 1
ATOM 2934 C C . SER B 1 142 ? 12.492 -22.312 -11.812 1 94.69 142 SER B C 1
ATOM 2936 O O . SER B 1 142 ? 12.547 -22.562 -13.023 1 94.69 142 SER B O 1
ATOM 2938 N N . LYS B 1 143 ? 11.383 -22.016 -11.227 1 93.81 143 LYS B N 1
ATOM 2939 C CA . LYS B 1 143 ? 10.125 -21.812 -11.938 1 93.81 143 LYS B CA 1
ATOM 2940 C C . LYS B 1 143 ? 9.883 -20.328 -12.195 1 93.81 143 LYS B C 1
ATOM 2942 O O . LYS B 1 143 ? 10.219 -19.484 -11.359 1 93.81 143 LYS B O 1
ATOM 2947 N N . PRO B 1 144 ? 9.258 -20 -13.305 1 93.38 144 PRO B N 1
ATOM 2948 C CA . PRO B 1 144 ? 9.062 -18.578 -13.617 1 93.38 144 PRO B CA 1
ATOM 2949 C C . PRO B 1 144 ? 7.996 -17.922 -12.75 1 93.38 144 PRO B C 1
ATOM 2951 O O . PRO B 1 144 ? 6.984 -18.547 -12.43 1 93.38 144 PRO B O 1
ATOM 2954 N N . LEU B 1 145 ? 8.266 -16.703 -12.391 1 96.12 145 LEU B N 1
ATOM 2955 C CA . LEU B 1 145 ? 7.32 -15.82 -11.727 1 96.12 145 LEU B CA 1
ATOM 2956 C C . LEU B 1 145 ? 7.172 -14.508 -12.5 1 96.12 145 LEU B C 1
ATOM 2958 O O . LEU B 1 145 ? 8.148 -13.773 -12.68 1 96.12 145 LEU B O 1
ATOM 2962 N N . PHE B 1 146 ? 5.949 -14.258 -12.961 1 92.56 146 PHE B N 1
ATOM 2963 C CA . PHE B 1 146 ? 5.625 -13.023 -13.664 1 92.56 146 PHE B CA 1
ATOM 2964 C C . PHE B 1 146 ? 4.809 -12.094 -12.773 1 92.56 146 PHE B C 1
ATOM 2966 O O . PHE B 1 146 ? 3.951 -12.547 -12.016 1 92.56 146 PHE B O 1
ATOM 2973 N N . PHE B 1 147 ? 5.129 -10.797 -12.867 1 95.12 147 PHE B N 1
ATOM 2974 C CA . PHE B 1 147 ? 4.309 -9.859 -12.117 1 95.12 147 PHE B CA 1
ATOM 2975 C C . PHE B 1 147 ? 3.908 -8.672 -12.984 1 95.12 147 PHE B C 1
ATOM 2977 O O . PHE B 1 147 ? 4.68 -8.234 -13.836 1 95.12 147 PHE B O 1
ATOM 2984 N N . CYS B 1 148 ? 2.676 -8.211 -12.75 1 91.5 148 CYS B N 1
ATOM 2985 C CA . CYS B 1 148 ? 2.074 -7.109 -13.492 1 91.5 148 CYS B CA 1
ATOM 2986 C C . CYS B 1 148 ? 1.7 -5.965 -12.555 1 91.5 148 CYS B C 1
ATOM 2988 O O . CYS B 1 148 ? 0.598 -5.941 -12.008 1 91.5 148 CYS B O 1
ATOM 2990 N N . PRO B 1 149 ? 2.543 -4.922 -12.5 1 94.38 149 PRO B N 1
ATOM 2991 C CA . PRO B 1 149 ? 2.221 -3.805 -11.609 1 94.38 149 PRO B CA 1
ATOM 2992 C C . PRO B 1 149 ? 0.959 -3.057 -12.039 1 94.38 149 PRO B C 1
ATOM 2994 O O . PRO B 1 149 ? 0.743 -2.832 -13.234 1 94.38 149 PRO B O 1
ATOM 2997 N N . ALA B 1 150 ? 0.136 -2.781 -11.125 1 90.94 150 ALA B N 1
ATOM 2998 C CA . ALA B 1 150 ? -1.066 -1.983 -11.352 1 90.94 150 ALA B CA 1
ATOM 2999 C C . ALA B 1 150 ? -1.355 -1.08 -10.156 1 90.94 150 ALA B C 1
ATOM 3001 O O . ALA B 1 150 ? -1.836 -1.545 -9.117 1 90.94 150 ALA B O 1
ATOM 3002 N N . MET B 1 151 ? -1.117 0.231 -10.336 1 91.81 151 MET B N 1
ATOM 3003 C CA . MET B 1 151 ? -1.292 1.214 -9.266 1 91.81 151 MET B CA 1
ATOM 3004 C C . MET B 1 151 ? -1.512 2.609 -9.844 1 91.81 151 MET B C 1
ATOM 3006 O O . MET B 1 151 ? -1.403 2.807 -11.055 1 91.81 151 MET B O 1
ATOM 3010 N N . ASN B 1 152 ? -1.904 3.447 -9 1 90.06 152 ASN B N 1
ATOM 3011 C CA . ASN B 1 152 ? -2.072 4.84 -9.398 1 90.06 152 ASN B CA 1
ATOM 3012 C C . ASN B 1 152 ? -0.764 5.438 -9.906 1 90.06 152 ASN B C 1
ATOM 3014 O O . ASN B 1 152 ? 0.319 5.02 -9.492 1 90.06 152 ASN B O 1
ATOM 3018 N N . THR B 1 153 ? -0.894 6.406 -10.781 1 91.38 153 THR B N 1
ATOM 3019 C CA . THR B 1 153 ? 0.258 7.031 -11.414 1 91.38 153 THR B CA 1
ATOM 3020 C C . THR B 1 153 ? 1.226 7.578 -10.375 1 91.38 153 THR B C 1
ATOM 3022 O O . THR B 1 153 ? 2.439 7.391 -10.484 1 91.38 153 THR B O 1
ATOM 3025 N N . PHE B 1 154 ? 0.723 8.266 -9.398 1 94 154 PHE B N 1
ATOM 3026 C CA . PHE B 1 154 ? 1.586 8.875 -8.398 1 94 154 PHE B CA 1
ATOM 3027 C C . PHE B 1 154 ? 2.283 7.809 -7.562 1 94 154 PHE B C 1
ATOM 3029 O O . PHE B 1 154 ? 3.414 8 -7.113 1 94 154 PHE B O 1
ATOM 3036 N N . MET B 1 155 ? 1.624 6.664 -7.367 1 95.88 155 MET B N 1
ATOM 3037 C CA . MET B 1 155 ? 2.275 5.547 -6.684 1 95.88 155 MET B CA 1
ATOM 3038 C C . MET B 1 155 ? 3.393 4.965 -7.543 1 95.88 155 MET B C 1
ATOM 3040 O O . MET B 1 155 ? 4.473 4.652 -7.035 1 95.88 155 MET B O 1
ATOM 3044 N N . TRP B 1 156 ? 3.08 4.863 -8.859 1 94.44 156 TRP B N 1
ATOM 3045 C CA . TRP B 1 156 ? 4.062 4.316 -9.789 1 94.44 156 TRP B CA 1
ATOM 3046 C C . TRP B 1 156 ? 5.285 5.223 -9.883 1 94.44 156 TRP B C 1
ATOM 3048 O O . TRP B 1 156 ? 6.418 4.742 -9.922 1 94.44 156 TRP B O 1
ATOM 3058 N N . GLU B 1 157 ? 4.992 6.488 -9.852 1 94.94 157 GLU B N 1
ATOM 3059 C CA . GLU B 1 157 ? 6.066 7.453 -10.047 1 94.94 157 GLU B CA 1
ATOM 3060 C C . GLU B 1 157 ? 6.816 7.719 -8.742 1 94.94 157 GLU B C 1
ATOM 3062 O O . GLU B 1 157 ? 7.859 8.375 -8.742 1 94.94 157 GLU B O 1
ATOM 3067 N N . HIS B 1 158 ? 6.227 7.297 -7.668 1 96.62 158 HIS B N 1
ATOM 3068 C CA . HIS B 1 158 ? 6.953 7.426 -6.41 1 96.62 158 HIS B CA 1
ATOM 3069 C C . HIS B 1 158 ? 8.344 6.809 -6.508 1 96.62 158 HIS B C 1
ATOM 3071 O O . HIS B 1 158 ? 8.5 5.715 -7.059 1 96.62 158 HIS B O 1
ATOM 3077 N N . PRO B 1 159 ? 9.391 7.41 -5.988 1 97.19 159 PRO B N 1
ATOM 3078 C CA . PRO B 1 159 ? 10.773 6.965 -6.176 1 97.19 159 PRO B CA 1
ATOM 3079 C C . PRO B 1 159 ? 11.008 5.539 -5.676 1 97.19 159 PRO B C 1
ATOM 3081 O O . PRO B 1 159 ? 11.844 4.816 -6.227 1 97.19 159 PRO B O 1
ATOM 3084 N N . ILE B 1 160 ? 10.273 5.125 -4.75 1 98.25 160 ILE B N 1
ATOM 3085 C CA . ILE B 1 160 ? 10.539 3.826 -4.141 1 98.25 160 ILE B CA 1
ATOM 3086 C C . ILE B 1 160 ? 10.094 2.713 -5.086 1 98.25 160 ILE B C 1
ATOM 3088 O O . ILE B 1 160 ? 10.555 1.574 -4.973 1 98.25 160 ILE B O 1
ATOM 3092 N N . THR B 1 161 ? 9.117 3.004 -5.945 1 98.19 161 THR B N 1
ATOM 3093 C CA . THR B 1 161 ? 8.547 1.978 -6.812 1 98.19 161 THR B CA 1
ATOM 3094 C C . THR B 1 161 ? 9.602 1.428 -7.766 1 98.19 161 THR B C 1
ATOM 3096 O O . THR B 1 161 ? 9.742 0.211 -7.91 1 98.19 161 THR B O 1
ATOM 3099 N N . ALA B 1 162 ? 10.359 2.332 -8.367 1 97.38 162 ALA B N 1
ATOM 3100 C CA . ALA B 1 162 ? 11.398 1.886 -9.289 1 97.38 162 ALA B CA 1
ATOM 3101 C C . ALA B 1 162 ? 12.406 0.984 -8.578 1 97.38 162 ALA B C 1
ATOM 3103 O O . ALA B 1 162 ? 12.812 -0.047 -9.117 1 97.38 162 ALA B O 1
ATOM 3104 N N . ARG B 1 163 ? 12.742 1.34 -7.379 1 98.06 163 ARG B N 1
ATOM 3105 C CA . ARG B 1 163 ? 13.672 0.546 -6.586 1 98.06 163 ARG B CA 1
ATOM 3106 C C . ARG B 1 163 ? 13.102 -0.841 -6.301 1 98.06 163 ARG B C 1
ATOM 3108 O O . ARG B 1 163 ? 13.82 -1.84 -6.387 1 98.06 163 ARG B O 1
ATOM 3115 N N . GLN B 1 164 ? 11.898 -0.898 -5.969 1 98.69 164 GLN B N 1
ATOM 3116 C CA . GLN B 1 164 ? 11.242 -2.152 -5.605 1 98.69 164 GLN B CA 1
ATOM 3117 C C . GLN B 1 164 ? 11.078 -3.059 -6.82 1 98.69 164 GLN B C 1
ATOM 3119 O O . GLN B 1 164 ? 11.258 -4.273 -6.727 1 98.69 164 GLN B O 1
ATOM 3124 N N . VAL B 1 165 ? 10.719 -2.508 -7.93 1 97.5 165 VAL B N 1
ATOM 3125 C CA . VAL B 1 165 ? 10.602 -3.268 -9.172 1 97.5 165 VAL B CA 1
ATOM 3126 C C . VAL B 1 165 ? 11.961 -3.865 -9.539 1 97.5 165 VAL B C 1
ATOM 3128 O O . VAL B 1 165 ? 12.055 -5.047 -9.883 1 97.5 165 VAL B O 1
ATOM 3131 N N . GLU B 1 166 ? 12.945 -3.055 -9.406 1 98.31 166 GLU B N 1
ATOM 3132 C CA . GLU B 1 166 ? 14.297 -3.543 -9.695 1 98.31 166 GLU B CA 1
ATOM 3133 C C . GLU B 1 166 ? 14.688 -4.672 -8.742 1 98.31 166 GLU B C 1
ATOM 3135 O O . GLU B 1 166 ? 15.312 -5.648 -9.156 1 98.31 166 GLU B O 1
ATOM 3140 N N . GLN B 1 167 ? 14.328 -4.527 -7.531 1 98.5 167 GLN B N 1
ATOM 3141 C CA . GLN B 1 167 ? 14.602 -5.562 -6.543 1 98.5 167 GLN B CA 1
ATOM 3142 C C . GLN B 1 167 ? 13.945 -6.883 -6.926 1 98.5 167 GLN B C 1
ATOM 3144 O O . GLN B 1 167 ? 14.547 -7.949 -6.805 1 98.5 167 GLN B O 1
ATOM 3149 N N . LEU B 1 168 ? 12.711 -6.863 -7.352 1 98.5 168 LEU B N 1
ATOM 3150 C CA . LEU B 1 168 ? 12.016 -8.07 -7.785 1 98.5 168 LEU B CA 1
ATOM 3151 C C . LEU B 1 168 ? 12.727 -8.703 -8.977 1 98.5 168 LEU B C 1
ATOM 3153 O O . LEU B 1 168 ? 12.867 -9.93 -9.039 1 98.5 168 LEU B O 1
ATOM 3157 N N . LYS B 1 169 ? 13.164 -7.891 -9.891 1 96.75 169 LYS B N 1
ATOM 3158 C CA . LYS B 1 169 ? 13.898 -8.398 -11.047 1 96.75 169 LYS B CA 1
ATOM 3159 C C . LYS B 1 169 ? 15.203 -9.062 -10.625 1 96.75 169 LYS B C 1
ATOM 3161 O O . LYS B 1 169 ? 15.602 -10.078 -11.188 1 96.75 169 LYS B O 1
ATOM 3166 N N . GLU B 1 170 ? 15.789 -8.477 -9.617 1 98.12 170 GLU B N 1
ATOM 3167 C CA . GLU B 1 170 ? 17.031 -9.047 -9.086 1 98.12 170 GLU B CA 1
ATOM 3168 C C . GLU B 1 170 ? 16.781 -10.43 -8.477 1 98.12 170 GLU B C 1
ATOM 3170 O O . GLU B 1 170 ? 17.672 -11.273 -8.469 1 98.12 170 GLU B O 1
ATOM 3175 N N . PHE B 1 171 ? 15.586 -10.688 -7.953 1 98.06 171 PHE B N 1
ATOM 3176 C CA . PHE B 1 171 ? 15.227 -11.992 -7.414 1 98.06 171 PHE B CA 1
ATOM 3177 C C . PHE B 1 171 ? 15.062 -13.016 -8.531 1 98.06 171 PHE B C 1
ATOM 3179 O O . PHE B 1 171 ? 15.047 -14.219 -8.281 1 98.06 171 PHE B O 1
ATOM 3186 N N . GLY B 1 172 ? 14.844 -12.5 -9.773 1 97.19 172 GLY B N 1
ATOM 3187 C CA . GLY B 1 172 ? 14.617 -13.367 -10.914 1 97.19 172 GLY B CA 1
ATOM 3188 C C . GLY B 1 172 ? 13.195 -13.32 -11.43 1 97.19 172 GLY B C 1
ATOM 3189 O O . GLY B 1 172 ? 12.828 -14.094 -12.32 1 97.19 172 GLY B O 1
ATOM 3190 N N . TYR B 1 173 ? 12.375 -12.477 -10.766 1 96.25 173 TYR B N 1
ATOM 3191 C CA . TYR B 1 173 ? 11 -12.336 -11.234 1 96.25 173 TYR B CA 1
ATOM 3192 C C . TYR B 1 173 ? 10.945 -11.531 -12.523 1 96.25 173 TYR B C 1
ATOM 3194 O O . TYR B 1 173 ? 11.844 -10.734 -12.805 1 96.25 173 TYR B O 1
ATOM 3202 N N . ILE B 1 174 ? 9.891 -11.766 -13.305 1 92.69 174 ILE B N 1
ATOM 3203 C CA . ILE B 1 174 ? 9.797 -11.148 -14.617 1 92.69 174 ILE B CA 1
ATOM 3204 C C . ILE B 1 174 ? 8.625 -10.172 -14.648 1 92.69 174 ILE B C 1
ATOM 3206 O O . ILE B 1 174 ? 7.484 -10.555 -14.391 1 92.69 174 ILE B O 1
ATOM 3210 N N . GLU B 1 175 ? 8.938 -8.938 -14.93 1 92 175 GLU B N 1
ATOM 3211 C CA . GLU B 1 175 ? 7.906 -7.91 -15.047 1 92 175 GLU B CA 1
ATOM 3212 C C . GLU B 1 175 ? 7.168 -8.016 -16.375 1 92 175 GLU B C 1
ATOM 3214 O O . GLU B 1 175 ? 7.789 -8.18 -17.422 1 92 175 GLU B O 1
ATOM 3219 N N . VAL B 1 176 ? 5.863 -7.941 -16.266 1 85.12 176 VAL B N 1
ATOM 3220 C CA . VAL B 1 176 ? 5.02 -7.816 -17.453 1 85.12 176 VAL B CA 1
ATOM 3221 C C . VAL B 1 176 ? 4.332 -6.453 -17.453 1 85.12 176 VAL B C 1
ATOM 3223 O O . VAL B 1 176 ? 3.402 -6.219 -16.688 1 85.12 176 VAL B O 1
ATOM 3226 N N . PRO B 1 177 ? 4.863 -5.512 -18.25 1 73.06 177 PRO B N 1
ATOM 3227 C CA . PRO B 1 177 ? 4.324 -4.148 -18.219 1 73.06 177 PRO B CA 1
ATOM 3228 C C . PRO B 1 177 ? 2.867 -4.086 -18.672 1 73.06 177 PRO B C 1
ATOM 3230 O O . PRO B 1 177 ? 2.451 -4.855 -19.547 1 73.06 177 PRO B O 1
ATOM 3233 N N . CYS B 1 178 ? 2.018 -3.502 -17.859 1 52.81 178 CYS B N 1
ATOM 3234 C CA . CYS B 1 178 ? 0.637 -3.25 -18.25 1 52.81 178 CYS B CA 1
ATOM 3235 C C . CYS B 1 178 ? 0.577 -2.289 -19.438 1 52.81 178 CYS B C 1
ATOM 3237 O O . CYS B 1 178 ? 1.217 -1.235 -19.422 1 52.81 178 CYS B O 1
ATOM 3239 N N . THR B 1 179 ? 0.673 -2.619 -20.781 1 39.88 179 THR B N 1
ATOM 3240 C CA . THR B 1 179 ? 0.696 -1.753 -21.953 1 39.88 179 THR B CA 1
ATOM 3241 C C . THR B 1 179 ? -0.302 -0.609 -21.797 1 39.88 179 THR B C 1
ATOM 3243 O O . THR B 1 179 ? -1.479 -0.839 -21.5 1 39.88 179 THR B O 1
ATOM 3246 N N . VAL B 1 180 ? -0.021 0.597 -21.359 1 32.75 180 VAL B N 1
ATOM 3247 C CA . VAL B 1 180 ? -0.81 1.718 -21.859 1 32.75 180 VAL B CA 1
ATOM 3248 C C . VAL B 1 180 ? -0.736 1.762 -23.391 1 32.75 180 VAL B C 1
ATOM 3250 O O . VAL B 1 180 ? 0.329 2.012 -23.953 1 32.75 180 VAL B O 1
ATOM 3253 N N . LYS B 1 181 ? -1.347 0.84 -24.156 1 29.38 181 LYS B N 1
ATOM 3254 C CA . LYS B 1 181 ? -1.228 0.773 -25.609 1 29.38 181 LYS B CA 1
ATOM 3255 C C . LYS B 1 181 ? -1.574 2.113 -26.25 1 29.38 181 LYS B C 1
ATOM 3257 O O . LYS B 1 181 ? -2.682 2.623 -26.078 1 29.38 181 LYS B O 1
ATOM 3262 N N . LYS B 1 182 ? -0.865 3.285 -26.578 1 27.39 182 LYS B N 1
ATOM 3263 C CA . LYS B 1 182 ? -0.983 3.811 -27.938 1 27.39 182 LYS B CA 1
ATOM 3264 C C . LYS B 1 182 ? -0.664 2.736 -28.969 1 27.39 182 LYS B C 1
ATOM 3266 O O . LYS B 1 182 ? 0.438 2.184 -28.984 1 27.39 182 LYS B O 1
ATOM 3271 N N . LEU B 1 183 ? -1.696 2.07 -29.453 1 26.77 183 LEU B N 1
ATOM 3272 C CA . LEU B 1 183 ? -1.667 1.089 -30.531 1 26.77 183 LEU B CA 1
ATOM 3273 C C . LEU B 1 183 ? -0.842 1.601 -31.703 1 26.77 183 LEU B C 1
ATOM 3275 O O . LEU B 1 183 ? -0.904 1.04 -32.812 1 26.77 183 LEU B O 1
ATOM 3279 N N . VAL B 1 184 ? 0 2.494 -32 1 25.66 184 VAL B N 1
ATOM 3280 C CA . VAL B 1 184 ? 0.224 2.633 -33.438 1 25.66 184 VAL B CA 1
ATOM 3281 C C . VAL B 1 184 ? 0.82 1.342 -34 1 25.66 184 VAL B C 1
ATOM 3283 O O . VAL B 1 184 ? 0.345 0.816 -35 1 25.66 184 VAL B O 1
ATOM 3286 N N . CYS B 1 185 ? 2.191 1.127 -34.062 1 23.64 185 CYS B N 1
ATOM 3287 C CA . CYS B 1 185 ? 2.996 0.604 -35.188 1 23.64 185 CYS B CA 1
ATOM 3288 C C . CYS B 1 185 ? 3.061 -0.917 -35.125 1 23.64 185 CYS B C 1
ATOM 3290 O O . CYS B 1 185 ? 2.863 -1.519 -34.062 1 23.64 185 CYS B O 1
ATOM 3292 N N . GLY B 1 186 ? 3.229 -1.757 -36.406 1 21.41 186 GLY B N 1
ATOM 3293 C CA . GLY B 1 186 ? 3.148 -3.027 -37.094 1 21.41 186 GLY B CA 1
ATOM 3294 C C . GLY B 1 186 ? 4.082 -4.082 -36.531 1 21.41 186 GLY B C 1
ATOM 3295 O O . GLY B 1 186 ? 4.242 -5.152 -37.125 1 21.41 186 GLY B O 1
ATOM 3296 N N . ASP B 1 187 ? 5.227 -3.758 -36.156 1 23 187 ASP B N 1
ATOM 3297 C CA . ASP B 1 187 ? 6.34 -4.664 -36.438 1 23 187 ASP B CA 1
ATOM 3298 C C . ASP B 1 187 ? 6.105 -6.023 -35.781 1 23 187 ASP B C 1
ATOM 3300 O O . ASP B 1 187 ? 5.375 -6.125 -34.781 1 23 187 ASP B O 1
ATOM 3304 N N . GLU B 1 188 ? 6.727 -7.168 -36.469 1 24.98 188 GLU B N 1
ATOM 3305 C CA . GLU B 1 188 ? 6.766 -8.602 -36.75 1 24.98 188 GLU B CA 1
ATOM 3306 C C . GLU B 1 188 ? 7.105 -9.391 -35.469 1 24.98 188 GLU B C 1
ATOM 3308 O O . GLU B 1 188 ? 7.668 -8.844 -34.531 1 24.98 188 GLU B O 1
ATOM 3313 N N . GLY B 1 189 ? 6.652 -10.734 -35.656 1 22.27 189 GLY B N 1
ATOM 3314 C CA . GLY B 1 189 ? 6.418 -11.977 -34.938 1 22.27 189 GLY B CA 1
ATOM 3315 C C . GLY B 1 189 ? 7.691 -12.609 -34.406 1 22.27 189 GLY B C 1
ATOM 3316 O O . GLY B 1 189 ? 8.688 -12.711 -35.156 1 22.27 189 GLY B O 1
ATOM 3317 N N . VAL B 1 190 ? 7.938 -12.375 -33.219 1 25 190 VAL B N 1
ATOM 3318 C CA . VAL B 1 190 ? 9.039 -13.023 -32.5 1 25 190 VAL B CA 1
ATOM 3319 C C . VAL B 1 190 ? 9.023 -14.523 -32.781 1 25 190 VAL B C 1
ATOM 3321 O O . VAL B 1 190 ? 7.965 -15.148 -32.781 1 25 190 VAL B O 1
ATOM 3324 N N . THR B 1 191 ? 10.086 -15.078 -33.375 1 24.47 191 THR B N 1
ATOM 3325 C CA . THR B 1 191 ? 10.656 -16.328 -33.875 1 24.47 191 THR B CA 1
ATOM 3326 C C . THR B 1 191 ? 10.398 -17.469 -32.906 1 24.47 191 THR B C 1
ATOM 3328 O O . THR B 1 191 ? 10.07 -17.234 -31.734 1 24.47 191 THR B O 1
ATOM 3331 N N . SER B 1 192 ? 10.695 -18.812 -33.375 1 23.56 192 SER B N 1
ATOM 3332 C CA . SER B 1 192 ? 10.523 -20.25 -33.281 1 23.56 192 SER B CA 1
ATOM 3333 C C . SER B 1 192 ? 11.078 -20.781 -31.953 1 23.56 192 SER B C 1
ATOM 3335 O O . SER B 1 192 ? 12.258 -20.625 -31.672 1 23.56 192 SER B O 1
ATOM 3337 N N . LEU B 1 193 ? 10.305 -20.766 -30.969 1 26.33 193 LEU B N 1
ATOM 3338 C CA . LEU B 1 193 ? 10.742 -21.609 -29.859 1 26.33 193 LEU B CA 1
ATOM 3339 C C . LEU B 1 193 ? 10.789 -23.078 -30.266 1 26.33 193 LEU B C 1
ATOM 3341 O O . LEU B 1 193 ? 9.742 -23.734 -30.344 1 26.33 193 LEU B O 1
ATOM 3345 N N . GLN B 1 194 ? 11.523 -23.797 -31.312 1 25.92 194 GLN B N 1
ATOM 3346 C CA . GLN B 1 194 ? 11.5 -25.172 -31.828 1 25.92 194 GLN B CA 1
ATOM 3347 C C . GLN B 1 194 ? 11.469 -26.172 -30.672 1 25.92 194 GLN B C 1
ATOM 3349 O O . GLN B 1 194 ? 10.727 -27.156 -30.734 1 25.92 194 GLN B O 1
ATOM 3354 N N . GLY B 1 195 ? 12.641 -26.859 -29.984 1 27.7 195 GLY B N 1
ATOM 3355 C CA . GLY B 1 195 ? 12.75 -28.312 -29.953 1 27.7 195 GLY B CA 1
ATOM 3356 C C . GLY B 1 195 ? 11.664 -28.984 -29.141 1 27.7 195 GLY B C 1
ATOM 3357 O O . GLY B 1 195 ? 10.945 -28.312 -28.391 1 27.7 195 GLY B O 1
ATOM 3358 N N . PRO B 1 196 ? 11.547 -30.516 -29.172 1 28.92 196 PRO B N 1
ATOM 3359 C CA . PRO B 1 196 ? 10.703 -31.516 -28.516 1 28.92 196 PRO B CA 1
ATOM 3360 C C . PRO B 1 196 ? 10.422 -31.172 -27.047 1 28.92 196 PRO B C 1
ATOM 3362 O O . PRO B 1 196 ? 11.109 -30.328 -26.453 1 28.92 196 PRO B O 1
ATOM 3365 N N . MET B 1 197 ? 9.43 -32.188 -26.422 1 30.19 197 MET B N 1
ATOM 3366 C CA . MET B 1 197 ? 8.898 -32.188 -25.062 1 30.19 197 MET B CA 1
ATOM 3367 C C . MET B 1 197 ? 10.023 -32 -24.047 1 30.19 197 MET B C 1
ATOM 3369 O O . MET B 1 197 ? 9.961 -32.562 -22.953 1 30.19 197 MET B O 1
ATOM 3373 N N . HIS B 1 198 ? 11.008 -31.828 -24.469 1 30.17 198 HIS B N 1
ATOM 3374 C CA . HIS B 1 198 ? 12.07 -31.594 -23.5 1 30.17 198 HIS B CA 1
ATOM 3375 C C . HIS B 1 198 ? 11.672 -30.516 -22.484 1 30.17 198 HIS B C 1
ATOM 3377 O O . HIS B 1 198 ? 11.086 -29.5 -22.859 1 30.17 198 HIS B O 1
ATOM 3383 N N . PRO B 1 199 ? 11.43 -30.922 -21.125 1 34.12 199 PRO B N 1
ATOM 3384 C CA . PRO B 1 199 ? 11.172 -30.125 -19.938 1 34.12 199 PRO B CA 1
ATOM 3385 C C . PRO B 1 199 ? 11.805 -28.734 -20.016 1 34.12 199 PRO B C 1
ATOM 3387 O O . PRO B 1 199 ? 11.633 -27.922 -19.094 1 34.12 199 PRO B O 1
ATOM 3390 N N . LEU B 1 200 ? 12.242 -28.344 -21.188 1 34.34 200 LEU B N 1
ATOM 3391 C CA . LEU B 1 200 ? 12.82 -27.188 -21.859 1 34.34 200 LEU B CA 1
ATOM 3392 C C . LEU B 1 200 ? 11.742 -26.391 -22.578 1 34.34 200 LEU B C 1
ATOM 3394 O O . LEU B 1 200 ? 11.812 -25.156 -22.641 1 34.34 200 LEU B O 1
ATOM 3398 N N . GLY B 1 201 ? 10.523 -27.062 -23.234 1 33.53 201 GLY B N 1
ATOM 3399 C CA . GLY B 1 201 ? 9.562 -26.078 -23.703 1 33.53 201 GLY B CA 1
ATOM 3400 C C . GLY B 1 201 ? 8.602 -25.625 -22.625 1 33.53 201 GLY B C 1
ATOM 3401 O O . GLY B 1 201 ? 7.637 -24.906 -22.906 1 33.53 201 GLY B O 1
ATOM 3402 N N . ARG B 1 202 ? 8.398 -26.344 -21.703 1 35.69 202 ARG B N 1
ATOM 3403 C CA . ARG B 1 202 ? 7.371 -25.922 -20.766 1 35.6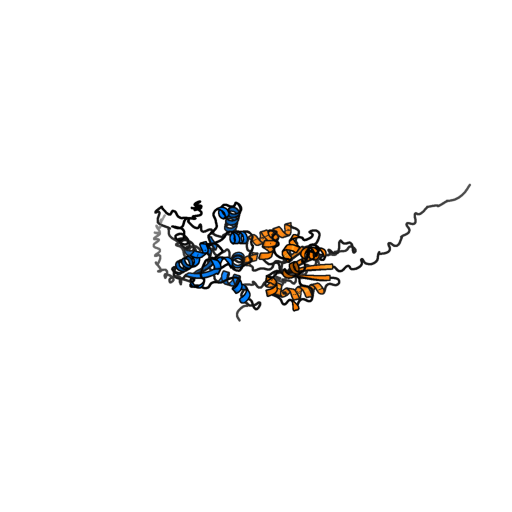9 202 ARG B CA 1
ATOM 3404 C C . ARG B 1 202 ? 7.262 -24.391 -20.719 1 35.69 202 ARG B C 1
ATOM 3406 O O . ARG B 1 202 ? 6.203 -23.859 -20.391 1 35.69 202 ARG B O 1
ATOM 3413 N N . TRP B 1 203 ? 8.422 -23.781 -21.219 1 37.53 203 TRP B N 1
ATOM 3414 C CA . TRP B 1 203 ? 9.141 -22.531 -21.516 1 37.53 203 TRP B CA 1
ATOM 3415 C C . TRP B 1 203 ? 8.508 -21.812 -22.688 1 37.53 203 TRP B C 1
ATOM 3417 O O . TRP B 1 203 ? 8.602 -20.578 -22.797 1 37.53 203 TRP B O 1
ATOM 3427 N N . GLN B 1 204 ? 8.242 -22.391 -23.547 1 38.03 204 GLN B N 1
ATOM 3428 C CA . GLN B 1 204 ? 8.008 -21.516 -24.688 1 38.03 204 GLN B CA 1
ATOM 3429 C C . GLN B 1 204 ? 7.055 -20.375 -24.312 1 38.03 204 GLN B C 1
ATOM 3431 O O . GLN B 1 204 ? 5.934 -20.641 -23.859 1 38.03 204 GLN B O 1
ATOM 3436 N N . LEU B 1 205 ? 7.91 -19.703 -23.406 1 38.81 205 LEU B N 1
ATOM 3437 C CA . LEU B 1 205 ? 7.363 -18.422 -22.953 1 38.81 205 LEU B CA 1
ATOM 3438 C C . LEU B 1 205 ? 5.863 -18.531 -22.703 1 38.81 205 LEU B C 1
ATOM 3440 O O . LEU B 1 205 ? 5.109 -18.922 -23.594 1 38.81 205 LEU B O 1
ATOM 3444 N N . CYS B 1 206 ? 4.848 -19.109 -21.672 1 42.28 206 CYS B N 1
ATOM 3445 C CA . CYS B 1 206 ? 4.59 -17.891 -20.906 1 42.28 206 CYS B CA 1
ATOM 3446 C C . CYS B 1 206 ? 4.785 -16.656 -21.781 1 42.28 206 CYS B C 1
ATOM 3448 O O . CYS B 1 206 ? 4.359 -15.562 -21.406 1 42.28 206 CYS B O 1
ATOM 3450 N N . LYS B 1 207 ? 5.453 -17.016 -23.047 1 41.16 207 LYS B N 1
ATOM 3451 C CA . LYS B 1 207 ? 6.227 -16.172 -23.953 1 41.16 207 LYS B CA 1
ATOM 3452 C C . LYS B 1 207 ? 5.312 -15.25 -24.75 1 41.16 207 LYS B C 1
ATOM 3454 O O . LYS B 1 207 ? 5.738 -14.188 -25.219 1 41.16 207 LYS B O 1
ATOM 3459 N N . LYS B 1 208 ? 3.98 -15.617 -25.469 1 45.78 208 LYS B N 1
ATOM 3460 C CA . LYS B 1 208 ? 3.109 -14.461 -25.641 1 45.78 208 LYS B CA 1
ATOM 3461 C C . LYS B 1 208 ? 2.756 -13.828 -24.297 1 45.78 208 LYS B C 1
ATOM 3463 O O . LYS B 1 208 ? 1.918 -14.359 -23.562 1 45.78 208 LYS B O 1
ATOM 3468 N N . GLU B 1 209 ? 2.914 -14.898 -23.172 1 44.62 209 GLU B N 1
ATOM 3469 C CA . GLU B 1 209 ? 2.373 -14.93 -21.812 1 44.62 209 GLU B CA 1
ATOM 3470 C C . GLU B 1 209 ? 1.414 -13.766 -21.578 1 44.62 209 GLU B C 1
ATOM 3472 O O . GLU B 1 209 ? 0.444 -13.898 -20.828 1 44.62 209 GLU B O 1
ATOM 3477 N N . LEU B 1 210 ? 2.072 -13.102 -21.625 1 44.41 210 LEU B N 1
ATOM 3478 C CA . LEU B 1 210 ? 3.25 -12.469 -22.203 1 44.41 210 LEU B CA 1
ATOM 3479 C C . LEU B 1 210 ? 2.908 -11.789 -23.516 1 44.41 210 LEU B C 1
ATOM 3481 O O . LEU B 1 210 ? 3.453 -10.734 -23.844 1 44.41 210 LEU B O 1
ATOM 3485 N N . GLN B 1 211 ? 2.389 -12.289 -24.422 1 44.72 211 GLN B N 1
ATOM 3486 C CA . GLN B 1 211 ? 2.34 -11.586 -25.703 1 44.72 211 GLN B CA 1
ATOM 3487 C C . GLN B 1 211 ? 1.297 -10.477 -25.672 1 44.72 211 GLN B C 1
ATOM 3489 O O . GLN B 1 211 ? 1.562 -9.359 -26.125 1 44.72 211 GLN B O 1
ATOM 3494 N N . SER B 1 212 ? -0.039 -10.789 -25.656 1 44.44 212 SER B N 1
ATOM 3495 C CA . SER B 1 212 ? -1.139 -9.883 -25.328 1 44.44 212 SER B CA 1
ATOM 3496 C C . SER B 1 212 ? -1.221 -9.633 -23.828 1 44.44 212 SER B C 1
ATOM 3498 O O . SER B 1 212 ? -2.131 -8.945 -23.359 1 44.44 212 SER B O 1
ATOM 3500 N N . LEU B 1 213 ? -1.214 -10.695 -23.062 1 42.44 213 LEU B N 1
ATOM 3501 C CA . LEU B 1 213 ? -1.69 -9.922 -21.922 1 42.44 213 LEU B CA 1
ATOM 3502 C C . LEU B 1 213 ? -1.548 -8.422 -22.188 1 42.44 213 LEU B C 1
ATOM 3504 O O . LEU B 1 213 ? -1.945 -7.602 -21.359 1 42.44 213 LEU B O 1
ATOM 3508 N N . ASN B 1 214 ? -1.008 -8.055 -23.438 1 38.88 214 ASN B N 1
ATOM 3509 C CA . ASN B 1 214 ? -0.398 -7.062 -24.312 1 38.88 214 ASN B CA 1
ATOM 3510 C C . ASN B 1 214 ? -1.451 -6.281 -25.094 1 38.88 214 ASN B C 1
ATOM 3512 O O . ASN B 1 214 ? -1.212 -5.145 -25.5 1 38.88 214 ASN B O 1
ATOM 3516 N N . SER B 1 215 ? -2.229 -6.684 -26.125 1 42.47 215 SER B N 1
ATOM 3517 C CA . SER B 1 215 ? -3.238 -5.695 -26.5 1 42.47 215 SER B CA 1
ATOM 3518 C C . SER B 1 215 ? -3.703 -4.898 -25.281 1 42.47 215 SER B C 1
ATOM 3520 O O . SER B 1 215 ? -4.465 -5.406 -24.453 1 42.47 215 SER B O 1
ATOM 3522 N N . SER B 1 216 ? -3.387 -5.43 -24.453 1 38.66 216 SER B N 1
ATOM 3523 C CA . SER B 1 216 ? -3.281 -5.543 -23 1 38.66 216 SER B CA 1
ATOM 3524 C C . SER B 1 216 ? -4.617 -5.25 -22.328 1 38.66 216 SER B C 1
ATOM 3526 O O . SER B 1 216 ? -5.258 -4.238 -22.625 1 38.66 216 SER B O 1
ATOM 3528 N N . LEU B 1 217 ? -4.566 -4.508 -21.141 1 37.97 217 LEU B N 1
ATOM 3529 C CA . LEU B 1 217 ? -3.516 -3.783 -20.438 1 37.97 217 LEU B CA 1
ATOM 3530 C C . LEU B 1 217 ? -2.721 -2.906 -21.406 1 37.97 217 LEU B C 1
ATOM 3532 O O . LEU B 1 217 ? -1.881 -2.111 -20.969 1 37.97 217 LEU B O 1
ATOM 3536 N N . LYS B 1 218 ? -2.955 -2.691 -22.922 1 33.59 218 LYS B N 1
ATOM 3537 C CA . LYS B 1 218 ? -2.762 -1.896 -24.141 1 33.59 218 LYS B CA 1
ATOM 3538 C C . LYS B 1 218 ? -3.818 -0.8 -24.25 1 33.59 218 LYS B C 1
ATOM 3540 O O . LYS B 1 218 ? -3.514 0.323 -24.656 1 33.59 218 LYS B O 1
ATOM 3545 N N . SER B 1 219 ? -5.016 -0.968 -24.953 1 32.84 219 SER B N 1
ATOM 3546 C CA . SER B 1 219 ? -5.695 0.322 -25.016 1 32.84 219 SER B CA 1
ATOM 3547 C C . SER B 1 219 ? -5.98 0.858 -23.609 1 32.84 219 SER B C 1
ATOM 3549 O O . SER B 1 219 ? -5.695 2.021 -23.312 1 32.84 219 SER B O 1
ATOM 3551 N N . GLU B 1 220 ? -7.453 0.242 -22.969 1 31.62 220 GLU B N 1
ATOM 3552 C CA . GLU B 1 220 ? -7.977 1.065 -21.875 1 31.62 220 GLU B CA 1
ATOM 3553 C C . GLU B 1 220 ? -7.285 0.742 -20.562 1 31.62 220 GLU B C 1
ATOM 3555 O O . GLU B 1 220 ? -7.758 1.137 -19.484 1 31.62 220 GLU B O 1
ATOM 3560 N N . THR B 1 221 ? -6.406 0.01 -20.609 1 29.41 221 THR B N 1
ATOM 3561 C CA . THR B 1 221 ? -6.387 -0.156 -19.156 1 29.41 221 THR B CA 1
ATOM 3562 C C . THR B 1 221 ? -6.578 1.187 -18.453 1 29.41 221 THR B C 1
ATOM 3564 O O . THR B 1 221 ? -7.316 1.281 -17.484 1 29.41 221 THR B O 1
ATOM 3567 N N . CYS B 1 222 ? -5.383 1.901 -18.297 1 26.8 222 CYS B N 1
ATOM 3568 C CA . CYS B 1 222 ? -4.941 2.816 -17.25 1 26.8 222 CYS B CA 1
ATOM 3569 C C . CYS B 1 222 ? -5.684 4.145 -17.344 1 26.8 222 CYS B C 1
ATOM 3571 O O . CYS B 1 222 ? -5.336 4.996 -18.156 1 26.8 222 CYS B O 1
ATOM 3573 N N . GLY B 1 223 ? -6.871 4.266 -17.578 1 25.61 223 GLY B N 1
ATOM 3574 C CA . GLY B 1 223 ? -7.215 5.676 -17.672 1 25.61 223 GLY B CA 1
ATOM 3575 C C . GLY B 1 223 ? -6.598 6.52 -16.562 1 25.61 223 GLY B C 1
ATOM 3576 O O . GLY B 1 223 ? -7.223 6.754 -15.531 1 25.61 223 GLY B O 1
ATOM 3577 N N . TYR B 1 224 ? -5.625 6.176 -16.016 1 25.08 224 TYR B N 1
ATOM 3578 C CA . TYR B 1 224 ? -5.406 7.441 -15.328 1 25.08 224 TYR B CA 1
ATOM 3579 C C . TYR B 1 224 ? -5.289 8.594 -16.328 1 25.08 224 TYR B C 1
ATOM 3581 O O . TYR B 1 224 ? -4.199 9.141 -16.516 1 25.08 224 TYR B O 1
ATOM 3589 N N . THR B 1 225 ? -5.742 8.531 -17.688 1 24.34 225 THR B N 1
ATOM 3590 C CA . THR B 1 225 ? -5.598 9.688 -18.578 1 24.34 225 THR B CA 1
ATOM 3591 C C . THR B 1 225 ? -6.23 10.93 -17.953 1 24.34 225 THR B C 1
ATOM 3593 O O . THR B 1 225 ? -7.402 10.906 -17.562 1 24.34 225 THR B O 1
ATOM 3596 N N . GLY B 1 226 ? -5.586 11.906 -17.562 1 25 226 GLY B N 1
ATOM 3597 C CA . GLY B 1 226 ? -6.004 13.297 -17.578 1 25 226 GLY B CA 1
ATOM 3598 C C . GLY B 1 226 ? -6.777 13.688 -18.812 1 25 226 GLY B C 1
ATOM 3599 O O . GLY B 1 226 ? -7.133 14.852 -19 1 25 226 GLY B O 1
ATOM 3600 N N . HIS B 1 227 ? -6.727 12.891 -19.969 1 22.02 227 HIS B N 1
ATOM 3601 C CA . HIS B 1 227 ? -7.488 13.484 -21.062 1 22.02 227 HIS B CA 1
ATOM 3602 C C . HIS B 1 227 ? -8.984 13.219 -20.891 1 22.02 227 HIS B C 1
ATOM 3604 O O . HIS B 1 227 ? -9.438 12.086 -21.094 1 22.02 227 HIS B O 1
ATOM 3610 N N . LEU B 1 228 ? -9.766 13.797 -19.984 1 21.84 228 LEU B N 1
ATOM 3611 C CA . LEU B 1 228 ? -11.195 13.922 -20.25 1 21.84 228 LEU B CA 1
ATOM 3612 C C . LEU B 1 228 ? -11.438 14.203 -21.734 1 21.84 228 LEU B C 1
ATOM 3614 O O . LEU B 1 228 ? -10.688 14.961 -22.359 1 21.84 228 LEU B O 1
ATOM 3618 N N . LEU B 1 229 ? -12.227 13.523 -22.516 1 20.56 229 LEU B N 1
ATOM 3619 C CA . LEU B 1 229 ? -12.961 13.898 -23.719 1 20.56 229 LEU B CA 1
ATOM 3620 C C . LEU B 1 229 ? -13.32 15.375 -23.703 1 20.56 229 LEU B C 1
ATOM 3622 O O . LEU B 1 229 ? -13.695 15.922 -22.656 1 20.56 229 LEU B O 1
ATOM 3626 N N . LEU B 1 230 ? -13.062 16.234 -24.875 1 18.98 230 LEU B N 1
ATOM 3627 C CA . LEU B 1 230 ? -13.406 17.453 -25.578 1 18.98 230 LEU B CA 1
ATOM 3628 C C . LEU B 1 230 ? -14.914 17.688 -25.562 1 18.98 230 LEU B C 1
ATOM 3630 O O . LEU B 1 230 ? -15.688 16.734 -25.75 1 18.98 230 LEU B O 1
ATOM 3634 N N . TYR B 1 231 ? -15.391 18.859 -25.078 1 16.97 231 TYR B N 1
ATOM 3635 C CA . TYR B 1 231 ? -16.594 19.609 -25.375 1 16.97 231 TYR B CA 1
ATOM 3636 C C . TYR B 1 231 ? -16.781 19.75 -26.891 1 16.97 231 TYR B C 1
ATOM 3638 O O . TYR B 1 231 ? -15.883 20.203 -27.594 1 16.97 231 TYR B O 1
ATOM 3646 N N . ARG B 1 232 ? -17.578 18.953 -27.641 1 16.89 232 ARG B N 1
ATOM 3647 C CA . ARG B 1 232 ? -18.562 19.688 -28.422 1 16.89 232 ARG B CA 1
ATOM 3648 C C . ARG B 1 232 ? -19.609 20.328 -27.5 1 16.89 232 ARG B C 1
ATOM 3650 O O . ARG B 1 232 ? -20.047 19.703 -26.531 1 16.89 232 ARG B O 1
#

Nearest PDB structures (foldseek):
  1qzu-assembly1_A  TM=9.910E-01  e=2.961E-25  Homo sapiens
  1mvl-assembly1_A  TM=9.671E-01  e=1.308E-20  Arabidopsis thaliana
  1mvn-assembly1_A  TM=8.444E-01  e=3.407E-22  Arabidopsis thaliana
  1e20-assembly1_A  TM=8.333E-01  e=3.202E-22  Arabidopsis thaliana
  6jdd-assembly1_A  TM=7.632E-01  e=3.167E-09  Streptomyces sp.

InterPro domains:
  IPR003382 Flavoprotein [PF02441] (31-170)
  IPR036551 Flavin prenyltransferase-like [G3DSA:3.40.50.1950] (13-198)
  IPR036551 Flavin prenyltransferase-like [SSF52507] (28-196)

Radius of gyration: 32.73 Å; Cα contacts (8 Å, |Δi|>4): 676; chains: 2; bounding box: 68×138×113 Å

Foldseek 3Di:
DCPPCPPPPVP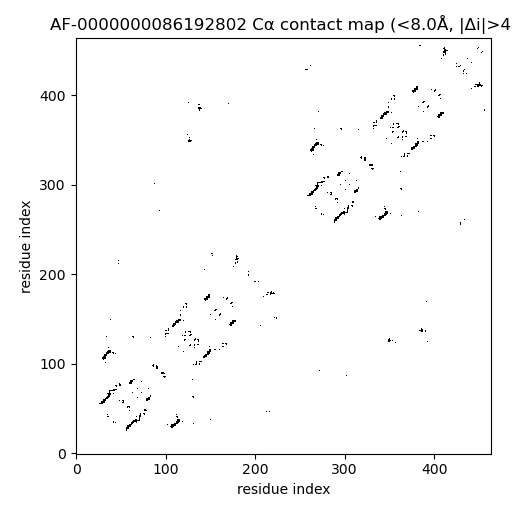PPPPPPPPPPPPDPPLAQAEEEEEEEQFLQLLCVLVLQVVQVVDPSYHYEYEYEPNSCVNYDPVSHPHHYDWQVNQVVQPDDPPGDRVLVVSLVRHLEYEYPADELVNLVCLLVLHQDISVSSNSSVHDLLGAYEYEYDYAPCSCPPPVNVVSVVSCVVSVYHYDYQPLDPPDDDDDDDDDQDDPPDPSVVVVCVPCVVVPVHVSNNPDPPVVPPPPVDDD/DDDDDPPPVVPPPPPPPPPPPPPAQPLAQAEEEEEEEQFLQLLCVLVVQVVQVPDPSYHYEYEYEPNSCVNYDPVSHPHHYHWQVNQVVQPPDPPGDRVLVVSLVRHLEYEYPADELVNLVCLLVLHQPISVSSNSSVHDLVGAYEYEYDYDPCSCPPPVNVVSVVSCVVSVYHYDYLACAPPDDDDDDDDDPDDGPPVVVSPPPVPCCVVPVPVHNHHPDHVVPPPDDDDD

pLDDT: mean 70.79, std 30.75, range [16.89, 98.88]

Solvent-accessible surface area (backbone atoms only — not comparable to full-atom values): 26991 Å² total; per-residue (Å²): 133,82,72,76,75,78,77,79,81,70,77,70,76,71,73,77,71,74,72,72,72,70,71,76,74,78,80,71,64,47,30,37,33,35,29,31,23,59,25,77,66,23,48,47,42,47,59,52,53,55,59,52,59,67,42,85,56,46,45,65,39,34,32,38,40,80,64,19,55,77,41,45,59,72,85,64,39,97,51,59,73,42,40,54,69,54,47,58,70,51,46,82,49,89,84,38,65,54,48,44,58,50,51,42,68,64,30,55,29,38,37,27,54,26,31,15,66,67,59,44,52,29,56,50,50,50,32,31,90,44,47,56,38,36,24,61,48,39,36,58,79,90,39,58,36,37,35,21,67,38,69,56,68,71,59,58,64,33,74,63,41,57,55,33,54,50,45,38,44,71,72,62,38,39,79,44,76,63,35,60,27,80,72,78,85,84,88,85,86,86,84,86,85,75,78,83,100,45,85,57,51,78,45,57,49,56,67,53,59,47,59,44,73,32,58,81,25,39,74,65,57,76,69,75,60,78,78,67,82,73,87,124,141,80,85,89,72,89,67,82,70,79,70,80,71,74,72,78,69,73,74,68,73,68,70,78,56,77,79,69,65,47,31,36,31,35,31,31,24,60,25,78,66,23,49,48,41,47,59,52,53,54,60,52,57,67,40,85,56,45,42,64,39,35,32,39,41,80,65,20,57,78,41,45,60,72,84,65,38,97,51,58,73,42,40,55,67,54,47,58,68,50,48,79,49,92,84,36,66,54,51,44,57,51,52,43,68,65,32,56,30,39,38,27,54,25,31,16,57,35,58,44,22,28,56,54,68,69,44,50,92,44,46,58,40,36,24,60,73,65,45,59,80,89,40,59,35,36,35,22,65,37,67,55,66,41,34,57,66,28,74,64,42,58,55,34,54,52,46,39,44,72,75,63,38,40,80,44,79,55,30,68,30,81,72,78,89,81,84,82,81,83,80,82,79,70,78,71,71,44,93,69,40,87,46,60,39,70,53,55,56,59,46,42,69,35,72,25,36,4,66,68,54,67,68,77,58,83,68,70,86,79,84,129

Sequence (464 aa):
MIRVEKDCSLGLIMDPAASQIHPVASKRNAHILVGVTGSVAALKLPLLVAELLKIPGLEVQVVTTENAKHFYNPEEIPVRIYSDSDEWQMWKKRTDPVLHIDLRRWADLLLVAPLDANTLAKIANGICDNLLTCVIRAWDLSKPLFFCPAMNTFMWEHPITARQVEQLKEFGYIEVPCTVKKLVCGDEGVTSLQGPMHPLGRWQLCKKELQSLNSSLKSETCGYTGHLLLYRMIRVEKDCSLGLIMDPAASQIHPVASKRNAHILVGVTGSVAALKLPLLVAELLKIPGLEVQVVTTENAKHFYNPEEIPVRIYSDSDEWQMWKKRTDPVLHIDLRRWADLLLVAPLDANTLAKIANGICDNLLTCVIRAWDLSKPLFFCPAMNTFMWEHPITARQVEQLKEFGYIEVPCTVKKLVCGDEGVTSLQGPMHPLGRWQLCKKELQSLNSSLKSETCGYTGHLLLYR

Organism: Python bivittatus (NCBI:txid176946)

Secondary structure (DSSP, 8-state):
-----------------------------EEEEEEE-SSGGGGGHHHHHHHHTTSTTEEEEEEE-TGGGGSS-GGG--S-EE-HHHHHHS-SSTTSPPHHHHHHHH-SEEEEEEE-HHHHHHHHTT---SHHHHHHHT--TTS-EEEEE---HHHHHSHHHHHHHHHHHHHT-EE--------------------SS-TTTTTTTTTTTTTTTTTTTSS-------------/-----------------------------EEEEEEE-SSGGGGGHHHHHHHHHTSTTEEEEEEE-TGGGGSS-GGG--S-EE-HHHHHHH-SSTTS--HHHHHHHH-SEEEEEEE-HHHHHHHHTT---SHHHHHHHT--TTS-EEEEE---HHHHHSHHHHHHHHHHHHHT-EE---------------------S-TTGGGS-TTSSSSSSTTTTTSSS-----------